Protein AF-S9UVV1-F1 (afdb_monomer)

Nearest PDB structures (foldseek):
  5nl6-assembly1_B  TM=3.737E-01  e=8.673E-01  Entamoeba histolytica HM-1:IMSS

Solvent-accessible surface area (backbone atoms only — not comparable to full-atom values): 20884 Å² total; per-residue (Å²): 132,60,74,67,61,57,52,55,49,55,52,49,40,71,77,48,84,43,78,64,44,55,51,52,53,51,49,54,50,50,50,50,53,49,52,51,50,52,51,51,50,51,53,51,50,50,52,51,50,52,52,51,50,50,53,48,52,51,52,50,49,51,50,53,34,60,77,65,60,46,41,83,76,51,77,65,58,52,50,51,50,52,46,53,54,50,52,52,49,51,50,41,51,53,50,36,51,54,39,52,56,57,66,65,52,50,82,67,51,61,70,74,49,74,56,65,73,57,39,54,62,65,71,47,37,68,60,52,49,56,51,52,53,51,54,50,49,52,52,46,51,52,61,71,37,34,49,87,84,58,93,68,83,68,60,63,64,54,50,58,45,46,54,51,36,53,54,43,46,56,54,43,50,52,55,53,46,51,50,52,45,51,61,60,70,56,35,72,67,49,51,49,56,48,50,52,56,48,49,52,53,40,53,49,37,49,52,53,42,56,54,57,68,74,55,76,53,55,71,56,44,49,53,47,49,59,52,48,62,70,44,46,65,58,48,53,53,52,50,51,53,49,52,65,66,37,63,87,45,57,90,39,67,68,53,50,52,49,54,52,50,40,52,51,43,48,54,51,39,57,50,50,55,52,50,53,47,52,50,37,49,51,52,51,52,72,72,39,60,56,69,60,49,50,52,51,50,49,50,55,51,50,54,49,52,51,52,52,42,52,51,52,44,52,59,71,66,38,96,83,62,74,91,43,74,69,52,54,52,52,45,54,50,40,53,51,51,61,73,44,46,75,67,66,68,55,79,81,66,78,65,72,90,71,68,48,70,79,58,62,71,72,74,61,93,80,80,87,81,131

Foldseek 3Di:
DPPVVLVVLVVVCVVDVDPVSVVVSVVVVVVVVVVVVVVVVVVVVVVVVVVVVVVVVVVVVVVVCVVQQADADDPVVLVVLVVLVVVLLVVLVVLLVLLVVLVPDDLVRLLVDPCPVVCVCLVCVVVVVVVSVVSLVVSVVVVSNHDPPPPHDDSVVSVVSVVSSVVSSVVSCVSSVVSVCVLVVCPPVLVVVLLVLLVVLLVVLVVLLVVLVPDDALVVLVVSVVVVVVCVVVVVVSLVVSCVSCVSVVVPVVSVVSNVSSVVSVVVSVVSSVVSNVVNVVVCVVPDCVVVVLLVVLVVVLVVVLVVLVVLLVVLPDPPPDPDPVSVVSNVVSVVCNVCSVVVSPPPDDDCVPPPVVVVVVPDPDPPPD

pLDDT: mean 80.24, std 14.28, range [33.28, 96.81]

Secondary structure (DSSP, 8-state):
--HHHHHHHHHHHHH---HHHHHHHHHHHHHHHHHHHHHHHHHHHHHHHHHHHHHHHHHHHHHHHHHTTPBPPPHHHHHHHHHHHHHHHHHHHHHHHHHHHHHTS-TTHHHHS-HHHHHHHHHSHHHHHHHHHHHHHHHHHHHHHB-TTS-PPPHHHHHHHHHHHHHHHHHHHHHHHHHHHHHHHTSHHHHHHHHHHHHHHHHHHHHHHHHHHH--SHHHHHHHHHHHHHHHHHHHHHHHHHHHHHGGGTT-HHHHHHHHHHHHHHHHHHHHHHHHHHHHHHHHHHH-THHHHHHHHHHHHHHHHHHHHHHHHHHHTSTTS---HHHHHHHHHHHHHHHTHHHHGGGG---GGG--HHHHTTS--SSS--

Organism: NCBI:txid28005

Mean predicted aligned error: 19.36 Å

Radius of gyration: 58.43 Å; Cα contacts (8 Å, |Δi|>4): 150; chains: 1; bounding box: 109×63×172 Å

Sequence (370 aa):
MSLEKAQELEAQGKSNPTLVGYRALLGEEMDYLSAQRDLLLRAQQQKQQAAAERQRLQRELEQLQEERGLRTLTPAEARDYCRKWCELLKEYVRRKEVLTFLLSYSTADYRTADLATVAHWLDTWAAFLSESEADLRELKHIERSVAKDARLLSTQILCDALDTVCRLQLQARSLVGRERYRRAALGDEAVEDFMDSQSQLIAWCRKQRETLEDLTAMGDLIAFSDSFQKNVPVMDSNFLVIVDQSEPLMDNPKVQDALQAVNREWVRLCLMNYEKLQDGLREAHVSSNLESLCSTWMKAAEDRARQILLAAQGFLMSPGTDTDATVEGLRSTCEELLKHHEAFGVIAYPPVGLLDPRRVCAATPELAEA

Structure (mmCIF, N/CA/C/O backbone):
data_AF-S9UVV1-F1
#
_entry.id   AF-S9UVV1-F1
#
loop_
_atom_site.group_PDB
_atom_site.id
_atom_site.type_symbol
_atom_site.label_atom_id
_atom_site.label_alt_id
_atom_site.label_comp_id
_atom_site.label_asym_id
_atom_site.label_entity_id
_atom_site.label_seq_id
_atom_site.pdbx_PDB_ins_code
_atom_site.Cartn_x
_atom_site.Cartn_y
_atom_site.Cartn_z
_atom_site.occupancy
_atom_site.B_iso_or_equiv
_atom_site.auth_seq_id
_atom_site.auth_comp_id
_atom_site.auth_asym_id
_atom_site.auth_atom_id
_atom_site.pdbx_PDB_model_num
ATOM 1 N N . MET A 1 1 ? 20.687 -25.588 -89.443 1.00 53.88 1 MET A N 1
ATOM 2 C CA . MET A 1 1 ? 20.328 -26.764 -90.259 1.00 53.88 1 MET A CA 1
ATOM 3 C C . MET A 1 1 ? 20.034 -27.910 -89.295 1.00 53.88 1 MET A C 1
ATOM 5 O O . MET A 1 1 ? 20.835 -28.084 -88.383 1.00 53.88 1 MET A O 1
ATOM 9 N N . SER A 1 2 ? 18.889 -28.596 -89.389 1.00 58.84 2 SER A N 1
ATO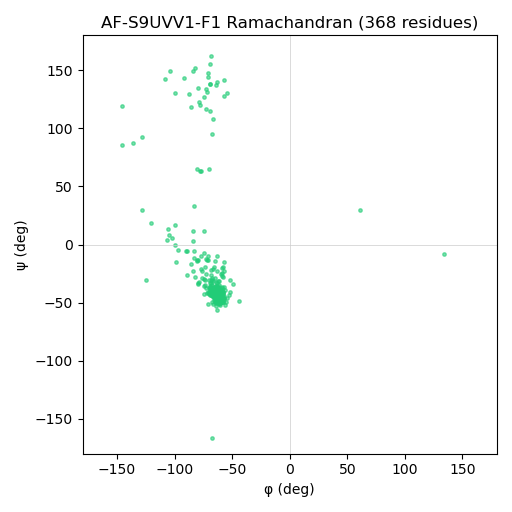M 10 C CA . SER A 1 2 ? 18.682 -29.839 -88.625 1.00 58.84 2 SER A CA 1
ATOM 11 C C . SER A 1 2 ? 19.559 -30.933 -89.236 1.00 58.84 2 SER A C 1
ATOM 13 O O . SER A 1 2 ? 19.807 -30.915 -90.441 1.00 58.84 2 SER A O 1
ATOM 15 N N . LEU A 1 3 ? 20.046 -31.866 -88.414 1.00 63.69 3 LEU A N 1
ATOM 16 C CA . LEU A 1 3 ? 20.894 -32.986 -88.849 1.00 63.69 3 LEU A CA 1
ATOM 17 C C . LEU A 1 3 ? 20.263 -33.770 -90.022 1.00 63.69 3 LEU A C 1
ATOM 19 O O . LEU A 1 3 ? 20.962 -34.269 -90.897 1.00 63.69 3 LEU A O 1
ATOM 23 N N . GLU A 1 4 ? 18.931 -33.795 -90.058 1.00 64.50 4 GLU A N 1
ATOM 24 C CA . GLU A 1 4 ? 18.097 -34.444 -91.072 1.00 64.50 4 GLU A CA 1
ATOM 25 C C . GLU A 1 4 ? 18.295 -33.852 -92.476 1.00 64.50 4 GLU A C 1
ATOM 27 O O . GLU A 1 4 ? 18.416 -34.594 -93.446 1.00 64.50 4 GLU A O 1
ATOM 32 N N . LYS A 1 5 ? 18.424 -32.524 -92.597 1.00 64.88 5 LYS A N 1
ATOM 33 C CA . LYS A 1 5 ? 18.564 -31.855 -93.900 1.00 64.88 5 LYS A CA 1
ATOM 34 C C . LYS A 1 5 ? 19.962 -32.042 -94.509 1.00 64.88 5 LYS A C 1
ATOM 36 O O . LYS A 1 5 ? 20.098 -32.133 -95.725 1.00 64.88 5 LYS A O 1
ATOM 41 N N . ALA A 1 6 ? 20.989 -32.180 -93.666 1.00 60.72 6 ALA A N 1
ATOM 42 C CA . ALA A 1 6 ? 22.346 -32.517 -94.103 1.00 60.72 6 ALA A CA 1
ATOM 43 C C . ALA A 1 6 ? 22.415 -33.953 -94.648 1.00 60.72 6 ALA A C 1
ATOM 45 O O . ALA A 1 6 ? 23.046 -34.203 -95.672 1.00 60.72 6 ALA A O 1
ATOM 46 N N . GLN A 1 7 ? 21.715 -34.885 -93.992 1.00 67.31 7 GLN A N 1
ATOM 47 C CA . GLN A 1 7 ? 21.646 -36.289 -94.402 1.00 67.31 7 GLN A CA 1
ATOM 48 C C . GLN A 1 7 ? 20.856 -36.482 -95.707 1.00 67.31 7 GLN A C 1
ATOM 50 O O . GLN A 1 7 ? 21.266 -37.278 -96.552 1.00 67.31 7 GLN A O 1
ATOM 55 N N . GLU A 1 8 ? 19.773 -35.724 -95.921 1.00 66.94 8 GLU A N 1
ATOM 56 C CA . GLU A 1 8 ? 19.023 -35.727 -97.190 1.00 66.94 8 GLU A CA 1
ATOM 57 C C . GLU A 1 8 ? 19.871 -35.246 -98.379 1.00 66.94 8 GLU A C 1
ATOM 59 O O . GLU A 1 8 ? 19.826 -35.836 -99.462 1.00 66.94 8 GLU A O 1
ATOM 64 N N . LEU A 1 9 ? 20.689 -34.211 -98.182 1.00 61.81 9 LEU A N 1
ATOM 65 C CA . LEU A 1 9 ? 21.552 -33.659 -99.229 1.00 61.81 9 LEU A CA 1
ATOM 66 C C . LEU A 1 9 ? 22.765 -34.554 -99.519 1.00 61.81 9 LEU A C 1
ATOM 68 O O . LEU A 1 9 ? 23.140 -34.726 -100.682 1.00 61.81 9 LEU A O 1
ATOM 72 N N . GLU A 1 10 ? 23.335 -35.203 -98.499 1.00 64.75 10 GLU A N 1
ATOM 73 C CA . GLU A 1 10 ? 24.399 -36.200 -98.677 1.00 64.75 10 GLU A CA 1
ATOM 74 C C . GLU A 1 10 ? 23.897 -37.434 -99.455 1.00 64.75 10 GLU A C 1
ATOM 76 O O . GLU A 1 10 ? 24.614 -37.988 -100.297 1.00 64.75 10 GLU A O 1
ATOM 81 N N . ALA A 1 11 ? 22.639 -37.837 -99.237 1.00 65.75 11 ALA A N 1
ATOM 82 C CA . ALA A 1 11 ? 21.980 -38.890 -100.009 1.00 65.75 11 ALA A CA 1
ATOM 83 C C . ALA A 1 11 ? 21.723 -38.472 -101.471 1.00 65.75 11 ALA A C 1
ATOM 85 O O . ALA A 1 11 ? 21.953 -39.266 -102.390 1.00 65.75 11 ALA A O 1
ATOM 86 N N . GLN A 1 12 ? 21.323 -37.218 -101.717 1.00 63.41 12 GLN A N 1
ATOM 87 C CA . GLN A 1 12 ? 21.146 -36.685 -103.075 1.00 63.41 12 GLN A CA 1
ATOM 88 C C . GLN A 1 12 ? 22.469 -36.594 -103.850 1.00 63.41 12 GLN A C 1
ATOM 90 O O . GLN A 1 12 ? 22.512 -37.005 -105.013 1.00 63.41 12 GLN A O 1
ATOM 95 N N . GLY A 1 13 ? 23.560 -36.159 -103.207 1.00 60.19 13 GLY A N 1
ATOM 96 C CA . GLY A 1 13 ? 24.900 -36.107 -103.806 1.00 60.19 13 GLY A CA 1
ATOM 97 C C . GLY A 1 13 ? 25.474 -37.482 -104.176 1.00 60.19 13 GLY A C 1
ATOM 98 O O . GLY A 1 13 ? 26.170 -37.604 -105.184 1.00 60.19 13 GLY A O 1
ATOM 99 N N . LYS A 1 14 ? 25.132 -38.537 -103.418 1.00 64.06 14 LYS A N 1
ATOM 100 C CA . LYS A 1 14 ? 25.517 -39.930 -103.720 1.00 64.06 14 LYS A CA 1
ATOM 101 C C . LYS A 1 14 ? 24.699 -40.556 -104.859 1.00 64.06 14 LYS A C 1
ATOM 103 O O . LYS A 1 14 ? 25.226 -41.416 -105.559 1.00 64.06 14 LYS A O 1
ATOM 108 N N . SER A 1 15 ? 23.444 -40.139 -105.068 1.00 57.59 15 SER A N 1
ATOM 109 C CA . SER A 1 15 ? 22.580 -40.704 -106.124 1.00 57.59 15 SER A CA 1
ATOM 110 C C . SER A 1 15 ? 22.788 -40.082 -107.514 1.00 57.59 15 SER A C 1
ATOM 112 O O . SER A 1 15 ? 22.478 -40.722 -108.516 1.00 57.59 15 SER A O 1
ATOM 114 N N . ASN A 1 16 ? 23.326 -38.857 -107.596 1.00 55.56 16 ASN A N 1
ATOM 115 C CA . ASN A 1 16 ? 23.550 -38.152 -108.861 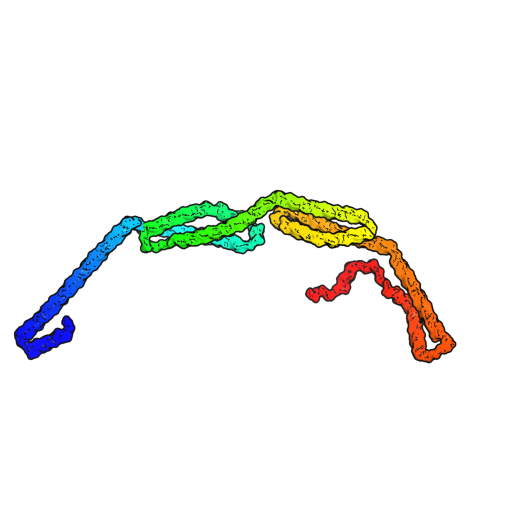1.00 55.56 16 ASN A CA 1
ATOM 116 C C . ASN A 1 16 ? 24.831 -37.289 -108.782 1.00 55.56 16 ASN A C 1
ATOM 118 O O . ASN A 1 16 ? 24.752 -36.097 -108.464 1.00 55.56 16 ASN A O 1
ATOM 122 N N . PRO A 1 17 ? 26.025 -37.856 -109.062 1.00 58.78 17 PRO A N 1
ATOM 123 C CA . PRO A 1 17 ? 27.316 -37.189 -108.881 1.00 58.78 17 PRO A CA 1
ATOM 124 C C . PRO A 1 17 ? 27.588 -36.204 -110.025 1.00 58.78 17 PRO A C 1
ATOM 126 O O . PRO A 1 17 ? 28.507 -36.355 -110.827 1.00 58.78 17 PRO A O 1
ATOM 129 N N . THR A 1 18 ? 26.752 -35.178 -110.131 1.00 62.72 18 THR A N 1
ATOM 130 C CA . THR A 1 18 ? 26.986 -34.047 -111.023 1.00 62.72 18 THR A CA 1
ATOM 131 C C . THR A 1 18 ? 27.739 -32.963 -110.264 1.00 62.72 18 THR A C 1
ATOM 133 O O . THR A 1 18 ? 27.503 -32.706 -109.084 1.00 62.72 18 THR A O 1
ATOM 136 N N . LEU A 1 19 ? 28.650 -32.285 -110.960 1.00 60.97 19 LEU A N 1
ATOM 137 C CA . LEU A 1 19 ? 29.473 -31.199 -110.415 1.00 60.97 19 LEU A CA 1
ATOM 138 C C . LEU A 1 19 ? 28.618 -30.056 -109.819 1.00 60.97 19 LEU A C 1
ATOM 140 O O . LEU A 1 19 ? 29.066 -29.318 -108.946 1.00 60.97 19 LEU A O 1
ATOM 144 N N . VAL A 1 20 ? 27.363 -29.949 -110.265 1.00 67.12 20 VAL A N 1
ATOM 145 C CA . VAL A 1 20 ? 26.342 -29.027 -109.753 1.00 67.12 20 VAL A CA 1
ATOM 146 C C . VAL A 1 20 ? 25.859 -29.425 -108.350 1.00 67.12 20 VAL A C 1
ATOM 148 O O . VAL A 1 20 ? 25.769 -28.557 -107.487 1.00 67.12 20 VAL A O 1
ATOM 151 N N . GLY A 1 21 ? 25.626 -30.717 -108.086 1.00 65.62 21 GLY A N 1
ATOM 152 C CA . GLY A 1 21 ? 25.186 -31.213 -106.775 1.00 65.62 21 GLY A CA 1
ATOM 153 C C . GLY A 1 21 ? 26.242 -31.030 -105.681 1.00 65.62 21 GLY A C 1
ATOM 154 O O . GLY A 1 21 ? 25.930 -30.551 -104.594 1.00 65.62 21 GLY A O 1
ATOM 155 N N . TYR A 1 22 ? 27.515 -31.296 -105.993 1.00 67.94 22 TYR A N 1
ATOM 156 C CA . TYR A 1 22 ? 28.623 -31.039 -105.063 1.00 67.94 22 TYR A CA 1
ATOM 157 C C . TYR A 1 22 ? 28.809 -29.549 -104.752 1.00 67.94 22 TYR A C 1
ATOM 159 O O . TYR A 1 22 ? 29.104 -29.195 -103.614 1.00 67.94 22 TYR A O 1
ATOM 167 N N . ARG A 1 23 ? 28.615 -28.662 -105.739 1.00 74.44 23 ARG A N 1
ATOM 168 C CA . ARG A 1 23 ? 28.675 -27.208 -105.516 1.00 74.44 23 ARG A CA 1
ATOM 169 C C . ARG A 1 23 ? 27.535 -26.704 -104.636 1.00 74.44 23 ARG A C 1
ATOM 171 O O . ARG A 1 23 ? 27.776 -25.818 -103.826 1.00 74.44 23 ARG A O 1
ATOM 178 N N . ALA A 1 24 ? 26.332 -27.260 -104.780 1.00 73.56 24 ALA A N 1
ATOM 179 C CA . ALA A 1 24 ? 25.203 -26.917 -103.919 1.00 73.56 24 ALA A CA 1
ATOM 180 C C . ALA A 1 24 ? 25.456 -27.349 -102.464 1.00 73.56 24 ALA A C 1
ATOM 182 O O . ALA A 1 24 ? 25.271 -26.549 -101.554 1.00 73.56 24 ALA A O 1
ATOM 183 N N . LEU A 1 25 ? 25.971 -28.566 -102.255 1.00 75.00 25 LEU A N 1
ATOM 184 C CA . LEU A 1 25 ? 26.270 -29.094 -100.919 1.00 75.00 25 LEU A CA 1
ATOM 185 C C . LEU A 1 25 ? 27.410 -28.326 -100.230 1.00 75.00 25 LEU A C 1
ATOM 187 O O . LEU A 1 25 ? 27.276 -27.944 -99.073 1.00 75.00 25 LEU A O 1
ATOM 191 N N . LEU A 1 26 ? 28.483 -28.010 -100.966 1.00 79.19 26 LEU A N 1
ATOM 192 C CA . LEU A 1 26 ? 29.558 -27.135 -100.481 1.00 79.19 26 LEU A CA 1
ATOM 193 C C . LEU A 1 26 ? 29.063 -25.713 -100.187 1.00 79.19 26 LEU A C 1
ATOM 195 O O . LEU A 1 26 ? 29.523 -25.101 -99.229 1.00 79.19 26 LEU A O 1
ATOM 199 N N . GLY A 1 27 ? 28.142 -25.181 -100.996 1.00 81.31 27 GLY A N 1
ATOM 200 C CA . GLY A 1 27 ? 27.521 -23.878 -100.760 1.00 81.31 27 GLY A CA 1
ATOM 201 C C . GLY A 1 27 ? 26.739 -23.851 -99.448 1.00 81.31 27 GLY A C 1
ATOM 202 O O . GLY A 1 27 ? 26.976 -22.982 -98.615 1.00 81.31 27 GLY A O 1
ATOM 203 N N . GLU A 1 28 ? 25.883 -24.848 -99.217 1.00 79.00 28 GLU A N 1
ATOM 204 C CA . GLU A 1 28 ? 25.110 -24.943 -97.974 1.00 79.00 28 GLU A CA 1
ATOM 205 C C . GLU A 1 28 ? 25.980 -25.226 -96.739 1.00 79.00 28 GLU A C 1
ATOM 207 O O . GLU A 1 28 ? 25.705 -24.700 -95.658 1.00 79.00 28 GLU A O 1
ATOM 212 N N . GLU A 1 29 ? 27.048 -26.017 -96.875 1.00 82.00 29 GLU A N 1
ATOM 213 C CA . GLU A 1 29 ? 28.009 -26.254 -95.793 1.00 82.00 29 GLU A CA 1
ATOM 214 C C . GLU A 1 29 ? 28.787 -24.974 -95.447 1.00 82.00 29 GLU A C 1
ATOM 216 O O . GLU A 1 29 ? 28.932 -24.632 -94.271 1.00 82.00 29 GLU A O 1
ATOM 221 N N . MET A 1 30 ? 29.210 -24.211 -96.459 1.00 82.56 30 MET A N 1
ATOM 222 C CA . MET A 1 30 ? 29.838 -22.901 -96.275 1.00 82.56 30 MET A CA 1
ATOM 223 C C . MET A 1 30 ? 28.892 -21.895 -95.611 1.00 82.56 30 MET A C 1
ATOM 225 O O . MET A 1 30 ? 29.312 -21.179 -94.698 1.00 82.56 30 MET A O 1
ATOM 229 N N . ASP A 1 31 ? 27.617 -21.874 -96.001 1.00 83.75 31 ASP A N 1
ATOM 230 C CA . ASP A 1 31 ? 26.600 -21.015 -95.389 1.00 83.75 31 ASP A CA 1
ATOM 231 C C . ASP A 1 31 ? 26.321 -21.419 -93.933 1.00 83.75 31 ASP A C 1
ATOM 233 O O . ASP A 1 31 ? 26.208 -20.560 -93.052 1.00 83.75 31 ASP A O 1
ATOM 237 N N . TYR A 1 32 ? 26.275 -22.723 -93.638 1.00 83.31 32 TYR A N 1
ATOM 238 C CA . TYR A 1 32 ? 26.123 -23.235 -92.275 1.00 83.31 32 TYR A CA 1
ATOM 239 C C . TYR A 1 32 ? 27.315 -22.867 -91.385 1.00 83.31 32 TYR A C 1
ATOM 241 O O . TYR A 1 32 ? 27.121 -22.356 -90.278 1.00 83.31 32 TYR A O 1
ATOM 249 N N . LEU A 1 33 ? 28.544 -23.070 -91.870 1.00 83.00 33 LEU A N 1
ATOM 250 C CA . LEU A 1 33 ? 29.761 -22.706 -91.144 1.00 83.00 33 LEU A CA 1
ATOM 251 C C . LEU A 1 33 ? 29.861 -21.189 -90.943 1.00 83.00 33 LEU A C 1
ATOM 253 O O . LEU A 1 33 ? 30.253 -20.741 -89.862 1.00 83.00 33 LEU A O 1
ATOM 257 N N . SER A 1 34 ? 29.447 -20.390 -91.932 1.00 85.06 34 SER A N 1
ATOM 258 C CA . SER A 1 34 ? 29.360 -18.934 -91.793 1.00 85.06 34 SER A CA 1
ATOM 259 C C . SER A 1 34 ? 28.352 -18.539 -90.711 1.00 85.06 34 SER A C 1
ATOM 261 O O . SER A 1 34 ? 28.683 -17.758 -89.819 1.00 85.06 34 SER A O 1
ATOM 263 N N . ALA A 1 35 ? 27.155 -19.133 -90.715 1.00 85.12 35 ALA A N 1
ATOM 264 C CA . ALA A 1 35 ? 26.136 -18.876 -89.699 1.00 85.12 35 ALA A CA 1
ATOM 265 C C . ALA A 1 35 ? 26.590 -19.298 -88.288 1.00 85.12 35 ALA A C 1
ATOM 267 O O . ALA A 1 35 ? 26.334 -18.589 -87.312 1.00 85.12 35 ALA A O 1
ATOM 268 N N . GLN A 1 36 ? 27.298 -20.425 -88.162 1.00 86.75 36 GLN A N 1
ATOM 269 C CA . GLN A 1 36 ? 27.845 -20.896 -86.888 1.00 86.75 36 GLN A CA 1
ATOM 270 C C . GLN A 1 36 ? 28.961 -19.976 -86.374 1.00 86.75 36 GLN A C 1
ATOM 272 O O . GLN A 1 36 ? 29.000 -19.660 -85.181 1.00 86.75 36 GLN A O 1
ATOM 277 N N . ARG A 1 37 ? 29.834 -19.491 -87.266 1.00 86.75 37 ARG A N 1
ATOM 278 C CA . ARG A 1 37 ? 30.861 -18.496 -86.932 1.00 86.75 37 ARG A CA 1
ATOM 279 C C . ARG A 1 37 ? 30.231 -17.197 -86.438 1.00 86.75 37 ARG A C 1
ATOM 281 O O . ARG A 1 37 ? 30.660 -16.664 -85.416 1.00 86.75 37 ARG A O 1
ATOM 288 N N . ASP A 1 38 ? 29.196 -16.715 -87.117 1.00 89.31 38 ASP A N 1
ATOM 289 C CA . ASP A 1 38 ? 28.510 -15.478 -86.744 1.00 89.31 38 ASP A CA 1
ATOM 290 C C . ASP A 1 38 ? 27.791 -15.604 -85.392 1.00 89.31 38 ASP A C 1
ATOM 292 O O . ASP A 1 38 ? 27.816 -14.669 -84.587 1.00 89.31 38 ASP A O 1
ATOM 296 N N . LEU A 1 39 ? 27.210 -16.770 -85.086 1.00 89.88 39 LEU A N 1
ATOM 297 C CA . LEU A 1 39 ? 26.634 -17.058 -83.768 1.00 89.88 39 LEU A CA 1
ATOM 298 C C . LEU A 1 39 ? 27.690 -17.042 -82.655 1.00 89.88 39 LEU A C 1
ATOM 300 O O . LEU A 1 39 ? 27.464 -16.429 -81.610 1.00 89.88 39 LEU A O 1
ATOM 304 N N . LEU A 1 40 ? 28.850 -17.667 -82.877 1.00 90.00 40 LEU A N 1
ATOM 305 C CA . LEU A 1 40 ? 29.949 -17.664 -81.906 1.00 90.00 40 LEU A CA 1
ATOM 306 C C . LEU A 1 40 ? 30.498 -16.254 -81.671 1.00 90.00 40 LEU A C 1
ATOM 308 O O . LEU A 1 40 ? 30.728 -15.874 -80.523 1.00 90.00 40 LEU A O 1
ATOM 312 N N . LEU A 1 41 ? 30.642 -15.456 -82.731 1.00 90.75 41 LEU A N 1
ATOM 313 C CA . LEU A 1 41 ? 31.075 -14.064 -82.622 1.00 90.75 41 LEU A CA 1
ATOM 314 C C . LEU A 1 41 ? 30.082 -13.224 -81.809 1.00 90.75 41 LEU A C 1
ATOM 316 O O . LEU A 1 41 ? 30.504 -12.472 -80.931 1.00 90.75 41 LEU A O 1
ATOM 320 N N . ARG A 1 42 ? 28.770 -13.395 -82.023 1.00 90.12 42 ARG A N 1
ATOM 321 C CA . ARG A 1 42 ? 27.735 -12.717 -81.220 1.00 90.12 42 ARG A CA 1
ATOM 322 C C . ARG A 1 42 ? 27.775 -13.142 -79.754 1.00 90.12 42 ARG A C 1
ATOM 324 O O . ARG A 1 42 ? 27.721 -12.284 -78.877 1.00 90.12 42 ARG A O 1
ATOM 331 N N . ALA A 1 43 ? 27.924 -14.436 -79.472 1.00 88.81 43 ALA A N 1
ATOM 332 C CA . ALA A 1 43 ? 28.040 -14.938 -78.102 1.00 88.81 43 ALA A CA 1
ATOM 333 C C . ALA A 1 43 ? 29.306 -14.409 -77.401 1.00 88.81 43 ALA A C 1
ATOM 335 O O . ALA A 1 43 ? 29.271 -14.035 -76.227 1.00 88.81 43 ALA A O 1
ATOM 336 N N . GLN A 1 44 ? 30.425 -14.320 -78.125 1.00 91.81 44 GLN A N 1
ATOM 337 C CA . GLN A 1 44 ? 31.673 -13.767 -77.604 1.00 91.81 44 GLN A CA 1
ATOM 338 C C . GLN A 1 44 ? 31.559 -12.261 -77.335 1.00 91.81 44 GLN A C 1
ATOM 340 O O . GLN A 1 44 ? 32.009 -11.802 -76.285 1.00 91.81 44 GLN A O 1
ATOM 345 N N . GLN A 1 45 ? 30.906 -11.508 -78.225 1.00 91.44 45 GLN A N 1
ATOM 346 C CA . GLN A 1 45 ? 30.607 -10.090 -78.016 1.00 91.44 45 GLN A CA 1
ATOM 347 C C . GLN A 1 45 ? 29.696 -9.874 -76.803 1.00 91.44 45 GLN A C 1
ATOM 349 O O . GLN A 1 45 ? 30.009 -9.038 -75.960 1.00 91.44 45 GLN A O 1
ATOM 354 N N . GLN A 1 46 ? 28.632 -10.667 -76.648 1.00 90.25 46 GLN A N 1
ATOM 355 C CA . GLN A 1 46 ? 27.753 -10.601 -75.474 1.00 90.25 46 GLN A CA 1
ATOM 356 C C . GLN A 1 46 ? 28.507 -10.904 -74.176 1.00 90.25 46 GLN A C 1
ATOM 358 O O . GLN A 1 46 ? 28.343 -10.201 -73.182 1.00 90.25 46 GLN A O 1
ATOM 363 N N . LYS A 1 47 ? 29.392 -11.909 -74.181 1.00 91.69 47 LYS A N 1
ATOM 364 C CA . LYS A 1 47 ? 30.225 -12.233 -73.017 1.00 91.69 47 LYS A CA 1
ATOM 365 C C . LYS A 1 47 ? 31.176 -11.089 -72.657 1.00 91.69 47 LYS A C 1
ATOM 367 O O . LYS A 1 47 ? 31.353 -10.795 -71.477 1.00 91.69 47 LYS A O 1
ATOM 372 N N . GLN A 1 48 ? 31.785 -10.448 -73.654 1.00 92.00 48 GLN A N 1
ATOM 373 C CA . GLN A 1 48 ? 32.654 -9.288 -73.438 1.00 92.00 48 GLN A CA 1
ATOM 374 C C . GLN A 1 48 ? 31.869 -8.082 -72.911 1.00 92.00 48 GLN A C 1
ATOM 376 O O . GLN A 1 48 ? 32.325 -7.436 -71.971 1.00 92.00 48 GLN A O 1
ATOM 381 N N . GLN A 1 49 ? 30.675 -7.824 -73.451 1.00 91.25 49 GLN A N 1
ATOM 382 C CA . GLN A 1 49 ? 29.783 -6.764 -72.976 1.00 91.25 49 GLN A CA 1
ATOM 383 C C . GLN A 1 49 ? 29.355 -6.999 -71.522 1.00 91.25 49 GLN A C 1
ATOM 385 O O . GLN A 1 49 ? 29.526 -6.108 -70.698 1.00 91.25 49 GLN A O 1
ATOM 390 N N . ALA A 1 50 ? 28.921 -8.213 -71.171 1.00 88.62 50 ALA A N 1
ATOM 391 C CA . ALA A 1 50 ? 28.540 -8.558 -69.801 1.00 88.62 50 ALA A CA 1
ATOM 392 C C . ALA A 1 50 ? 29.721 -8.465 -68.815 1.00 88.62 50 ALA A C 1
ATOM 394 O O . ALA A 1 50 ? 29.556 -8.034 -67.674 1.00 88.62 50 ALA A O 1
ATOM 395 N N . ALA A 1 51 ? 30.933 -8.844 -69.237 1.00 91.12 51 ALA A N 1
ATOM 396 C CA . ALA A 1 51 ? 32.131 -8.700 -68.410 1.00 91.12 51 ALA A CA 1
ATOM 397 C C . ALA A 1 51 ? 32.499 -7.223 -68.178 1.00 91.12 51 ALA A C 1
ATOM 399 O O . ALA A 1 51 ? 32.845 -6.850 -67.055 1.00 91.12 51 ALA A O 1
ATOM 400 N N . ALA A 1 52 ? 32.391 -6.386 -69.214 1.00 91.31 52 ALA A N 1
ATOM 401 C CA . ALA A 1 52 ? 32.620 -4.948 -69.111 1.00 91.31 52 ALA A CA 1
ATOM 402 C C . ALA A 1 52 ? 31.563 -4.266 -68.227 1.00 91.31 52 ALA A C 1
ATOM 404 O O . ALA A 1 52 ? 31.908 -3.443 -67.383 1.00 91.31 52 ALA A O 1
ATOM 405 N N . GLU A 1 53 ? 30.293 -4.651 -68.364 1.00 91.00 53 GLU A N 1
ATOM 406 C CA . GLU A 1 53 ? 29.194 -4.154 -67.536 1.00 91.00 53 GLU A CA 1
ATOM 407 C C . GLU A 1 53 ? 29.369 -4.558 -66.069 1.00 91.00 53 GLU A C 1
ATOM 409 O O . GLU A 1 53 ? 29.254 -3.717 -65.182 1.00 91.00 53 GLU A O 1
ATOM 414 N N . ARG A 1 54 ? 29.775 -5.804 -65.797 1.00 89.50 54 ARG A N 1
ATOM 415 C CA . ARG A 1 54 ? 30.101 -6.252 -64.436 1.00 89.50 54 ARG A CA 1
ATOM 416 C C . ARG A 1 54 ? 31.248 -5.450 -63.822 1.00 89.50 54 ARG A C 1
ATOM 418 O O . ARG A 1 54 ? 31.148 -5.057 -62.666 1.00 89.50 54 ARG A O 1
ATOM 425 N N . GLN A 1 55 ? 32.323 -5.195 -64.572 1.00 90.81 55 GLN A N 1
ATOM 426 C CA . GLN A 1 55 ? 33.425 -4.358 -64.083 1.00 90.81 55 GLN A CA 1
ATOM 427 C C . GLN A 1 55 ? 32.986 -2.914 -63.837 1.00 90.81 55 GLN A C 1
ATOM 429 O O . GLN A 1 55 ? 33.409 -2.313 -62.853 1.00 90.81 55 GLN A O 1
ATOM 434 N N . ARG A 1 56 ? 32.137 -2.360 -64.709 1.00 93.00 56 ARG A N 1
ATOM 435 C CA . ARG A 1 56 ? 31.571 -1.022 -64.529 1.00 93.00 56 ARG A CA 1
ATOM 436 C C . ARG A 1 56 ? 30.732 -0.948 -63.254 1.00 93.00 56 ARG A C 1
ATOM 438 O O . ARG A 1 56 ? 30.995 -0.082 -62.431 1.00 93.00 56 ARG A O 1
ATOM 445 N N . LEU A 1 57 ? 29.800 -1.880 -63.062 1.00 88.31 57 LEU A N 1
ATOM 446 C CA . LEU A 1 57 ? 28.961 -1.951 -61.863 1.00 88.31 57 LEU A CA 1
ATOM 447 C C . LEU A 1 57 ? 29.790 -2.168 -60.593 1.00 88.31 57 LEU A C 1
ATOM 449 O O . LEU A 1 57 ? 29.460 -1.625 -59.547 1.00 88.31 57 LEU A O 1
ATOM 453 N N . GLN A 1 58 ? 30.881 -2.931 -60.673 1.00 86.38 58 GLN A N 1
ATOM 454 C CA . GLN A 1 58 ? 31.770 -3.145 -59.535 1.00 86.38 58 GLN A CA 1
ATOM 455 C C . GLN A 1 58 ? 32.522 -1.865 -59.142 1.00 86.38 58 GLN A C 1
ATOM 457 O O . GLN A 1 58 ? 32.574 -1.543 -57.961 1.00 86.38 58 GLN A O 1
ATOM 462 N N . ARG A 1 59 ? 33.004 -1.085 -60.118 1.00 85.25 59 ARG A N 1
ATOM 463 C CA . ARG A 1 59 ? 33.588 0.241 -59.855 1.00 85.25 59 ARG A CA 1
ATOM 464 C C . ARG A 1 59 ? 32.551 1.243 -59.356 1.00 85.25 59 ARG A C 1
ATOM 466 O O . ARG A 1 59 ? 32.863 2.023 -58.471 1.00 85.25 59 ARG A O 1
ATOM 473 N N . GLU A 1 60 ? 31.331 1.220 -59.892 1.00 84.62 60 GLU A N 1
ATOM 474 C CA . GLU A 1 60 ? 30.230 2.058 -59.396 1.00 84.62 60 GLU A CA 1
ATOM 475 C C . GLU A 1 60 ? 29.864 1.678 -57.950 1.00 84.62 60 GLU A C 1
ATOM 477 O O . GLU A 1 60 ? 29.608 2.559 -57.139 1.00 84.62 60 GLU A O 1
ATOM 482 N N . LEU A 1 61 ? 29.903 0.393 -57.579 1.00 79.31 61 LEU A N 1
ATOM 483 C CA . LEU A 1 61 ? 29.723 -0.042 -56.190 1.00 79.31 61 LEU A CA 1
ATOM 484 C C . LEU A 1 61 ? 30.860 0.423 -55.278 1.00 79.31 61 LEU A C 1
ATOM 486 O O . LEU A 1 61 ? 30.574 0.896 -54.183 1.00 79.31 61 LEU A O 1
ATOM 490 N N . GLU A 1 62 ? 32.115 0.309 -55.713 1.00 78.19 62 GLU A N 1
ATOM 491 C CA . GLU A 1 62 ? 33.283 0.801 -54.967 1.00 78.19 62 GLU A CA 1
ATOM 492 C C . GLU A 1 62 ? 33.208 2.326 -54.778 1.00 78.19 62 GLU A C 1
ATOM 494 O O . GLU A 1 62 ? 33.330 2.809 -53.655 1.00 78.19 62 GLU A O 1
ATOM 499 N N . GLN A 1 63 ? 32.870 3.078 -55.832 1.00 80.06 63 GLN A N 1
ATOM 500 C CA . GLN A 1 63 ? 32.644 4.527 -55.763 1.00 80.06 63 GLN A CA 1
ATOM 501 C C . GLN A 1 63 ? 31.480 4.883 -54.836 1.00 80.06 63 GLN A C 1
ATOM 503 O O . GLN A 1 63 ? 31.621 5.756 -53.991 1.00 80.06 63 GLN A O 1
ATOM 508 N N . LEU A 1 64 ? 30.348 4.180 -54.919 1.00 76.31 64 LEU A N 1
ATOM 509 C CA . LEU A 1 64 ? 29.210 4.411 -54.025 1.00 76.31 64 LEU A CA 1
ATOM 510 C C . LEU A 1 64 ? 29.515 4.026 -52.569 1.00 76.31 64 LEU A C 1
ATOM 512 O O . LEU A 1 64 ? 28.913 4.587 -51.654 1.00 76.31 64 LEU A O 1
ATOM 516 N N . GLN A 1 65 ? 30.406 3.062 -52.328 1.00 68.38 65 GLN A N 1
ATOM 517 C CA . GLN A 1 65 ? 30.879 2.710 -50.987 1.00 68.38 65 GLN A CA 1
ATOM 518 C C . GLN A 1 65 ? 31.808 3.791 -50.422 1.00 68.38 65 GLN A C 1
ATOM 520 O O . GLN A 1 65 ? 31.641 4.166 -49.259 1.00 68.38 65 GLN A O 1
ATOM 525 N N . GLU A 1 66 ? 32.712 4.333 -51.245 1.00 68.44 66 GLU A N 1
ATOM 526 C CA . GLU A 1 66 ? 33.578 5.467 -50.900 1.00 68.44 66 GLU A CA 1
ATOM 527 C C . GLU A 1 66 ? 32.770 6.756 -50.666 1.00 68.44 66 GLU A C 1
ATOM 529 O O . GLU A 1 66 ? 32.935 7.401 -49.632 1.00 68.44 66 GLU A O 1
ATOM 534 N N . GLU A 1 67 ? 31.823 7.089 -51.550 1.00 70.44 67 GLU A N 1
ATOM 535 C CA . GLU A 1 67 ? 30.926 8.250 -51.428 1.00 70.44 67 GLU A CA 1
ATOM 536 C C . GLU A 1 67 ? 30.023 8.171 -50.187 1.00 70.44 67 GLU A C 1
ATOM 538 O O . GLU A 1 67 ? 29.669 9.196 -49.601 1.00 70.44 67 GLU A O 1
ATOM 543 N N . ARG A 1 68 ? 29.651 6.957 -49.761 1.00 64.12 68 ARG A N 1
ATOM 544 C CA . ARG A 1 68 ? 28.853 6.725 -48.544 1.00 64.12 68 ARG A CA 1
ATOM 545 C C . ARG A 1 68 ? 29.694 6.559 -47.278 1.00 64.12 68 ARG A C 1
ATOM 547 O O . ARG A 1 68 ? 29.109 6.453 -46.201 1.00 64.12 68 ARG A O 1
ATOM 554 N N . GLY A 1 69 ? 31.024 6.523 -47.385 1.00 63.59 69 GLY A N 1
ATOM 555 C CA . GLY A 1 69 ? 31.932 6.354 -46.248 1.00 63.59 69 GLY A CA 1
ATOM 556 C C . GLY A 1 69 ? 31.745 5.037 -45.484 1.00 63.59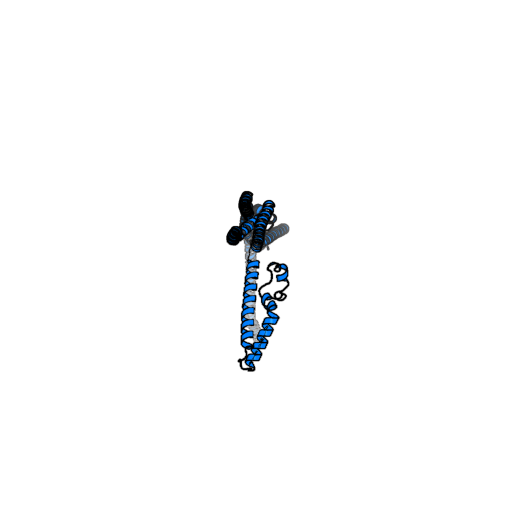 69 GLY A C 1
ATOM 557 O O . GLY A 1 69 ? 31.958 5.000 -44.271 1.00 63.59 69 GLY A O 1
ATOM 558 N N . LEU A 1 70 ? 31.303 3.967 -46.158 1.00 70.44 70 LEU A N 1
ATOM 559 C CA . LEU A 1 70 ? 31.066 2.668 -45.521 1.00 70.44 70 LEU A CA 1
ATOM 560 C C . LEU A 1 70 ? 32.392 1.928 -45.323 1.00 70.44 70 LEU A C 1
ATOM 562 O O . LEU A 1 70 ? 33.098 1.641 -46.286 1.00 70.44 70 LEU A O 1
ATOM 566 N N . ARG A 1 71 ? 32.714 1.572 -44.076 1.00 80.06 71 ARG A N 1
ATOM 567 C CA . ARG A 1 71 ? 33.936 0.831 -43.723 1.00 80.06 71 ARG A CA 1
ATOM 568 C C . ARG A 1 71 ? 33.653 -0.640 -43.430 1.00 80.06 71 ARG A C 1
ATOM 570 O O . ARG A 1 71 ? 32.603 -1.000 -42.901 1.00 80.06 71 ARG A O 1
ATOM 577 N N . THR A 1 72 ? 34.623 -1.503 -43.707 1.00 79.00 72 THR A N 1
ATOM 578 C CA . THR A 1 72 ? 34.638 -2.884 -43.204 1.00 79.00 72 THR A CA 1
ATOM 579 C C . THR A 1 72 ? 35.298 -2.927 -41.831 1.00 79.00 72 THR A C 1
ATOM 581 O O . THR A 1 72 ? 36.406 -2.419 -41.672 1.00 79.00 72 THR A O 1
ATOM 584 N N . LEU A 1 73 ? 34.642 -3.547 -40.848 1.00 82.19 73 LEU A N 1
ATOM 585 C CA . LEU A 1 73 ? 35.224 -3.735 -39.516 1.00 82.19 73 LEU A CA 1
ATOM 586 C C . LEU A 1 73 ? 36.346 -4.767 -39.539 1.00 82.19 73 LEU A C 1
ATOM 588 O O . LEU A 1 73 ? 36.251 -5.804 -40.199 1.00 82.19 73 LEU A O 1
ATOM 592 N N . THR A 1 74 ? 37.369 -4.525 -38.729 1.00 85.94 74 THR A N 1
ATOM 593 C CA . THR A 1 74 ? 38.358 -5.549 -38.406 1.00 85.94 74 THR A CA 1
ATOM 594 C C . THR A 1 74 ? 37.737 -6.643 -37.519 1.00 85.94 74 THR A C 1
ATOM 596 O O . THR A 1 74 ? 36.797 -6.388 -36.759 1.00 85.94 74 THR A O 1
ATOM 599 N N . PRO A 1 75 ? 38.278 -7.877 -37.526 1.00 84.69 75 PRO A N 1
ATOM 600 C CA . PRO A 1 75 ? 37.802 -8.947 -36.643 1.00 84.69 75 PRO A CA 1
ATOM 601 C C . PRO A 1 75 ? 37.911 -8.619 -35.144 1.00 84.69 75 PRO A C 1
ATOM 603 O O . PRO A 1 75 ? 37.191 -9.192 -34.327 1.00 84.69 75 PRO A O 1
ATOM 606 N N . ALA A 1 76 ? 38.832 -7.730 -34.756 1.00 86.69 76 ALA A N 1
ATOM 607 C CA . ALA A 1 76 ? 38.950 -7.251 -33.381 1.00 86.69 76 ALA A CA 1
ATOM 608 C C . ALA A 1 76 ? 37.778 -6.327 -33.018 1.00 86.69 76 ALA A C 1
ATOM 610 O O . ALA A 1 76 ? 37.069 -6.614 -32.056 1.00 86.69 76 ALA A O 1
ATOM 611 N N . GLU A 1 77 ? 37.502 -5.313 -33.844 1.00 87.88 77 GLU A N 1
ATOM 612 C CA . GLU A 1 77 ? 36.378 -4.388 -33.640 1.00 87.88 77 GLU A CA 1
ATOM 613 C C . GLU A 1 77 ? 35.025 -5.112 -33.654 1.00 87.88 77 GLU A C 1
ATOM 615 O O . GLU A 1 77 ? 34.161 -4.821 -32.833 1.00 87.88 77 GLU A O 1
ATOM 620 N N . ALA A 1 78 ? 34.841 -6.101 -34.537 1.00 87.62 78 ALA A N 1
ATOM 621 C CA . ALA A 1 78 ? 33.615 -6.900 -34.577 1.00 87.62 78 ALA A CA 1
ATOM 622 C C . ALA A 1 78 ? 33.400 -7.712 -33.283 1.00 87.62 78 ALA A C 1
ATOM 624 O O . ALA A 1 78 ? 32.269 -7.844 -32.810 1.00 87.62 78 ALA A O 1
ATOM 625 N N . ARG A 1 79 ? 34.477 -8.239 -32.682 1.00 89.25 79 ARG A N 1
ATOM 626 C CA . ARG A 1 79 ? 34.406 -8.945 -31.390 1.00 89.25 79 ARG A CA 1
ATOM 627 C C . ARG A 1 79 ? 34.114 -7.995 -30.238 1.00 89.25 79 ARG A C 1
ATOM 629 O O . ARG A 1 79 ? 33.301 -8.340 -29.385 1.00 89.25 79 ARG A O 1
ATOM 636 N N . ASP A 1 80 ? 34.740 -6.824 -30.220 1.00 92.12 80 ASP A N 1
ATOM 637 C CA . ASP A 1 80 ? 34.484 -5.814 -29.193 1.00 92.12 80 ASP A CA 1
ATOM 638 C C . ASP A 1 80 ? 33.052 -5.269 -29.289 1.00 92.12 80 ASP A C 1
ATOM 640 O O . ASP A 1 80 ? 32.381 -5.153 -28.265 1.00 92.12 80 ASP A O 1
ATOM 644 N N . TYR A 1 81 ? 32.533 -5.063 -30.506 1.00 93.06 81 TYR A N 1
ATOM 645 C CA . TYR A 1 81 ? 31.127 -4.735 -30.750 1.00 93.06 81 TYR A CA 1
ATOM 646 C C . TYR A 1 81 ? 30.191 -5.790 -30.152 1.00 93.06 81 TYR A C 1
ATOM 648 O O . TYR A 1 81 ? 29.301 -5.463 -29.371 1.00 93.06 81 TYR A O 1
ATOM 656 N N . CYS A 1 82 ? 30.412 -7.070 -30.474 1.00 92.50 82 CYS A N 1
ATOM 657 C CA . CYS A 1 82 ? 29.581 -8.159 -29.957 1.00 92.50 82 CYS A CA 1
ATOM 658 C C . CYS A 1 82 ? 29.680 -8.282 -28.433 1.00 92.50 82 CYS A C 1
ATOM 660 O O . CYS A 1 82 ? 28.677 -8.584 -27.788 1.00 92.50 82 CYS A O 1
ATOM 662 N N . ARG A 1 83 ? 30.861 -8.033 -27.849 1.00 94.88 83 ARG A N 1
ATOM 663 C CA . ARG A 1 83 ? 31.058 -8.041 -26.394 1.00 94.88 83 ARG A CA 1
ATOM 664 C C . ARG A 1 83 ? 30.229 -6.943 -25.733 1.00 94.88 83 ARG A C 1
ATOM 666 O O . ARG A 1 83 ? 29.379 -7.275 -24.913 1.00 94.88 83 ARG A O 1
ATOM 673 N N . LYS A 1 84 ? 30.409 -5.684 -26.154 1.00 94.75 84 LYS A N 1
ATOM 674 C CA . LYS A 1 84 ? 29.653 -4.531 -25.638 1.00 94.75 84 LYS A CA 1
ATOM 675 C C . LYS A 1 84 ? 28.144 -4.725 -25.806 1.00 94.75 84 LYS A C 1
ATOM 677 O O . LYS A 1 84 ? 27.381 -4.517 -24.870 1.00 94.75 84 LYS A O 1
ATOM 682 N N . TRP A 1 85 ? 27.710 -5.201 -26.975 1.00 96.56 85 TRP A N 1
ATOM 683 C CA . TRP A 1 85 ? 26.301 -5.500 -27.245 1.00 96.56 85 TRP A CA 1
ATOM 684 C C . TRP A 1 85 ? 25.742 -6.545 -26.265 1.00 96.56 85 TRP A C 1
ATOM 686 O O . TRP A 1 85 ? 24.672 -6.353 -25.688 1.00 96.56 85 TRP A O 1
ATOM 696 N N . CYS A 1 86 ? 26.478 -7.639 -26.029 1.00 96.31 86 CYS A N 1
ATOM 697 C CA . CYS A 1 86 ? 26.066 -8.681 -25.086 1.00 96.31 86 CYS A CA 1
ATOM 698 C C . CYS A 1 86 ? 26.057 -8.191 -23.634 1.00 96.31 86 CYS A C 1
ATOM 700 O O . CYS A 1 86 ? 25.194 -8.604 -22.863 1.00 96.31 86 CYS A O 1
ATOM 702 N N . GLU A 1 87 ? 27.024 -7.361 -23.246 1.00 96.31 87 GLU A N 1
ATOM 703 C CA . GLU A 1 87 ? 27.114 -6.787 -21.901 1.00 96.31 87 GLU A CA 1
ATOM 704 C C . GLU A 1 87 ? 25.919 -5.877 -21.607 1.00 96.31 87 GLU A C 1
ATOM 706 O O . GLU A 1 87 ? 25.250 -6.077 -20.592 1.00 96.31 87 GLU A O 1
ATOM 711 N N . LEU A 1 88 ? 25.567 -4.984 -22.539 1.00 96.00 88 LEU A N 1
ATOM 712 C CA . LEU A 1 88 ? 24.369 -4.149 -22.421 1.00 96.00 88 LEU A CA 1
ATOM 713 C C . LEU A 1 88 ? 23.097 -4.990 -22.313 1.00 96.00 88 LEU A C 1
ATOM 715 O O . LEU A 1 88 ? 22.284 -4.762 -21.420 1.00 96.00 88 LEU A O 1
ATOM 719 N N . LEU A 1 89 ? 22.932 -6.002 -23.173 1.00 96.81 89 LEU A N 1
ATOM 720 C CA . LEU A 1 89 ? 21.743 -6.852 -23.120 1.00 96.81 89 LEU A CA 1
ATOM 721 C C . LEU A 1 89 ? 21.622 -7.579 -21.774 1.00 96.81 89 LEU A C 1
ATOM 723 O O . LEU A 1 89 ? 20.529 -7.640 -21.210 1.00 96.81 89 LEU A O 1
ATOM 727 N N . LYS A 1 90 ? 22.727 -8.122 -21.247 1.00 96.12 90 LYS A N 1
ATOM 728 C CA . LYS A 1 90 ? 22.742 -8.794 -19.939 1.00 96.12 90 LYS A CA 1
ATOM 729 C C . LYS A 1 90 ? 22.319 -7.849 -18.821 1.00 96.12 90 LYS A C 1
ATOM 731 O O . LYS A 1 90 ? 21.503 -8.235 -17.986 1.00 96.12 90 LYS A O 1
ATOM 736 N N . GLU A 1 91 ? 22.835 -6.624 -18.822 1.00 94.25 91 GLU A N 1
ATOM 737 C CA . GLU A 1 91 ? 22.475 -5.630 -17.813 1.00 94.25 91 GLU A CA 1
ATOM 738 C C . GLU A 1 91 ? 20.997 -5.225 -17.926 1.00 94.25 91 GLU A C 1
ATOM 740 O O . GLU A 1 91 ? 20.294 -5.147 -16.916 1.00 94.25 91 GLU A O 1
ATOM 745 N N . TYR A 1 92 ? 20.474 -5.056 -19.144 1.00 95.56 92 TYR A N 1
ATOM 746 C CA . TYR A 1 92 ? 19.059 -4.734 -19.360 1.00 95.56 92 TYR A CA 1
ATOM 747 C C . TYR A 1 92 ? 18.138 -5.860 -18.889 1.00 95.56 92 TYR A C 1
ATOM 749 O O . TYR A 1 92 ? 17.131 -5.595 -18.232 1.00 95.56 92 TYR A O 1
ATOM 757 N N . VAL A 1 93 ? 18.486 -7.116 -19.179 1.00 95.50 93 VAL A N 1
ATOM 758 C CA . VAL A 1 93 ? 17.729 -8.287 -18.713 1.00 95.50 93 VAL A CA 1
ATOM 759 C C . VAL A 1 93 ? 17.750 -8.370 -17.191 1.00 95.50 93 VAL A C 1
ATOM 761 O O . VAL A 1 93 ? 16.686 -8.469 -16.584 1.00 95.50 93 VAL A O 1
ATOM 764 N N . ARG A 1 94 ? 18.921 -8.224 -16.563 1.00 93.44 94 ARG A N 1
ATOM 765 C CA . ARG A 1 94 ? 19.049 -8.232 -15.101 1.00 93.44 94 ARG A CA 1
ATOM 766 C C . ARG A 1 94 ? 18.185 -7.149 -14.452 1.00 93.44 94 ARG A C 1
ATOM 768 O O . ARG A 1 94 ? 17.452 -7.422 -13.504 1.00 93.44 94 ARG A O 1
ATOM 775 N N . ARG A 1 95 ? 18.228 -5.918 -14.969 1.00 91.44 95 ARG A N 1
ATOM 776 C CA . ARG A 1 95 ? 17.401 -4.814 -14.453 1.00 91.44 95 ARG A CA 1
ATOM 777 C C . ARG A 1 95 ? 15.917 -5.057 -14.680 1.00 91.44 95 ARG A C 1
ATOM 779 O O . ARG A 1 95 ? 15.119 -4.781 -13.790 1.00 91.44 95 ARG A O 1
ATOM 786 N N . LYS A 1 96 ? 15.539 -5.604 -15.836 1.00 94.12 96 LYS A N 1
ATOM 787 C CA . LYS A 1 96 ? 14.157 -6.004 -16.115 1.00 94.12 96 LYS A CA 1
ATOM 788 C C . LYS A 1 96 ? 13.666 -7.038 -15.104 1.00 94.12 96 LYS A C 1
ATOM 790 O O . LYS A 1 96 ? 12.558 -6.882 -14.601 1.00 94.12 96 LYS A O 1
ATOM 795 N N . GLU A 1 97 ? 14.457 -8.065 -14.806 1.00 92.88 97 GLU A N 1
ATOM 796 C CA . GLU A 1 97 ? 14.114 -9.105 -13.829 1.00 92.88 97 GLU A CA 1
ATOM 797 C C . GLU A 1 97 ? 13.903 -8.508 -12.439 1.00 92.88 97 GLU A C 1
ATOM 799 O O . GLU A 1 97 ? 12.848 -8.717 -11.846 1.00 92.88 97 GLU A O 1
ATOM 804 N N . VAL A 1 98 ? 14.847 -7.687 -11.968 1.00 89.44 98 VAL A N 1
ATOM 805 C CA . VAL A 1 98 ? 14.735 -7.002 -10.672 1.00 89.44 98 VAL A CA 1
ATOM 806 C C . VAL A 1 98 ? 13.486 -6.120 -10.626 1.00 89.44 98 VAL A C 1
ATOM 808 O O . VAL A 1 98 ? 12.699 -6.221 -9.692 1.00 89.44 98 VAL A O 1
ATOM 811 N N . LEU A 1 99 ? 13.253 -5.283 -11.640 1.00 90.31 99 LEU A N 1
ATOM 812 C CA . LEU A 1 99 ? 12.090 -4.391 -11.673 1.00 90.31 99 LEU A CA 1
ATOM 813 C C . LEU A 1 99 ? 10.765 -5.156 -11.774 1.00 9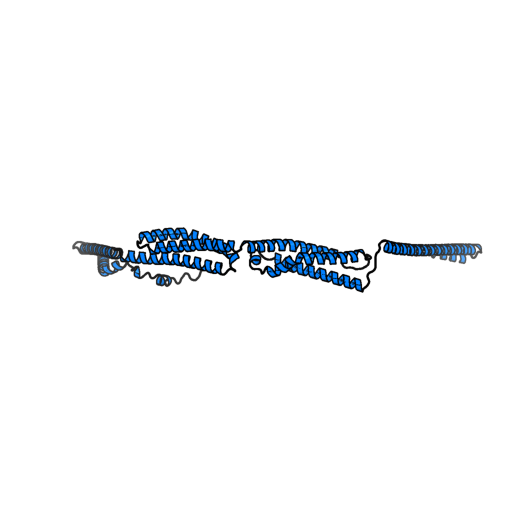0.31 99 LEU A C 1
ATOM 815 O O . LEU A 1 99 ? 9.795 -4.773 -11.130 1.00 90.31 99 LEU A O 1
ATOM 819 N N . THR A 1 100 ? 10.714 -6.242 -12.544 1.00 92.00 100 THR A N 1
ATOM 820 C CA . THR A 1 100 ? 9.510 -7.082 -12.658 1.00 92.00 100 THR A CA 1
ATOM 821 C C . THR A 1 100 ? 9.221 -7.795 -11.343 1.00 92.00 100 THR A C 1
ATOM 823 O O . THR A 1 100 ? 8.074 -7.826 -10.907 1.00 92.00 100 THR A O 1
ATOM 826 N N . PHE A 1 101 ? 10.262 -8.317 -10.688 1.00 87.88 101 PHE A N 1
ATOM 827 C CA . PHE A 1 101 ? 10.148 -8.912 -9.362 1.00 87.88 101 PHE A CA 1
ATOM 828 C C . PHE A 1 101 ? 9.600 -7.898 -8.360 1.00 87.88 101 PHE A C 1
ATOM 830 O O . PHE A 1 101 ? 8.647 -8.201 -7.654 1.00 87.88 101 PHE A O 1
ATOM 837 N N . LEU A 1 102 ? 10.105 -6.664 -8.367 1.00 85.56 102 LEU A N 1
ATOM 838 C CA . LEU A 1 102 ? 9.582 -5.604 -7.507 1.00 85.56 102 LEU A CA 1
ATOM 839 C C . LEU A 1 102 ? 8.113 -5.317 -7.776 1.00 85.56 102 LEU A C 1
ATOM 841 O O . LEU A 1 102 ? 7.318 -5.322 -6.849 1.00 85.56 102 LEU A O 1
ATOM 845 N N . LEU A 1 103 ? 7.739 -5.131 -9.038 1.00 87.12 103 LEU A N 1
ATOM 846 C CA . LEU A 1 103 ? 6.354 -4.855 -9.419 1.00 87.12 103 LEU A CA 1
ATOM 847 C C . LEU A 1 103 ? 5.390 -6.012 -9.121 1.00 87.12 103 LEU A C 1
ATOM 849 O O . LEU A 1 103 ? 4.181 -5.799 -9.151 1.00 87.12 103 LEU A O 1
ATOM 853 N N . SER A 1 104 ? 5.898 -7.216 -8.840 1.00 88.44 104 SER A N 1
ATOM 854 C CA . SER A 1 104 ? 5.076 -8.358 -8.434 1.00 88.44 104 SER A CA 1
ATOM 855 C C . SER A 1 104 ? 4.663 -8.332 -6.958 1.00 88.44 104 SER A C 1
ATOM 857 O O . SER A 1 104 ? 3.770 -9.087 -6.579 1.00 88.44 104 SER A O 1
ATOM 859 N N . TYR A 1 105 ? 5.273 -7.470 -6.135 1.00 85.25 105 TYR A N 1
ATOM 860 C CA . TYR A 1 105 ? 4.919 -7.336 -4.722 1.00 85.25 105 TYR A CA 1
ATOM 861 C C . TYR A 1 105 ? 3.484 -6.834 -4.575 1.00 85.25 105 TYR A C 1
ATOM 863 O O . TYR A 1 105 ? 3.060 -5.889 -5.250 1.00 85.25 105 TYR A O 1
ATOM 871 N N . SER A 1 106 ? 2.745 -7.427 -3.635 1.00 79.88 106 SER A N 1
ATOM 872 C CA . SER A 1 106 ? 1.480 -6.845 -3.204 1.00 79.88 106 SER A CA 1
ATOM 873 C C . SER A 1 106 ? 1.728 -5.541 -2.439 1.00 79.88 106 SER A C 1
ATOM 875 O O . SER A 1 106 ? 2.825 -5.265 -1.944 1.00 79.88 106 SER A O 1
ATOM 877 N N . THR A 1 107 ? 0.689 -4.720 -2.296 1.00 71.38 107 THR A N 1
ATOM 878 C CA . THR A 1 107 ? 0.754 -3.508 -1.468 1.00 71.38 107 THR A CA 1
ATOM 879 C C . THR A 1 107 ? 1.118 -3.804 -0.013 1.00 71.38 107 THR A C 1
ATOM 881 O O . THR A 1 107 ? 1.716 -2.943 0.623 1.00 71.38 107 THR A O 1
ATOM 884 N N . ALA A 1 108 ? 0.793 -4.994 0.504 1.00 69.81 108 ALA A N 1
ATOM 885 C CA . ALA A 1 108 ? 1.186 -5.435 1.840 1.00 69.81 108 ALA A CA 1
ATOM 886 C C . ALA A 1 108 ? 2.676 -5.814 1.897 1.00 69.81 108 ALA A C 1
ATOM 888 O O . ALA A 1 108 ? 3.382 -5.384 2.804 1.00 69.81 108 ALA A O 1
ATOM 889 N N . ASP A 1 109 ? 3.186 -6.522 0.887 1.00 77.25 109 ASP A N 1
ATOM 890 C CA . ASP A 1 109 ? 4.595 -6.939 0.844 1.00 77.25 109 ASP A CA 1
ATOM 891 C C . ASP A 1 109 ? 5.544 -5.738 0.695 1.00 77.25 109 ASP A C 1
ATOM 893 O O . ASP A 1 109 ? 6.652 -5.729 1.229 1.00 77.25 109 ASP A O 1
ATOM 897 N N . TYR A 1 110 ? 5.108 -4.674 0.011 1.00 73.69 110 TYR A N 1
ATOM 898 C CA . TYR A 1 110 ? 5.861 -3.417 -0.059 1.00 73.69 110 TYR A CA 1
ATOM 899 C C . TYR A 1 110 ? 6.023 -2.727 1.306 1.00 73.69 110 TYR A C 1
ATOM 901 O O . TYR A 1 110 ? 6.959 -1.940 1.477 1.00 73.69 110 TYR A O 1
ATOM 909 N N . ARG A 1 111 ? 5.152 -3.008 2.285 1.00 66.88 111 ARG A N 1
ATOM 910 C CA . ARG A 1 111 ? 5.247 -2.437 3.640 1.00 66.88 111 ARG A CA 1
ATOM 911 C C . ARG A 1 111 ? 6.379 -3.069 4.443 1.00 66.88 111 ARG A C 1
ATOM 913 O O . ARG A 1 111 ? 7.040 -2.359 5.190 1.00 66.88 111 ARG A O 1
ATOM 920 N N . THR A 1 112 ? 6.638 -4.360 4.248 1.00 67.31 112 THR A N 1
ATOM 921 C CA . THR A 1 112 ? 7.648 -5.131 4.996 1.00 67.31 112 THR A CA 1
ATOM 922 C C . THR A 1 112 ? 8.969 -5.292 4.245 1.00 67.31 112 THR A C 1
ATOM 924 O O . THR A 1 112 ? 9.984 -5.638 4.846 1.00 67.31 112 THR A O 1
ATOM 927 N N . ALA A 1 113 ? 8.992 -5.019 2.938 1.00 71.00 113 ALA A N 1
ATOM 928 C CA . ALA A 1 113 ? 10.201 -5.111 2.132 1.00 71.00 113 ALA A CA 1
ATOM 929 C C . ALA A 1 113 ? 11.293 -4.120 2.581 1.00 71.00 113 ALA A C 1
ATOM 931 O O . ALA A 1 113 ? 11.022 -2.937 2.844 1.00 71.00 113 ALA A O 1
ATOM 932 N N . ASP A 1 114 ? 12.547 -4.594 2.572 1.00 71.50 114 ASP A N 1
ATOM 933 C CA . ASP A 1 114 ? 13.735 -3.744 2.656 1.00 71.50 114 ASP A CA 1
ATOM 934 C C . ASP A 1 114 ? 13.861 -2.907 1.376 1.00 71.50 114 ASP A C 1
ATOM 936 O O . ASP A 1 114 ? 14.397 -3.329 0.344 1.00 71.50 114 ASP A O 1
ATOM 940 N N . LEU A 1 115 ? 13.342 -1.683 1.446 1.00 71.50 115 LEU A N 1
ATOM 941 C CA . LEU A 1 115 ? 13.388 -0.749 0.334 1.00 71.50 115 LEU A CA 1
ATOM 942 C C . LEU A 1 115 ? 14.800 -0.213 0.070 1.00 71.50 115 LEU A C 1
ATOM 944 O O . LEU A 1 115 ? 14.968 0.416 -0.968 1.00 71.50 115 LEU A O 1
ATOM 948 N N . ALA A 1 116 ? 15.806 -0.437 0.929 1.00 70.38 116 ALA A N 1
ATOM 949 C CA . ALA A 1 116 ? 17.162 0.086 0.724 1.00 70.38 116 ALA A CA 1
ATOM 950 C C . ALA A 1 116 ? 17.877 -0.607 -0.447 1.00 70.38 116 ALA A C 1
ATOM 952 O O . ALA A 1 116 ? 18.485 0.046 -1.299 1.00 70.38 116 ALA A O 1
ATOM 953 N N . THR A 1 117 ? 17.731 -1.928 -0.558 1.00 67.00 117 THR A N 1
ATOM 954 C CA . THR A 1 117 ? 18.291 -2.697 -1.680 1.00 67.00 117 THR A CA 1
ATOM 955 C C . THR A 1 117 ? 17.649 -2.290 -3.011 1.00 67.00 117 THR A C 1
ATOM 957 O O . THR A 1 117 ? 18.321 -2.120 -4.027 1.00 67.00 117 THR A O 1
ATOM 960 N N . VAL A 1 118 ? 16.336 -2.057 -2.994 1.00 67.56 118 VAL A N 1
ATOM 961 C CA . VAL A 1 118 ? 15.546 -1.578 -4.140 1.00 67.56 118 VAL A CA 1
ATOM 962 C C . VAL A 1 118 ? 15.873 -0.130 -4.484 1.00 67.56 118 VAL A C 1
ATOM 964 O O . VAL A 1 118 ? 15.913 0.258 -5.654 1.00 67.56 118 VAL A O 1
ATOM 967 N N . ALA A 1 119 ? 16.125 0.670 -3.451 1.00 71.38 119 ALA A N 1
ATOM 968 C CA . ALA A 1 119 ? 16.454 2.070 -3.567 1.00 71.38 119 ALA A CA 1
ATOM 969 C C . ALA A 1 119 ? 17.709 2.283 -4.383 1.00 71.38 119 ALA A C 1
ATOM 971 O O . ALA A 1 119 ? 17.686 3.088 -5.306 1.00 71.38 119 ALA A O 1
ATOM 972 N N . HIS A 1 120 ? 18.742 1.487 -4.128 1.00 81.88 120 HIS A N 1
ATOM 973 C CA . HIS A 1 120 ? 19.997 1.576 -4.855 1.00 81.88 120 HIS A CA 1
ATOM 974 C C . HIS A 1 120 ? 19.814 1.515 -6.384 1.00 81.88 120 HIS A C 1
ATOM 976 O O . HIS A 1 120 ? 20.387 2.330 -7.109 1.00 81.88 120 HIS A O 1
ATOM 982 N N . TRP A 1 121 ? 18.964 0.614 -6.891 1.00 8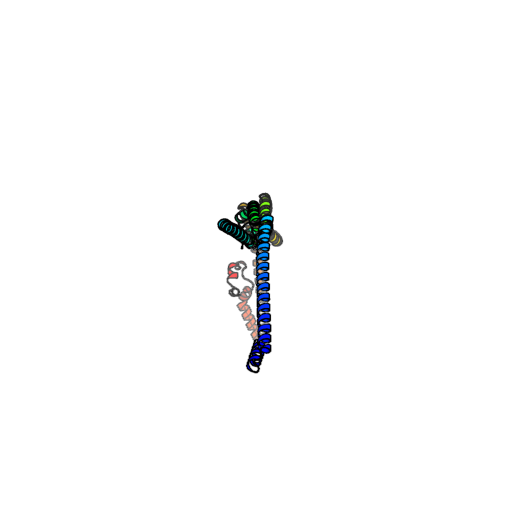0.38 121 TRP A N 1
ATOM 983 C CA . TRP A 1 121 ? 18.700 0.477 -8.333 1.00 80.38 121 TRP A CA 1
ATOM 984 C C . TRP A 1 121 ? 17.945 1.669 -8.931 1.00 80.38 121 TRP A C 1
ATOM 986 O O . TRP A 1 121 ? 18.181 2.045 -10.081 1.00 80.38 121 TRP A O 1
ATOM 996 N N . LEU A 1 122 ? 17.036 2.265 -8.159 1.00 82.75 122 LEU A N 1
ATOM 997 C CA . LEU A 1 122 ? 16.264 3.437 -8.576 1.00 82.75 122 LEU A CA 1
ATOM 998 C C . LEU A 1 122 ? 17.066 4.737 -8.450 1.00 82.75 122 LEU A C 1
ATOM 1000 O O . LEU A 1 122 ? 16.897 5.640 -9.270 1.00 82.75 122 LEU A O 1
ATOM 1004 N N . ASP A 1 123 ? 17.936 4.820 -7.449 1.00 83.44 123 ASP A N 1
ATOM 1005 C CA . ASP A 1 123 ? 18.731 6.000 -7.121 1.00 83.44 123 ASP A CA 1
ATOM 1006 C C . ASP A 1 123 ? 19.949 6.111 -8.063 1.00 83.44 123 ASP A C 1
ATOM 1008 O O . ASP A 1 123 ? 20.306 7.209 -8.485 1.00 83.44 123 ASP A O 1
ATOM 1012 N N . THR A 1 124 ? 20.519 4.982 -8.507 1.00 87.56 124 THR A N 1
ATOM 1013 C CA . THR A 1 124 ? 21.590 4.933 -9.531 1.00 87.56 124 THR A CA 1
ATOM 1014 C C . THR A 1 124 ? 21.076 4.971 -10.976 1.00 87.56 124 THR A C 1
ATOM 1016 O O . THR A 1 124 ? 21.861 4.904 -11.925 1.00 87.56 124 THR A O 1
ATOM 1019 N N . TRP A 1 125 ? 19.759 5.098 -11.180 1.00 88.06 125 TRP A N 1
ATOM 1020 C CA . TRP A 1 125 ? 19.133 5.030 -12.504 1.00 88.06 125 TRP A CA 1
ATOM 1021 C C . TRP A 1 125 ? 19.673 6.064 -13.498 1.00 88.06 125 TRP A C 1
ATOM 1023 O O . TRP A 1 125 ? 19.923 5.727 -14.651 1.00 88.06 125 TRP A O 1
ATOM 1033 N N . ALA A 1 126 ? 19.871 7.310 -13.059 1.00 85.38 126 ALA A N 1
ATOM 1034 C CA . ALA A 1 126 ? 20.321 8.389 -13.939 1.00 85.38 126 ALA A CA 1
ATOM 1035 C C . ALA A 1 126 ? 21.729 8.132 -14.506 1.00 85.38 126 ALA A C 1
ATOM 1037 O O . ALA A 1 126 ? 21.962 8.363 -15.691 1.00 85.38 126 ALA A O 1
ATOM 1038 N N . ALA A 1 127 ? 22.639 7.609 -13.675 1.00 90.62 127 ALA A N 1
ATOM 1039 C CA . ALA A 1 127 ? 23.986 7.235 -14.101 1.00 90.62 127 ALA A CA 1
ATOM 1040 C C . ALA A 1 127 ? 23.933 6.092 -15.125 1.00 90.62 127 ALA A C 1
ATOM 1042 O O . ALA A 1 127 ? 24.454 6.227 -16.229 1.00 90.62 127 ALA A O 1
ATOM 1043 N N . PHE A 1 128 ? 23.190 5.029 -14.805 1.00 92.75 128 PHE A N 1
ATOM 1044 C CA . PHE A 1 128 ? 22.999 3.892 -15.705 1.00 92.75 128 PHE A CA 1
ATOM 1045 C C . PHE A 1 128 ? 22.404 4.287 -17.062 1.00 92.75 128 PHE A C 1
ATOM 1047 O O . PHE A 1 128 ? 22.874 3.813 -18.096 1.00 92.75 128 PHE A O 1
ATOM 1054 N N . LEU A 1 129 ? 21.360 5.124 -17.072 1.00 91.56 129 LEU A N 1
ATOM 1055 C CA . LEU A 1 129 ? 20.702 5.535 -18.310 1.00 91.56 129 LEU A CA 1
ATOM 1056 C C . LEU A 1 129 ? 21.668 6.338 -19.189 1.00 91.56 129 LEU A C 1
ATOM 1058 O O . LEU A 1 129 ? 21.778 6.062 -20.379 1.00 91.56 129 LEU A O 1
ATOM 1062 N N . SER A 1 130 ? 22.417 7.269 -18.592 1.00 90.69 130 SER A N 1
ATOM 1063 C CA . SER A 1 130 ? 23.421 8.063 -19.305 1.00 90.69 130 SER A CA 1
ATOM 1064 C C . SER A 1 130 ? 24.529 7.195 -19.915 1.00 90.69 130 SER A C 1
ATOM 1066 O O . SER A 1 130 ? 24.895 7.400 -21.074 1.00 90.69 130 SER A O 1
ATOM 1068 N N . GLU A 1 131 ? 25.058 6.229 -19.158 1.00 94.38 131 GLU A N 1
ATOM 1069 C CA . GLU A 1 131 ? 26.080 5.282 -19.633 1.00 94.38 131 GLU A CA 1
ATOM 1070 C C . GLU A 1 131 ? 25.533 4.400 -20.765 1.00 94.38 131 GLU A C 1
ATOM 1072 O O . GLU A 1 131 ? 26.105 4.344 -21.853 1.00 94.38 131 GLU A O 1
ATOM 1077 N N . SER A 1 132 ? 24.351 3.818 -20.561 1.00 93.38 132 SER A N 1
ATOM 1078 C CA . SER A 1 132 ? 23.665 2.980 -21.549 1.00 93.38 132 SER A CA 1
ATOM 1079 C C . SER A 1 132 ? 23.390 3.717 -22.857 1.00 93.38 132 SER A C 1
ATOM 1081 O O . SER A 1 132 ? 23.587 3.165 -23.937 1.00 93.38 132 SER A O 1
ATOM 1083 N N . GLU A 1 133 ? 22.945 4.972 -22.792 1.00 92.50 133 GLU A N 1
ATOM 1084 C CA . GLU A 1 133 ? 22.712 5.795 -23.977 1.00 92.50 133 GLU A CA 1
ATOM 1085 C C . GLU A 1 133 ? 24.008 6.166 -24.699 1.00 92.50 133 GLU A C 1
ATOM 1087 O O . GLU A 1 133 ? 23.992 6.330 -25.923 1.00 92.50 133 GLU A O 1
ATOM 1092 N N . ALA A 1 134 ? 25.115 6.347 -23.973 1.00 94.00 134 ALA A N 1
ATOM 1093 C CA . ALA A 1 134 ? 26.422 6.613 -24.566 1.00 94.00 134 ALA A CA 1
ATOM 1094 C C . ALA A 1 134 ? 26.934 5.385 -25.331 1.00 94.00 134 ALA A C 1
ATOM 1096 O O . ALA A 1 134 ? 27.247 5.499 -26.520 1.00 94.00 134 ALA A O 1
ATOM 1097 N N . ASP A 1 135 ? 26.902 4.210 -24.701 1.00 93.94 135 ASP A N 1
ATOM 1098 C CA . ASP A 1 135 ? 27.327 2.954 -25.322 1.00 93.94 135 ASP A CA 1
ATOM 1099 C C . ASP A 1 135 ? 26.432 2.584 -26.514 1.00 93.94 135 ASP A C 1
ATOM 1101 O O . ASP A 1 135 ? 26.909 2.200 -27.584 1.00 93.94 135 ASP A O 1
ATOM 1105 N N . LEU A 1 136 ? 25.116 2.774 -26.391 1.00 94.06 136 LEU A N 1
ATOM 1106 C CA . LEU A 1 136 ? 24.172 2.536 -27.481 1.00 94.06 136 LEU A CA 1
ATOM 1107 C C . LEU A 1 136 ? 24.397 3.500 -28.658 1.00 94.06 136 LEU A C 1
ATOM 1109 O O . LEU A 1 136 ? 24.266 3.099 -29.817 1.00 94.06 136 LEU A O 1
ATOM 1113 N N . ARG A 1 137 ? 24.742 4.770 -28.395 1.00 93.38 137 ARG A N 1
ATOM 1114 C CA . ARG A 1 137 ? 25.112 5.738 -29.443 1.00 93.38 137 ARG A CA 1
ATOM 1115 C C . ARG A 1 137 ? 26.386 5.317 -30.166 1.00 93.38 137 ARG A C 1
ATOM 1117 O O . ARG A 1 137 ? 26.421 5.401 -31.394 1.00 93.38 137 ARG A O 1
ATOM 1124 N N . GLU A 1 138 ? 27.387 4.833 -29.435 1.00 93.75 138 GLU A N 1
ATOM 1125 C CA . GLU A 1 138 ? 28.619 4.288 -30.011 1.00 93.75 138 GLU A CA 1
ATOM 1126 C C . GLU A 1 138 ? 28.314 3.084 -30.917 1.00 93.75 138 GLU A C 1
ATOM 1128 O O . GLU A 1 138 ? 28.689 3.079 -32.092 1.00 93.75 138 GLU A O 1
ATOM 1133 N N . LEU A 1 139 ? 27.546 2.106 -30.426 1.00 93.50 139 LEU A N 1
ATOM 1134 C CA . LEU A 1 139 ? 27.163 0.923 -31.203 1.00 93.50 139 LEU A CA 1
ATOM 1135 C C . LEU A 1 139 ? 26.321 1.286 -32.436 1.00 93.50 139 LEU A C 1
ATOM 1137 O O . LEU A 1 139 ? 26.546 0.731 -33.510 1.00 93.50 139 LEU A O 1
ATOM 1141 N N . LYS A 1 140 ? 25.393 2.247 -32.324 1.00 92.81 140 LYS A N 1
ATOM 1142 C CA . LYS A 1 140 ? 24.605 2.755 -33.463 1.00 92.81 140 LYS A CA 1
ATOM 1143 C C . LYS A 1 140 ? 25.482 3.435 -34.503 1.00 92.81 140 LYS A C 1
ATOM 1145 O O . LYS A 1 140 ? 25.229 3.305 -35.700 1.00 92.81 140 LYS A O 1
ATOM 1150 N N . HIS A 1 141 ? 26.489 4.185 -34.063 1.00 90.44 141 HIS A N 1
ATOM 1151 C CA . HIS A 1 141 ? 27.438 4.817 -34.969 1.00 90.44 141 HIS A CA 1
ATOM 1152 C C . HIS A 1 141 ? 28.239 3.760 -35.737 1.00 90.44 141 HIS A C 1
ATOM 1154 O O . HIS A 1 141 ? 28.344 3.846 -36.960 1.00 90.44 141 HIS A O 1
ATOM 1160 N N . ILE A 1 142 ? 28.705 2.717 -35.042 1.00 89.38 142 ILE A N 1
ATOM 1161 C CA . ILE A 1 142 ? 29.385 1.579 -35.664 1.00 89.38 142 ILE A CA 1
ATOM 1162 C C . ILE A 1 142 ? 28.455 0.880 -36.666 1.00 89.38 142 ILE A C 1
ATOM 1164 O O . ILE A 1 142 ? 28.831 0.768 -37.828 1.00 89.38 142 ILE A O 1
ATOM 1168 N N . GLU A 1 143 ? 27.235 0.503 -36.274 1.00 89.44 143 GLU A N 1
ATOM 1169 C CA . GLU A 1 143 ? 26.254 -0.178 -37.141 1.00 89.44 143 GLU A CA 1
ATOM 1170 C C . GLU A 1 143 ? 25.941 0.625 -38.417 1.00 89.44 143 GLU A C 1
ATOM 1172 O O . GLU A 1 143 ? 25.861 0.052 -39.500 1.00 89.44 143 GLU A O 1
ATOM 1177 N N . ARG A 1 144 ? 25.829 1.959 -38.322 1.00 86.12 144 ARG A N 1
ATOM 1178 C CA . ARG A 1 144 ? 25.588 2.843 -39.480 1.00 86.12 144 ARG A CA 1
ATOM 1179 C C . ARG A 1 144 ? 26.808 3.026 -40.379 1.00 86.12 144 ARG A C 1
ATOM 1181 O O . ARG A 1 144 ? 26.641 3.263 -41.571 1.00 86.12 144 ARG A O 1
ATOM 1188 N N . SER A 1 145 ? 28.012 2.964 -39.810 1.00 84.19 145 SER A N 1
ATOM 1189 C CA . SER A 1 145 ? 29.271 3.153 -40.545 1.00 84.19 145 SER A CA 1
ATOM 1190 C C . SER A 1 145 ? 29.690 1.931 -41.365 1.00 84.19 145 SER A C 1
ATOM 1192 O O . SER A 1 145 ? 30.636 2.017 -42.144 1.00 84.19 145 SER A O 1
ATOM 1194 N N . VAL A 1 146 ? 29.024 0.787 -41.183 1.00 84.00 146 VA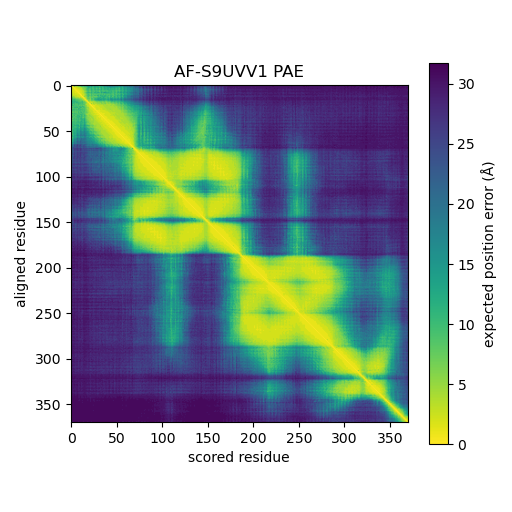L A N 1
ATOM 1195 C CA . VAL A 1 146 ? 29.454 -0.500 -41.736 1.00 84.00 146 VAL A CA 1
ATOM 1196 C C . VAL A 1 146 ? 28.545 -0.938 -42.878 1.00 84.00 146 VAL A C 1
ATOM 1198 O O . VAL A 1 146 ? 27.334 -0.722 -42.859 1.00 84.00 146 VAL A O 1
ATOM 1201 N N . ALA A 1 147 ? 29.136 -1.552 -43.905 1.00 72.44 147 ALA A N 1
ATOM 1202 C CA . ALA A 1 147 ? 28.389 -2.094 -45.036 1.00 72.44 147 ALA A CA 1
ATOM 1203 C C . ALA A 1 147 ? 27.338 -3.126 -44.576 1.00 72.44 147 ALA A C 1
ATOM 1205 O O . ALA A 1 147 ? 27.608 -3.950 -43.702 1.00 72.44 147 ALA A O 1
ATOM 1206 N N . LYS A 1 148 ? 26.154 -3.120 -45.210 1.00 67.19 148 LYS A N 1
ATOM 1207 C CA . LYS A 1 148 ? 24.996 -3.974 -44.855 1.00 67.19 148 LYS A CA 1
ATOM 1208 C C . LYS A 1 148 ? 25.274 -5.486 -44.876 1.00 67.19 148 LYS A C 1
ATOM 1210 O O . LYS A 1 148 ? 24.493 -6.245 -44.314 1.00 67.19 148 LYS A O 1
ATOM 1215 N N . ASP A 1 149 ? 26.374 -5.913 -45.492 1.00 60.34 149 ASP A N 1
ATOM 1216 C CA . ASP A 1 149 ? 26.781 -7.318 -45.581 1.00 60.34 149 ASP A CA 1
ATOM 1217 C C . ASP A 1 149 ? 27.541 -7.813 -44.335 1.00 60.34 149 ASP A C 1
ATOM 1219 O O . ASP A 1 149 ? 27.734 -9.020 -44.155 1.00 60.34 149 ASP A O 1
ATOM 1223 N N . ALA A 1 150 ? 27.953 -6.909 -43.438 1.00 65.38 150 ALA A N 1
ATOM 1224 C CA . ALA A 1 150 ? 28.487 -7.295 -42.141 1.00 65.38 150 ALA A CA 1
ATOM 1225 C C . ALA A 1 150 ? 27.340 -7.797 -41.255 1.00 65.38 150 ALA A C 1
ATOM 1227 O O . ALA A 1 150 ? 26.430 -7.047 -40.907 1.00 65.38 150 ALA A O 1
ATOM 1228 N N . ARG A 1 151 ? 27.384 -9.078 -40.874 1.00 75.88 151 ARG A N 1
ATOM 1229 C CA . ARG A 1 151 ? 26.409 -9.732 -39.982 1.00 75.88 151 ARG A CA 1
ATOM 1230 C C . ARG A 1 151 ? 26.533 -9.222 -38.538 1.00 75.88 151 ARG A C 1
ATOM 1232 O O . ARG A 1 151 ? 26.934 -9.969 -37.649 1.00 75.88 151 ARG A O 1
ATOM 1239 N N . LEU A 1 152 ? 26.249 -7.944 -38.312 1.00 84.62 152 LEU A N 1
ATOM 1240 C CA . LEU A 1 152 ? 26.222 -7.334 -36.986 1.00 84.62 152 LEU A CA 1
ATOM 1241 C C . LEU A 1 152 ? 24.868 -7.574 -36.310 1.00 84.62 152 LEU A C 1
ATOM 1243 O O . LEU A 1 152 ? 23.832 -7.677 -36.966 1.00 84.62 152 LEU A O 1
ATOM 1247 N N . LEU A 1 153 ? 24.890 -7.671 -34.981 1.00 88.50 153 LEU A N 1
ATOM 1248 C CA . LEU A 1 153 ? 23.680 -7.724 -34.164 1.00 88.50 153 LEU A CA 1
ATOM 1249 C C . LEU A 1 153 ? 23.031 -6.341 -34.154 1.00 88.50 153 LEU A C 1
ATOM 1251 O O . LEU A 1 153 ? 23.710 -5.356 -33.893 1.00 88.50 153 LEU A O 1
ATOM 1255 N N . SER A 1 154 ? 21.729 -6.256 -34.416 1.00 90.94 154 SER A N 1
ATOM 1256 C CA . SER A 1 154 ? 21.075 -4.950 -34.516 1.00 90.94 154 SER A CA 1
ATOM 1257 C C . SER A 1 154 ? 21.000 -4.238 -33.164 1.00 90.94 154 SER A C 1
ATOM 1259 O O . SER A 1 154 ? 20.641 -4.845 -32.148 1.00 90.94 154 SER A O 1
ATOM 1261 N N . THR A 1 155 ? 21.267 -2.928 -33.143 1.00 93.44 155 THR A N 1
ATOM 1262 C CA . THR A 1 155 ? 21.054 -2.103 -31.939 1.00 93.44 155 THR A CA 1
ATOM 1263 C C . THR A 1 155 ? 19.579 -1.852 -31.634 1.00 93.44 155 THR A C 1
ATOM 1265 O O . THR A 1 155 ? 19.264 -1.449 -30.514 1.00 93.44 155 THR A O 1
ATOM 1268 N N . GLN A 1 156 ? 18.661 -2.134 -32.568 1.00 93.31 156 GLN A N 1
ATOM 1269 C CA . GLN A 1 156 ? 17.223 -1.964 -32.334 1.00 93.31 156 GLN A CA 1
ATOM 1270 C C . GLN A 1 156 ? 16.727 -2.838 -31.174 1.00 93.31 156 GLN A C 1
ATOM 1272 O O . GLN A 1 156 ? 15.983 -2.363 -30.326 1.00 93.31 156 GLN A O 1
ATOM 1277 N N . ILE A 1 157 ? 17.225 -4.075 -31.069 1.00 94.25 157 ILE A N 1
ATOM 1278 C CA . ILE A 1 157 ? 16.879 -4.997 -29.974 1.00 94.25 157 ILE A CA 1
ATOM 1279 C C . ILE A 1 157 ? 17.273 -4.404 -28.613 1.00 94.25 157 ILE A C 1
ATOM 1281 O O . ILE A 1 157 ? 16.537 -4.535 -27.636 1.00 94.25 157 ILE A O 1
ATOM 1285 N N . LEU A 1 158 ? 18.423 -3.725 -28.547 1.00 95.06 158 LEU A N 1
ATOM 1286 C CA . LEU A 1 158 ? 18.878 -3.046 -27.334 1.00 95.06 158 LEU A CA 1
ATOM 1287 C C . LEU A 1 158 ? 18.010 -1.824 -27.007 1.00 95.06 158 LEU A C 1
ATOM 1289 O O . LEU A 1 158 ? 17.735 -1.592 -25.834 1.00 95.06 158 LEU A O 1
ATOM 1293 N N . CYS A 1 159 ? 17.545 -1.075 -28.015 1.00 93.12 159 CYS A N 1
ATOM 1294 C CA . CYS A 1 159 ? 16.587 0.020 -27.811 1.00 93.12 159 CYS A CA 1
ATOM 1295 C C . CYS A 1 159 ? 15.278 -0.493 -27.210 1.00 93.12 159 CYS A C 1
ATOM 1297 O O . CYS A 1 159 ? 14.849 0.007 -26.177 1.00 93.12 159 CYS A O 1
ATOM 1299 N N . ASP A 1 160 ? 14.696 -1.537 -27.802 1.00 94.56 160 ASP A N 1
ATOM 1300 C CA . ASP A 1 160 ? 13.420 -2.099 -27.348 1.00 94.56 160 ASP A CA 1
ATOM 1301 C C . ASP A 1 160 ? 13.528 -2.665 -25.917 1.00 94.56 160 ASP A C 1
ATOM 1303 O O . ASP A 1 160 ? 12.611 -2.541 -25.091 1.00 94.56 160 ASP A O 1
ATOM 1307 N N . ALA A 1 161 ? 14.674 -3.280 -25.600 1.00 94.12 161 ALA A N 1
ATOM 1308 C CA . ALA A 1 161 ? 14.983 -3.759 -24.259 1.00 94.12 161 ALA A CA 1
ATOM 1309 C C . ALA A 1 161 ? 15.118 -2.598 -23.261 1.00 94.12 161 ALA A C 1
ATOM 1311 O O . ALA A 1 161 ? 14.481 -2.641 -22.206 1.00 94.12 161 ALA A O 1
ATOM 1312 N N . LEU A 1 162 ? 15.876 -1.549 -23.600 1.00 94.44 162 LEU A N 1
ATOM 1313 C CA . LEU A 1 162 ? 16.043 -0.364 -22.757 1.00 94.44 162 LEU A CA 1
ATOM 1314 C C . LEU A 1 162 ? 14.704 0.344 -22.511 1.00 94.44 162 LEU A C 1
ATOM 1316 O O . LEU A 1 162 ? 14.375 0.622 -21.361 1.00 94.44 162 LEU A O 1
ATOM 1320 N N . ASP A 1 163 ? 13.878 0.534 -23.541 1.00 92.06 163 ASP A N 1
ATOM 1321 C CA . ASP A 1 163 ? 12.539 1.132 -23.423 1.00 92.06 163 ASP A CA 1
ATOM 1322 C C . ASP A 1 163 ? 11.633 0.336 -22.475 1.00 92.06 163 ASP A C 1
ATOM 1324 O O . ASP A 1 163 ? 10.833 0.889 -21.711 1.00 92.06 163 ASP A O 1
ATOM 1328 N N . THR A 1 164 ? 11.758 -0.990 -22.492 1.00 94.06 164 THR A N 1
ATOM 1329 C CA . THR A 1 164 ? 11.042 -1.861 -21.557 1.00 94.06 164 THR A CA 1
ATOM 1330 C C . THR A 1 164 ? 11.524 -1.649 -20.123 1.00 94.06 164 THR A C 1
ATOM 1332 O O . THR A 1 164 ? 10.693 -1.488 -19.229 1.00 94.06 164 THR A O 1
ATOM 1335 N N . VAL A 1 165 ? 12.839 -1.585 -19.897 1.00 93.94 165 VAL A N 1
ATOM 1336 C CA . VAL A 1 165 ? 13.411 -1.299 -18.572 1.00 93.94 165 VAL A CA 1
ATOM 1337 C C . VAL A 1 165 ? 12.986 0.093 -18.084 1.00 93.94 165 VAL A C 1
ATOM 1339 O O . VAL A 1 165 ? 12.552 0.216 -16.942 1.00 93.94 165 VAL A O 1
ATOM 1342 N N . CYS A 1 166 ? 13.012 1.119 -18.941 1.00 90.06 166 CYS A N 1
ATOM 1343 C CA . CYS A 1 166 ? 12.567 2.480 -18.619 1.00 90.06 166 CYS A CA 1
ATOM 1344 C C . CYS A 1 166 ? 11.105 2.518 -18.153 1.00 90.06 166 CYS A C 1
ATOM 1346 O O . CYS A 1 166 ? 10.790 3.140 -17.137 1.00 90.06 166 CYS A O 1
ATOM 1348 N N . ARG A 1 167 ? 10.200 1.822 -18.856 1.00 91.44 167 ARG A N 1
ATOM 1349 C CA . ARG A 1 167 ? 8.781 1.750 -18.465 1.00 91.44 167 ARG A CA 1
ATOM 1350 C C . ARG A 1 167 ? 8.589 1.084 -17.105 1.00 91.44 167 ARG A C 1
ATOM 1352 O O . ARG A 1 167 ? 7.866 1.620 -16.266 1.00 91.44 167 ARG A O 1
ATOM 1359 N N . LEU A 1 168 ? 9.256 -0.048 -16.875 1.00 90.62 168 LEU A N 1
ATOM 1360 C CA . LEU A 1 168 ? 9.197 -0.750 -15.590 1.00 90.62 168 LEU A CA 1
ATOM 1361 C C . LEU A 1 168 ? 9.791 0.102 -14.462 1.00 90.62 168 LEU A C 1
ATOM 1363 O O . LEU A 1 168 ? 9.245 0.140 -13.362 1.00 90.62 168 LEU A O 1
ATOM 1367 N N . GLN A 1 169 ? 10.870 0.837 -14.739 1.00 90.50 169 GLN A N 1
ATOM 1368 C CA . GLN A 1 169 ? 11.505 1.712 -13.761 1.00 90.50 169 GLN A CA 1
ATOM 1369 C C . GLN A 1 169 ? 10.583 2.852 -13.332 1.00 90.50 169 GLN A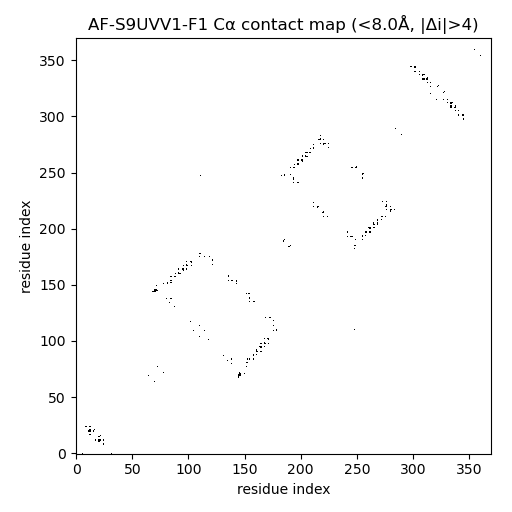 C 1
ATOM 1371 O O . GLN A 1 169 ? 10.485 3.122 -12.137 1.00 90.50 169 GLN A O 1
ATOM 1376 N N . LEU A 1 170 ? 9.870 3.485 -14.267 1.00 85.62 170 LEU A N 1
ATOM 1377 C CA . LEU A 1 170 ? 8.915 4.548 -13.943 1.00 85.62 170 LEU A CA 1
ATOM 1378 C C . LEU A 1 170 ? 7.786 4.040 -13.037 1.00 85.62 170 LEU A C 1
ATOM 1380 O O . LEU A 1 170 ? 7.431 4.699 -12.057 1.00 85.62 170 LEU A O 1
ATOM 1384 N N . GLN A 1 171 ? 7.257 2.850 -13.332 1.00 86.12 171 GLN A N 1
ATOM 1385 C CA . GLN A 1 171 ? 6.230 2.205 -12.510 1.00 86.12 171 GLN A CA 1
ATOM 1386 C C . GLN A 1 171 ? 6.761 1.882 -11.109 1.00 86.12 171 GLN A C 1
ATOM 1388 O O . GLN A 1 171 ? 6.156 2.279 -10.110 1.00 86.12 171 GLN A O 1
ATOM 1393 N N . ALA A 1 172 ? 7.931 1.242 -11.028 1.00 85.88 172 ALA A N 1
ATOM 1394 C CA . ALA A 1 172 ? 8.551 0.869 -9.761 1.00 85.88 172 ALA A CA 1
ATOM 1395 C C . ALA A 1 172 ? 8.903 2.104 -8.917 1.00 85.88 172 ALA A C 1
ATOM 1397 O O . ALA A 1 172 ? 8.637 2.131 -7.718 1.00 85.88 172 ALA A O 1
ATOM 1398 N N . ARG A 1 173 ? 9.428 3.167 -9.541 1.00 84.25 173 ARG A N 1
ATOM 1399 C CA . ARG A 1 173 ? 9.744 4.440 -8.878 1.00 84.25 173 ARG A CA 1
ATOM 1400 C C . ARG A 1 173 ? 8.504 5.097 -8.284 1.00 84.25 173 ARG A C 1
ATOM 1402 O O . ARG A 1 173 ? 8.595 5.657 -7.197 1.00 84.25 173 ARG A O 1
ATOM 1409 N N . SER A 1 174 ? 7.361 5.035 -8.965 1.00 79.81 174 SER A N 1
ATOM 1410 C CA . SER A 1 174 ? 6.110 5.581 -8.432 1.00 79.81 174 SER A CA 1
ATOM 1411 C C . SER A 1 174 ? 5.658 4.834 -7.174 1.00 79.81 174 SER A C 1
ATOM 1413 O O . SER A 1 174 ? 5.356 5.471 -6.167 1.00 79.81 174 SER A O 1
ATOM 1415 N N . LEU A 1 175 ? 5.669 3.498 -7.201 1.00 81.50 175 LEU A N 1
ATOM 1416 C CA . LEU A 1 175 ? 5.251 2.667 -6.067 1.00 81.50 175 LEU A CA 1
ATOM 1417 C C . LEU A 1 175 ? 6.201 2.802 -4.875 1.00 81.50 175 LEU A C 1
ATOM 1419 O O . LEU A 1 175 ? 5.768 3.134 -3.773 1.00 81.50 175 LEU A O 1
ATOM 1423 N N . VAL A 1 176 ? 7.505 2.643 -5.111 1.00 82.88 176 VAL A N 1
ATOM 1424 C CA . VAL A 1 176 ? 8.528 2.796 -4.067 1.00 82.88 176 VAL A CA 1
ATOM 1425 C C . VAL A 1 176 ? 8.559 4.232 -3.545 1.00 82.88 176 VAL A C 1
ATOM 1427 O O . VAL A 1 176 ? 8.715 4.441 -2.349 1.00 82.88 176 VAL A O 1
ATOM 1430 N N . GLY A 1 177 ? 8.372 5.232 -4.410 1.00 76.00 177 GLY A N 1
ATOM 1431 C CA . GLY A 1 177 ? 8.314 6.639 -4.019 1.00 76.00 177 GLY A CA 1
ATOM 1432 C C . GLY A 1 177 ? 7.122 6.958 -3.118 1.00 76.00 177 GLY A C 1
ATOM 1433 O O . GLY A 1 177 ? 7.297 7.639 -2.112 1.00 76.00 177 GLY A O 1
ATOM 1434 N N . ARG A 1 178 ? 5.931 6.426 -3.428 1.00 77.81 178 ARG A N 1
ATOM 1435 C CA . ARG A 1 178 ? 4.746 6.549 -2.560 1.00 77.81 178 ARG A CA 1
ATOM 1436 C C . ARG A 1 178 ? 4.980 5.912 -1.200 1.00 77.81 178 ARG A C 1
ATOM 1438 O O . ARG A 1 178 ? 4.638 6.516 -0.193 1.00 77.81 178 ARG A O 1
ATOM 1445 N N . GLU A 1 179 ? 5.590 4.733 -1.171 1.00 78.31 179 GLU A N 1
ATOM 1446 C CA . GLU A 1 179 ? 5.842 4.028 0.082 1.00 78.31 179 GLU A CA 1
ATOM 1447 C C . GLU A 1 179 ? 6.937 4.706 0.915 1.00 78.31 179 GLU A C 1
ATOM 1449 O O . GLU A 1 179 ? 6.764 4.895 2.114 1.00 78.31 179 GLU A O 1
ATOM 1454 N N . ARG A 1 180 ? 8.025 5.179 0.292 1.00 77.12 180 ARG A N 1
ATOM 1455 C CA . ARG A 1 180 ? 9.026 6.013 0.976 1.00 77.12 180 ARG A CA 1
ATOM 1456 C C . ARG A 1 180 ? 8.410 7.292 1.525 1.00 77.12 180 ARG A C 1
ATOM 1458 O O . ARG A 1 180 ? 8.715 7.660 2.650 1.00 77.12 180 ARG A O 1
ATOM 1465 N N . TYR A 1 181 ? 7.551 7.955 0.751 1.00 70.12 181 TYR A N 1
ATOM 1466 C CA . TYR A 1 181 ? 6.849 9.151 1.205 1.00 70.12 181 TYR A CA 1
ATOM 1467 C C . TYR A 1 181 ? 5.912 8.834 2.368 1.00 70.12 181 TYR A C 1
ATOM 1469 O O . TYR A 1 181 ? 5.935 9.551 3.352 1.00 70.12 181 TYR A O 1
ATOM 1477 N N . ARG A 1 182 ? 5.156 7.733 2.309 1.00 72.88 182 ARG A N 1
ATOM 1478 C CA . ARG A 1 182 ? 4.314 7.263 3.415 1.00 72.88 182 ARG A CA 1
ATOM 1479 C C . ARG A 1 182 ? 5.143 7.018 4.678 1.00 72.88 182 ARG A C 1
ATOM 1481 O O . ARG A 1 182 ? 4.803 7.549 5.723 1.00 72.88 182 ARG A O 1
ATOM 1488 N N . ARG A 1 183 ? 6.254 6.278 4.576 1.00 73.81 183 ARG A N 1
ATOM 1489 C CA . ARG A 1 183 ? 7.172 6.011 5.700 1.00 73.81 183 ARG A CA 1
ATOM 1490 C C . ARG A 1 183 ? 7.827 7.290 6.241 1.00 73.81 183 ARG A C 1
ATOM 1492 O O . ARG A 1 183 ? 8.006 7.406 7.442 1.00 73.81 183 ARG A O 1
ATOM 1499 N N . ALA A 1 184 ? 8.162 8.247 5.376 1.00 65.56 184 ALA A N 1
ATOM 1500 C CA . ALA A 1 184 ? 8.768 9.521 5.770 1.00 65.56 184 ALA A CA 1
ATOM 1501 C C . ALA A 1 184 ? 7.754 10.535 6.333 1.00 65.56 184 ALA A C 1
ATOM 1503 O O . ALA A 1 184 ? 8.106 11.331 7.194 1.00 65.56 184 ALA A O 1
ATOM 1504 N N . ALA A 1 185 ? 6.511 10.515 5.846 1.00 59.59 185 ALA A N 1
ATOM 1505 C CA . ALA A 1 185 ? 5.411 11.355 6.320 1.00 59.59 185 ALA A CA 1
ATOM 1506 C C . ALA A 1 185 ? 4.829 10.853 7.650 1.00 59.59 185 ALA A C 1
ATOM 1508 O O . ALA A 1 185 ? 4.239 11.631 8.385 1.00 59.59 185 ALA A O 1
ATOM 1509 N N . LEU A 1 186 ? 5.041 9.579 7.988 1.00 62.16 186 LEU A N 1
ATOM 1510 C CA . LEU A 1 186 ? 4.761 8.988 9.301 1.00 62.16 186 LEU A CA 1
ATOM 1511 C C . LEU A 1 186 ? 5.898 9.236 10.316 1.00 62.16 186 LEU A C 1
ATOM 1513 O O . LEU A 1 186 ? 6.195 8.374 11.139 1.00 62.16 186 LEU A O 1
ATOM 1517 N N . GLY A 1 187 ? 6.574 10.385 10.217 1.00 65.00 187 GLY A N 1
ATOM 1518 C CA . GLY A 1 187 ? 7.679 10.783 11.096 1.00 65.00 187 GLY A CA 1
ATOM 1519 C C . GLY A 1 187 ? 7.258 11.051 12.548 1.00 65.00 187 GLY A C 1
ATOM 1520 O O . GLY A 1 187 ? 6.148 10.714 12.953 1.00 65.00 187 GLY A O 1
ATOM 1521 N N . ASP A 1 188 ? 8.146 11.681 13.329 1.00 66.19 188 ASP A N 1
ATOM 1522 C CA . ASP A 1 188 ? 7.970 11.929 14.775 1.00 66.19 188 ASP A CA 1
ATOM 1523 C C . ASP A 1 188 ? 6.605 12.545 15.142 1.00 66.19 188 ASP A C 1
ATOM 1525 O O . ASP A 1 188 ? 6.040 12.172 16.161 1.00 66.19 188 ASP A O 1
ATOM 1529 N N . GLU A 1 189 ? 6.025 13.393 14.288 1.00 73.81 189 GLU A N 1
ATOM 1530 C CA . GLU A 1 189 ? 4.689 13.985 14.478 1.00 73.81 189 GLU A CA 1
ATOM 1531 C C . GLU A 1 189 ? 3.566 12.928 14.498 1.00 73.81 189 GLU A C 1
ATOM 1533 O O . GLU A 1 189 ? 2.698 12.962 15.361 1.00 73.81 189 GLU A O 1
ATOM 1538 N N . ALA A 1 190 ? 3.627 11.908 13.633 1.00 74.50 190 ALA A N 1
ATOM 1539 C CA . ALA A 1 190 ? 2.662 10.805 13.645 1.00 74.50 190 ALA A CA 1
ATOM 1540 C C . ALA A 1 190 ? 2.835 9.899 14.876 1.00 74.50 190 ALA A C 1
ATOM 1542 O O . ALA A 1 190 ? 1.868 9.311 15.363 1.00 74.50 190 ALA A O 1
ATOM 1543 N N . VAL A 1 191 ? 4.066 9.784 15.385 1.00 81.19 191 VAL A N 1
ATOM 1544 C CA . VAL A 1 191 ? 4.333 9.102 16.656 1.00 81.19 191 VAL A CA 1
ATOM 1545 C C . VAL A 1 191 ? 3.765 9.924 17.813 1.00 81.19 191 VAL A C 1
ATOM 1547 O O . VAL A 1 191 ? 3.128 9.346 18.684 1.00 81.19 191 VAL A O 1
ATOM 1550 N N . GLU A 1 192 ? 3.946 11.244 17.828 1.00 84.56 192 GLU A N 1
ATOM 1551 C CA . GLU A 1 192 ? 3.374 12.128 18.852 1.00 84.56 192 GLU A CA 1
ATOM 1552 C C . GLU A 1 192 ? 1.839 12.091 18.848 1.00 84.56 192 GLU A C 1
ATOM 1554 O O . GLU A 1 192 ? 1.248 11.806 19.890 1.00 84.56 192 GLU A O 1
ATOM 1559 N N . ASP A 1 193 ? 1.196 12.223 17.686 1.00 80.56 193 ASP A N 1
ATOM 1560 C CA . ASP A 1 193 ? -0.264 12.119 17.537 1.00 80.56 193 ASP A CA 1
ATOM 1561 C C . ASP A 1 193 ? -0.805 10.762 18.016 1.00 80.56 193 ASP A C 1
ATOM 1563 O O . ASP A 1 193 ? -1.849 10.670 18.681 1.00 80.56 193 ASP A O 1
ATOM 1567 N N . PHE A 1 194 ? -0.082 9.681 17.700 1.00 85.75 194 PHE A N 1
ATOM 1568 C CA . PHE A 1 194 ? -0.405 8.348 18.192 1.00 85.75 194 PHE A CA 1
ATOM 1569 C C . PHE A 1 194 ? -0.310 8.289 19.721 1.00 85.75 194 PHE A C 1
ATOM 1571 O O . PHE A 1 194 ? -1.233 7.800 20.378 1.00 85.75 194 PHE A O 1
ATOM 1578 N N . MET A 1 195 ? 0.779 8.804 20.298 1.00 89.31 195 MET A N 1
ATOM 1579 C CA . MET A 1 195 ? 1.006 8.809 21.745 1.00 89.31 195 MET A CA 1
ATOM 1580 C C . MET A 1 195 ? -0.039 9.648 22.489 1.00 89.31 195 MET A C 1
ATOM 1582 O O . MET A 1 195 ? -0.507 9.223 23.551 1.00 89.31 195 MET A O 1
ATOM 1586 N N . ASP A 1 196 ? -0.459 10.783 21.933 1.00 86.81 196 ASP A N 1
ATOM 1587 C CA . ASP A 1 196 ? -1.526 11.618 22.487 1.00 86.81 196 ASP A CA 1
ATOM 1588 C C . ASP A 1 196 ? -2.870 10.883 22.475 1.00 86.81 196 ASP A C 1
ATOM 1590 O O . ASP A 1 196 ? -3.562 10.823 23.498 1.00 86.81 196 ASP A O 1
ATOM 1594 N N . SER A 1 197 ? -3.203 10.233 21.356 1.00 82.75 197 SER A N 1
ATOM 1595 C CA . SER A 1 197 ? -4.422 9.428 21.217 1.00 82.75 197 SER A CA 1
ATOM 1596 C C . SER A 1 197 ? -4.452 8.253 22.207 1.00 82.75 197 SER A C 1
ATOM 1598 O O . SER A 1 197 ? -5.459 8.039 22.889 1.00 82.75 197 SER A O 1
ATOM 1600 N N . GLN A 1 198 ? -3.335 7.526 22.365 1.00 88.69 198 GLN A N 1
ATOM 1601 C CA . GLN A 1 198 ? -3.216 6.459 23.370 1.00 88.69 198 GLN A CA 1
ATOM 1602 C C . GLN A 1 198 ? -3.380 7.009 24.792 1.00 88.69 198 GLN A C 1
ATOM 1604 O O . GLN A 1 198 ? -4.104 6.438 25.610 1.00 88.69 198 GLN A O 1
ATOM 1609 N N . SER A 1 199 ? -2.722 8.129 25.095 1.00 89.19 199 SER A N 1
ATOM 1610 C CA . SER A 1 199 ? -2.722 8.729 26.433 1.00 89.19 199 SER A CA 1
ATOM 1611 C C . SER A 1 199 ? -4.123 9.146 26.874 1.00 89.19 199 SER A C 1
ATOM 1613 O O . SER A 1 199 ? -4.482 8.955 28.038 1.00 89.19 199 SER A O 1
ATOM 1615 N N . GLN A 1 200 ? -4.945 9.644 25.947 1.00 87.31 200 GLN A N 1
ATOM 1616 C CA . GLN A 1 200 ? -6.344 9.973 26.218 1.00 87.31 200 GLN A CA 1
ATOM 1617 C C . GLN A 1 200 ? -7.165 8.737 26.608 1.00 87.31 200 GLN A C 1
ATOM 1619 O O . GLN A 1 200 ? -7.926 8.794 27.577 1.00 87.31 200 GLN A O 1
ATOM 1624 N N . LEU A 1 201 ? -6.985 7.603 25.921 1.00 87.62 201 LEU A N 1
ATOM 1625 C CA . LEU A 1 201 ? -7.680 6.361 26.276 1.00 87.62 201 LEU A CA 1
ATOM 1626 C C . LEU A 1 201 ? -7.217 5.790 27.614 1.00 87.62 201 LEU A C 1
ATOM 1628 O O . LEU A 1 201 ? -8.054 5.349 28.404 1.00 87.62 201 LEU A O 1
ATOM 1632 N N . ILE A 1 202 ? -5.913 5.838 27.908 1.00 92.12 202 ILE A N 1
ATOM 1633 C CA . ILE A 1 202 ? -5.388 5.456 29.228 1.00 92.12 202 ILE A CA 1
ATOM 1634 C C . ILE A 1 202 ? -6.032 6.315 30.315 1.00 92.12 202 ILE A C 1
ATOM 1636 O O . ILE A 1 202 ? -6.520 5.785 31.314 1.00 92.12 202 ILE A O 1
ATOM 1640 N N . ALA A 1 203 ? -6.045 7.637 30.129 1.00 90.88 203 ALA A N 1
ATOM 1641 C CA . ALA A 1 203 ? -6.625 8.568 31.089 1.00 90.88 203 ALA A CA 1
ATOM 1642 C C . ALA A 1 203 ? -8.122 8.304 31.296 1.00 90.88 203 ALA A C 1
ATOM 1644 O O . ALA A 1 203 ? -8.596 8.297 32.433 1.00 90.88 203 ALA A O 1
ATOM 1645 N N . TRP A 1 204 ? -8.855 8.019 30.218 1.00 92.44 204 TRP A N 1
ATOM 1646 C CA . TRP A 1 204 ? -10.254 7.625 30.308 1.00 92.44 204 TRP A CA 1
ATOM 1647 C C . TRP A 1 204 ? -10.424 6.320 31.096 1.00 92.44 204 TRP A C 1
ATOM 1649 O O . TRP A 1 204 ? -11.212 6.297 32.041 1.00 92.44 204 TRP A O 1
ATOM 1659 N N . CYS A 1 205 ? -9.647 5.272 30.794 1.00 91.94 205 CYS A N 1
ATOM 1660 C CA . CYS A 1 205 ? -9.719 3.990 31.506 1.00 91.94 205 CYS A CA 1
ATOM 1661 C C . CYS A 1 205 ? -9.435 4.161 33.003 1.00 91.94 205 CYS A C 1
ATOM 1663 O O . CYS A 1 205 ? -10.160 3.621 33.838 1.00 91.94 205 CYS A O 1
ATOM 1665 N N . ARG A 1 206 ? -8.419 4.956 33.357 1.00 93.50 206 ARG A N 1
ATOM 1666 C CA . ARG A 1 206 ? -8.083 5.268 34.754 1.00 93.50 206 ARG A CA 1
ATOM 1667 C C . ARG A 1 206 ? -9.208 6.005 35.464 1.00 93.50 206 ARG A C 1
ATOM 1669 O O . ARG A 1 206 ? -9.594 5.589 36.546 1.00 93.50 206 ARG A O 1
ATOM 1676 N N . LYS A 1 207 ? -9.802 7.011 34.823 1.00 93.00 207 LYS A N 1
ATOM 1677 C CA . LYS A 1 207 ? -10.942 7.745 35.385 1.00 93.00 207 LYS A CA 1
ATOM 1678 C C . LYS A 1 207 ? -12.158 6.844 35.622 1.00 93.00 207 LYS A C 1
ATOM 1680 O O . LYS A 1 207 ? -12.835 6.979 36.639 1.00 93.00 207 LYS A O 1
ATOM 1685 N N . GLN A 1 208 ? -12.443 5.919 34.701 1.00 93.31 208 GLN A N 1
ATOM 1686 C CA . GLN A 1 208 ? -13.515 4.934 34.893 1.00 93.31 208 GLN A CA 1
ATOM 1687 C C . GLN A 1 208 ? -13.206 3.991 36.057 1.00 93.31 208 GLN A C 1
ATOM 1689 O O . GLN A 1 208 ? -14.100 3.671 36.835 1.00 93.31 208 GLN A O 1
ATOM 1694 N N . ARG A 1 209 ? -11.942 3.581 36.208 1.00 94.31 209 ARG A N 1
ATOM 1695 C CA . ARG A 1 209 ? -11.508 2.761 37.341 1.00 94.31 209 ARG A CA 1
ATOM 1696 C C . ARG A 1 209 ? -11.663 3.502 38.669 1.00 94.31 209 ARG A C 1
ATOM 1698 O O . ARG A 1 209 ? -12.300 2.969 39.563 1.00 94.31 209 ARG A O 1
ATOM 1705 N N . GLU A 1 210 ? -11.162 4.727 38.775 1.00 94.38 210 GLU A N 1
ATOM 1706 C CA . GLU A 1 210 ? -11.332 5.566 39.973 1.00 94.38 210 GLU A CA 1
ATOM 1707 C C . GLU A 1 210 ? -12.815 5.708 40.342 1.00 94.38 210 GLU A C 1
ATOM 1709 O O . GLU A 1 210 ? -13.204 5.465 41.479 1.00 94.38 210 GLU A O 1
ATOM 1714 N N . THR A 1 211 ? -13.667 5.979 39.347 1.00 92.69 211 THR A N 1
ATOM 1715 C CA . THR A 1 211 ? -15.120 6.056 39.555 1.00 92.69 211 THR A CA 1
ATOM 1716 C C . THR A 1 211 ? -15.671 4.745 40.118 1.00 92.69 211 THR A C 1
ATOM 1718 O O . THR A 1 211 ? -16.419 4.763 41.085 1.00 92.69 211 THR A O 1
ATOM 1721 N N . LEU A 1 212 ? -15.296 3.604 39.537 1.00 93.62 212 LEU A N 1
ATOM 1722 C CA . LEU A 1 212 ? -15.748 2.282 39.970 1.00 93.62 212 LEU A CA 1
ATOM 1723 C C . LEU A 1 212 ? -15.217 1.885 41.363 1.00 93.62 212 LEU A C 1
ATOM 1725 O O . LEU A 1 212 ? -15.889 1.153 42.093 1.00 93.62 212 LEU A O 1
ATOM 1729 N N . GLU A 1 213 ? -14.027 2.349 41.747 1.00 93.25 213 GLU A N 1
ATOM 1730 C CA . GLU A 1 213 ? -13.464 2.134 43.085 1.00 93.25 213 GLU A CA 1
ATOM 1731 C C . GLU A 1 213 ? -14.340 2.789 44.165 1.00 93.25 213 GLU A C 1
ATOM 1733 O O . GLU A 1 213 ? -14.626 2.131 45.174 1.00 93.25 213 GLU A O 1
ATOM 1738 N N . ASP A 1 214 ? -14.843 3.999 43.897 1.00 93.00 214 ASP A N 1
ATOM 1739 C CA . ASP A 1 214 ? -15.695 4.790 44.796 1.00 93.00 214 ASP A CA 1
ATOM 1740 C C . ASP A 1 214 ? -17.138 4.259 44.918 1.00 93.00 214 ASP A C 1
ATOM 1742 O O . ASP A 1 214 ? -17.847 4.570 45.882 1.00 93.00 214 ASP A O 1
ATOM 1746 N N . LEU A 1 215 ? -17.594 3.435 43.967 1.00 92.06 215 LEU A N 1
ATOM 1747 C CA . LEU A 1 215 ? -18.932 2.845 44.008 1.00 92.06 215 LEU A CA 1
ATOM 1748 C C . LEU A 1 215 ? -19.016 1.719 45.045 1.00 92.06 215 LEU A C 1
ATOM 1750 O O . LEU A 1 215 ? -18.244 0.751 45.033 1.00 92.06 215 LEU A O 1
ATOM 1754 N N . THR A 1 216 ? -20.009 1.843 45.927 1.00 87.75 216 THR A N 1
ATOM 1755 C CA . THR A 1 216 ? -20.292 0.894 47.018 1.00 87.75 216 THR A CA 1
ATOM 1756 C C . THR A 1 216 ? -21.726 0.370 46.993 1.00 87.75 216 THR A C 1
ATOM 1758 O O . THR A 1 216 ? -21.968 -0.770 47.378 1.00 87.75 216 THR A O 1
ATOM 1761 N N . ALA A 1 217 ? -22.693 1.159 46.518 1.00 89.50 217 ALA A N 1
ATOM 1762 C CA . ALA A 1 217 ? -24.079 0.721 46.429 1.00 89.50 217 ALA A CA 1
ATOM 1763 C C . ALA A 1 217 ? -24.312 -0.157 45.189 1.00 89.50 217 ALA A C 1
ATOM 1765 O O . ALA A 1 217 ? -23.933 0.201 44.073 1.00 89.50 217 ALA A O 1
ATOM 1766 N N . MET A 1 218 ? -25.018 -1.280 45.366 1.00 88.69 218 MET A N 1
ATOM 1767 C CA . MET A 1 218 ? -25.296 -2.228 44.277 1.00 88.69 218 MET A CA 1
ATOM 1768 C C . MET A 1 218 ? -26.063 -1.592 43.106 1.00 88.69 218 MET A C 1
ATOM 1770 O O . MET A 1 218 ? -25.787 -1.897 41.950 1.00 88.69 218 MET A O 1
ATOM 1774 N N . GLY A 1 219 ? -27.003 -0.682 43.387 1.00 88.31 219 GLY A N 1
ATOM 1775 C CA . GLY A 1 219 ? -27.738 0.037 42.340 1.00 88.31 219 GLY A CA 1
ATOM 1776 C C . GLY A 1 219 ? -26.821 0.873 41.443 1.00 88.31 219 GLY A C 1
ATOM 1777 O O . GLY A 1 219 ? -26.973 0.849 40.222 1.00 88.31 219 GLY A O 1
ATOM 1778 N N . ASP A 1 220 ? -25.829 1.538 42.036 1.00 91.31 220 ASP A N 1
ATOM 1779 C CA . ASP A 1 220 ? -24.867 2.360 41.300 1.00 91.31 220 ASP A CA 1
ATOM 1780 C C . ASP A 1 220 ? -23.875 1.491 40.515 1.00 91.31 220 ASP A C 1
ATOM 1782 O O . ASP A 1 220 ? -23.545 1.817 39.376 1.00 91.31 220 ASP A O 1
ATOM 1786 N N . LEU A 1 221 ? -23.455 0.347 41.074 1.00 93.25 221 LEU A N 1
ATOM 1787 C CA . LEU A 1 221 ? -22.620 -0.639 40.375 1.00 93.25 221 LEU A CA 1
ATOM 1788 C C . LEU A 1 221 ? -23.325 -1.219 39.141 1.00 93.25 221 LEU A C 1
ATOM 1790 O O . LEU A 1 221 ? -22.705 -1.344 38.084 1.00 93.25 221 LEU A O 1
ATOM 1794 N N . ILE A 1 222 ? -24.621 -1.535 39.243 1.00 91.69 222 ILE A N 1
ATOM 1795 C CA . ILE A 1 222 ? -25.426 -1.993 38.098 1.00 91.69 222 ILE A CA 1
ATOM 1796 C C . ILE A 1 222 ? -25.520 -0.884 37.047 1.00 91.69 222 ILE A C 1
ATOM 1798 O O . ILE A 1 222 ? -25.228 -1.129 35.879 1.00 91.69 222 ILE A O 1
ATOM 1802 N N . ALA A 1 223 ? -25.861 0.343 37.453 1.00 92.44 223 ALA A N 1
ATOM 1803 C CA . ALA A 1 223 ? -25.977 1.472 36.532 1.00 92.44 223 ALA A CA 1
ATOM 1804 C C . ALA A 1 223 ? -24.651 1.778 35.812 1.00 92.44 223 ALA A C 1
ATOM 1806 O O . ALA A 1 223 ? -24.640 2.058 34.608 1.00 92.44 223 ALA A O 1
ATOM 1807 N N . PHE A 1 224 ? -23.528 1.687 36.529 1.00 94.56 224 PHE A N 1
ATOM 1808 C CA . PHE A 1 224 ? -22.198 1.802 35.944 1.00 94.56 224 PHE A CA 1
ATOM 1809 C C . PHE A 1 224 ? -21.924 0.666 34.957 1.00 94.56 224 PHE A C 1
ATOM 1811 O O . PHE A 1 224 ? -21.520 0.944 33.831 1.00 94.56 224 PHE A O 1
ATOM 1818 N N . SER A 1 225 ? -22.183 -0.589 35.332 1.00 92.75 225 SER A N 1
ATOM 1819 C CA . SER A 1 225 ? -21.946 -1.753 34.469 1.00 92.75 225 SER A CA 1
ATOM 1820 C C . SER A 1 225 ? -22.785 -1.698 33.185 1.00 92.75 225 SER A C 1
ATOM 1822 O O . SER A 1 225 ? -22.259 -1.924 32.095 1.00 92.75 225 SER A O 1
ATOM 1824 N N . ASP A 1 226 ? -24.055 -1.296 33.276 1.00 92.69 226 ASP A N 1
ATOM 1825 C CA . ASP A 1 226 ? -24.937 -1.104 32.118 1.00 92.69 226 ASP A CA 1
ATOM 1826 C C . ASP A 1 226 ? -24.422 0.002 31.183 1.00 92.69 226 ASP A C 1
ATOM 1828 O O . ASP A 1 226 ? -24.495 -0.109 29.956 1.00 92.69 226 ASP A O 1
ATOM 1832 N N . SER A 1 227 ? -23.902 1.092 31.754 1.00 92.00 227 SER A N 1
ATOM 1833 C CA . SER A 1 227 ? -23.258 2.168 30.994 1.00 92.00 227 SER A CA 1
ATOM 1834 C C . SER A 1 227 ? -21.953 1.691 30.348 1.00 92.00 227 SER A C 1
ATOM 1836 O O . SER A 1 227 ? -21.699 1.952 29.172 1.00 92.00 227 SER A O 1
ATOM 1838 N N . PHE A 1 228 ? -21.146 0.930 31.087 1.00 92.56 228 PHE A N 1
ATOM 1839 C CA . PHE A 1 228 ? -19.884 0.372 30.622 1.00 92.56 228 PHE A CA 1
ATOM 1840 C C . PHE A 1 228 ? -20.091 -0.584 29.443 1.00 92.56 228 PHE A C 1
ATOM 1842 O O . PHE A 1 228 ? -19.432 -0.424 28.418 1.00 92.56 228 PHE A O 1
ATOM 1849 N N . GLN A 1 229 ? -21.062 -1.500 29.524 1.00 90.94 229 GLN A N 1
ATOM 1850 C CA . GLN A 1 229 ? -21.404 -2.419 28.432 1.00 90.94 229 GLN A CA 1
ATOM 1851 C C . GLN A 1 229 ? -21.782 -1.688 27.139 1.00 90.94 229 GLN A C 1
ATOM 1853 O O . GLN A 1 229 ? -21.406 -2.125 26.053 1.00 90.94 229 GLN A O 1
ATOM 1858 N N . LYS A 1 230 ? -22.465 -0.541 27.235 1.00 90.12 230 LYS A N 1
ATOM 1859 C CA . LYS A 1 230 ? -22.794 0.293 26.065 1.00 90.12 230 LYS A CA 1
ATOM 1860 C C . LYS A 1 230 ? -21.565 0.956 25.440 1.00 90.12 230 LYS A C 1
ATOM 1862 O O . LYS A 1 230 ? -21.585 1.243 24.247 1.00 90.12 230 LYS A O 1
ATOM 1867 N N . ASN A 1 231 ? -20.506 1.180 26.217 1.00 86.88 231 ASN A N 1
ATOM 1868 C CA . ASN A 1 231 ? -19.254 1.768 25.738 1.00 86.88 231 ASN A CA 1
ATOM 1869 C C . ASN A 1 231 ? -18.280 0.732 25.152 1.00 86.88 231 ASN A C 1
ATOM 1871 O O . ASN A 1 231 ? -17.376 1.125 24.418 1.00 86.88 231 ASN A O 1
ATOM 1875 N N . VAL A 1 232 ? -18.459 -0.570 25.418 1.00 88.06 232 VAL A N 1
ATOM 1876 C CA . VAL A 1 232 ? -17.574 -1.633 24.898 1.00 88.06 232 VAL A CA 1
ATOM 1877 C C . VAL A 1 232 ? -17.451 -1.606 23.365 1.00 88.06 232 VAL A C 1
ATOM 1879 O O . VAL A 1 232 ? -16.321 -1.534 22.892 1.00 88.06 232 VAL A O 1
ATOM 1882 N N . PRO A 1 233 ? -18.536 -1.536 22.563 1.00 85.31 233 PRO A N 1
ATOM 1883 C CA . PRO A 1 233 ? -18.404 -1.506 21.101 1.00 85.31 233 PRO A CA 1
ATOM 1884 C C . PRO A 1 233 ? -17.656 -0.273 20.575 1.00 85.31 233 PRO A C 1
ATOM 1886 O O . PRO A 1 233 ? -16.954 -0.341 19.567 1.00 85.31 233 PRO A O 1
ATOM 1889 N N . VAL A 1 234 ? -17.797 0.869 21.259 1.00 84.06 234 VAL A N 1
ATOM 1890 C CA . VAL A 1 234 ? -17.064 2.098 20.920 1.00 84.06 234 VAL A CA 1
ATOM 1891 C C . VAL A 1 234 ? -15.577 1.908 21.203 1.00 84.06 234 VAL A C 1
ATOM 1893 O O . VAL A 1 234 ? -14.739 2.292 20.391 1.00 84.06 234 VAL A O 1
ATOM 1896 N N . MET A 1 235 ? -15.246 1.272 22.326 1.00 84.69 235 MET A N 1
ATOM 1897 C CA . MET A 1 235 ? -13.868 0.944 22.668 1.00 84.69 235 MET A CA 1
ATOM 1898 C C . MET A 1 235 ? -13.253 -0.058 21.694 1.00 84.69 235 MET A C 1
ATOM 1900 O O . MET A 1 235 ? -12.133 0.178 21.252 1.00 84.69 235 MET A O 1
ATOM 1904 N N . ASP A 1 236 ? -13.979 -1.095 21.277 1.00 81.38 236 ASP A N 1
ATOM 1905 C CA . ASP A 1 236 ? -13.504 -2.044 20.261 1.00 81.38 236 ASP A CA 1
ATOM 1906 C C . ASP A 1 236 ? -13.186 -1.333 18.936 1.00 81.38 236 ASP A C 1
ATOM 1908 O O . ASP A 1 236 ? -12.130 -1.553 18.342 1.00 81.38 236 ASP A O 1
ATOM 1912 N N . SER A 1 237 ? -14.051 -0.406 18.506 1.00 77.44 237 SER A N 1
ATOM 1913 C CA . SER A 1 237 ? -13.789 0.427 17.327 1.00 77.44 237 SER A CA 1
ATOM 1914 C C . SER A 1 237 ? -12.553 1.313 17.507 1.00 77.44 237 SER A C 1
ATOM 1916 O O . SER A 1 237 ? -11.759 1.442 16.577 1.00 77.44 237 SER A O 1
ATOM 1918 N N . ASN A 1 238 ? -12.372 1.921 18.682 1.00 80.25 238 ASN A N 1
ATOM 1919 C CA . ASN A 1 238 ? -11.197 2.743 18.973 1.00 80.25 238 ASN A CA 1
ATOM 1920 C C . ASN A 1 238 ? -9.912 1.903 18.950 1.00 80.25 238 ASN A C 1
ATOM 1922 O O . ASN A 1 238 ? -8.910 2.337 18.389 1.00 80.25 238 ASN A O 1
ATOM 1926 N N . PHE A 1 239 ? -9.945 0.687 19.500 1.00 82.81 239 PHE A N 1
ATOM 1927 C CA . PHE A 1 239 ? -8.817 -0.242 19.466 1.00 82.81 239 PHE A CA 1
ATOM 1928 C C . PHE A 1 239 ? -8.449 -0.664 18.046 1.00 82.81 239 PHE A C 1
ATOM 1930 O O . PHE A 1 239 ? -7.265 -0.693 17.723 1.00 82.81 239 PHE A O 1
ATOM 1937 N N . LEU A 1 240 ? -9.433 -0.941 17.188 1.00 78.19 240 LEU A N 1
ATOM 1938 C CA . LEU A 1 240 ? -9.177 -1.254 15.780 1.00 78.19 240 LEU A CA 1
ATOM 1939 C C . LEU A 1 240 ? -8.475 -0.096 15.064 1.00 78.19 240 LEU A C 1
ATOM 1941 O O . LEU A 1 240 ? -7.446 -0.307 14.431 1.00 78.19 240 LEU A O 1
ATOM 1945 N N . VAL A 1 241 ? -8.972 1.133 15.239 1.00 76.12 241 VAL A N 1
ATOM 1946 C CA . VAL A 1 241 ? -8.343 2.333 14.662 1.00 76.12 241 VAL A CA 1
ATOM 1947 C C . VAL A 1 241 ? -6.903 2.488 15.149 1.00 76.12 241 VAL A C 1
ATOM 1949 O O . VAL A 1 241 ? -6.013 2.803 14.364 1.00 76.12 241 VAL A O 1
ATOM 1952 N N . ILE A 1 242 ? -6.655 2.233 16.430 1.00 80.62 242 ILE A N 1
ATOM 1953 C CA . ILE A 1 242 ? -5.323 2.314 17.032 1.00 80.62 242 ILE A CA 1
ATOM 1954 C C . ILE A 1 242 ? -4.374 1.266 16.464 1.00 80.62 242 ILE A C 1
ATOM 1956 O O . ILE A 1 242 ? -3.221 1.583 16.176 1.00 80.62 242 ILE A O 1
ATOM 1960 N N . VAL A 1 243 ? -4.845 0.033 16.291 1.00 81.56 243 VAL A N 1
ATOM 1961 C CA . VAL A 1 243 ? -4.051 -1.038 15.687 1.00 81.56 243 VAL A CA 1
ATOM 1962 C C . VAL A 1 243 ? -3.689 -0.666 14.250 1.00 81.56 243 VAL A C 1
ATOM 1964 O O . VAL A 1 243 ? -2.507 -0.703 13.906 1.00 81.56 243 VAL A O 1
ATOM 1967 N N . ASP A 1 244 ? -4.652 -0.194 13.459 1.00 77.06 244 ASP A N 1
ATOM 1968 C CA . ASP A 1 244 ? -4.423 0.248 12.078 1.00 77.06 244 ASP A CA 1
ATOM 1969 C C . ASP A 1 244 ? -3.437 1.430 11.997 1.00 77.06 244 ASP A C 1
ATOM 1971 O O . ASP A 1 244 ? -2.548 1.453 11.143 1.00 77.06 244 ASP A O 1
ATOM 1975 N N . GLN A 1 245 ? -3.547 2.405 12.906 1.00 79.38 245 GLN A N 1
ATOM 1976 C CA . GLN A 1 245 ? -2.622 3.542 13.001 1.00 79.38 245 GLN A CA 1
ATOM 1977 C C . GLN A 1 245 ? -1.220 3.132 13.460 1.00 79.38 245 GLN A C 1
ATOM 1979 O O . GLN A 1 245 ? -0.237 3.769 13.079 1.00 79.38 245 GLN A O 1
ATOM 1984 N N . SER A 1 246 ? -1.122 2.080 14.272 1.00 80.56 246 SER A N 1
ATOM 1985 C CA . SER A 1 246 ? 0.147 1.580 14.799 1.00 80.56 246 SER A CA 1
ATOM 1986 C C . SER A 1 246 ? 0.896 0.675 13.827 1.00 80.56 246 SER A C 1
ATOM 1988 O O . SER A 1 246 ? 2.123 0.669 13.868 1.00 80.56 246 SER A O 1
ATOM 1990 N N . GLU A 1 247 ? 0.195 -0.035 12.927 1.00 80.56 247 GLU A N 1
ATOM 1991 C CA . GLU A 1 247 ? 0.775 -0.960 11.939 1.00 80.56 247 GLU A CA 1
ATOM 1992 C C . GLU A 1 247 ? 2.019 -0.376 11.243 1.00 80.56 247 GLU A C 1
ATOM 1994 O O . GLU A 1 247 ? 3.059 -1.040 11.210 1.00 80.56 247 GLU A O 1
ATOM 1999 N N . PRO A 1 248 ? 2.000 0.871 10.735 1.00 71.94 248 PRO A N 1
ATOM 2000 C CA . PRO A 1 248 ? 3.162 1.414 10.055 1.00 71.94 248 PRO A CA 1
ATOM 2001 C C . PRO A 1 248 ? 4.229 2.020 10.977 1.00 71.94 248 PRO A C 1
ATOM 2003 O O . PRO A 1 248 ? 5.281 2.417 10.480 1.00 71.94 248 PRO A O 1
ATOM 2006 N N . LEU A 1 249 ? 3.962 2.108 12.281 1.00 78.25 249 LEU A N 1
ATOM 2007 C CA . LEU A 1 249 ? 4.862 2.622 13.315 1.00 78.25 249 LEU A CA 1
ATOM 2008 C C . LEU A 1 249 ? 5.436 1.496 14.198 1.00 78.25 249 LEU A C 1
ATOM 2010 O O . LEU A 1 249 ? 6.151 1.778 15.161 1.00 78.25 249 LEU A O 1
ATOM 2014 N N . MET A 1 250 ? 5.138 0.229 13.884 1.00 77.69 250 MET A N 1
ATOM 2015 C CA . MET A 1 250 ? 5.463 -0.930 14.723 1.00 77.69 250 MET A CA 1
ATOM 2016 C C . MET A 1 250 ? 6.955 -1.108 15.010 1.00 77.69 250 MET A C 1
ATOM 2018 O O . MET A 1 250 ? 7.291 -1.686 16.038 1.00 77.69 250 MET A O 1
ATOM 2022 N N . ASP A 1 251 ? 7.854 -0.598 14.166 1.00 76.75 251 ASP A N 1
ATOM 2023 C CA . ASP A 1 251 ? 9.303 -0.659 14.408 1.00 76.75 251 ASP A CA 1
ATOM 2024 C C . ASP A 1 251 ? 9.758 0.272 15.553 1.00 76.75 251 ASP A C 1
ATOM 2026 O O . ASP A 1 251 ? 10.883 0.158 16.046 1.00 76.75 251 ASP A O 1
ATOM 2030 N N . ASN A 1 252 ? 8.897 1.194 16.004 1.00 78.94 252 ASN A N 1
ATOM 2031 C CA . ASN A 1 252 ? 9.190 2.098 17.109 1.00 78.94 252 ASN A CA 1
ATOM 2032 C C . ASN A 1 252 ? 8.849 1.441 18.464 1.00 78.94 252 ASN A C 1
ATOM 2034 O O . ASN A 1 252 ? 7.674 1.177 18.742 1.00 78.94 252 ASN A O 1
ATOM 2038 N N . PRO A 1 253 ? 9.829 1.246 19.369 1.00 85.25 253 PRO A N 1
ATOM 2039 C CA . PRO A 1 253 ? 9.585 0.601 20.659 1.00 85.25 253 PRO A CA 1
ATOM 2040 C C . PRO A 1 253 ? 8.582 1.369 21.533 1.00 85.25 253 PRO A C 1
ATOM 2042 O O . PRO A 1 253 ? 7.804 0.751 22.254 1.00 85.25 253 PRO A O 1
ATOM 2045 N N . LYS A 1 254 ? 8.523 2.706 21.428 1.00 86.94 254 LYS A N 1
ATOM 2046 C CA . LYS A 1 254 ? 7.563 3.517 22.197 1.00 86.94 254 LYS A CA 1
ATOM 2047 C C . LYS A 1 254 ? 6.115 3.209 21.815 1.00 86.94 254 LYS A C 1
ATOM 2049 O O . LYS A 1 254 ? 5.250 3.183 22.684 1.00 86.94 254 LYS A O 1
ATOM 2054 N N . VAL A 1 255 ? 5.860 2.965 20.529 1.00 87.50 255 VAL A N 1
ATOM 2055 C CA . VAL A 1 255 ? 4.527 2.624 20.011 1.00 87.50 255 VAL A CA 1
ATOM 2056 C C . VAL A 1 255 ? 4.109 1.244 20.510 1.00 87.50 255 VAL A C 1
ATOM 2058 O O . VAL A 1 255 ? 2.991 1.084 20.998 1.00 87.50 255 VAL A O 1
ATOM 2061 N N . GLN A 1 256 ? 5.023 0.269 20.481 1.00 89.19 256 GLN A N 1
ATOM 2062 C CA . GLN A 1 256 ? 4.769 -1.066 21.031 1.00 89.19 256 GLN A CA 1
ATOM 2063 C C . GLN A 1 256 ? 4.438 -1.018 22.531 1.00 89.19 256 GLN A C 1
ATOM 2065 O O . GLN A 1 256 ? 3.461 -1.632 22.969 1.00 89.19 256 GLN A O 1
ATOM 2070 N N . ASP A 1 257 ? 5.214 -0.265 23.314 1.00 91.94 257 ASP A N 1
ATOM 2071 C CA . ASP A 1 257 ? 4.986 -0.101 24.753 1.00 91.94 257 ASP A CA 1
ATOM 2072 C C . ASP A 1 257 ? 3.643 0.586 25.042 1.00 91.94 257 ASP A C 1
ATOM 2074 O O . ASP A 1 257 ? 2.906 0.169 25.941 1.00 91.94 257 ASP A O 1
ATOM 2078 N N . ALA A 1 258 ? 3.286 1.606 24.258 1.00 90.94 258 ALA A N 1
ATOM 2079 C CA . ALA A 1 258 ? 2.024 2.322 24.403 1.00 90.94 258 ALA A CA 1
ATOM 2080 C C . ALA A 1 258 ? 0.807 1.433 24.099 1.00 90.94 258 ALA A C 1
ATOM 2082 O O . ALA A 1 258 ? -0.145 1.423 24.883 1.00 90.94 258 ALA A O 1
ATOM 2083 N N . LEU A 1 259 ? 0.857 0.617 23.038 1.00 91.31 259 LEU A N 1
ATOM 2084 C CA . LEU A 1 259 ? -0.188 -0.371 22.734 1.00 91.31 259 LEU A CA 1
ATOM 2085 C C . LEU A 1 259 ? -0.384 -1.362 23.884 1.00 91.31 259 LEU A C 1
ATOM 2087 O O . LEU A 1 259 ? -1.513 -1.644 24.298 1.00 91.31 259 LEU A O 1
ATOM 2091 N N . GLN A 1 260 ? 0.719 -1.879 24.435 1.00 92.56 260 GLN A N 1
ATOM 2092 C CA . GLN A 1 260 ? 0.652 -2.773 25.586 1.00 92.56 260 GLN A CA 1
ATOM 2093 C C . GLN A 1 260 ? 0.049 -2.075 26.807 1.00 92.56 260 GLN A C 1
ATOM 2095 O O . GLN A 1 260 ? -0.739 -2.690 27.526 1.00 92.56 260 GLN A O 1
ATOM 2100 N N . ALA A 1 261 ? 0.405 -0.814 27.057 1.00 93.50 261 ALA A N 1
ATOM 2101 C CA . ALA A 1 261 ? -0.118 -0.045 28.179 1.00 93.50 261 ALA A CA 1
ATOM 2102 C C . ALA A 1 261 ? -1.635 0.174 28.066 1.00 93.50 261 ALA A C 1
ATOM 2104 O O . ALA A 1 261 ? -2.355 -0.074 29.035 1.00 93.50 261 ALA A O 1
ATOM 2105 N N . VAL A 1 262 ? -2.129 0.559 26.886 1.00 92.81 262 VAL A N 1
ATOM 2106 C CA . VAL A 1 262 ? -3.566 0.756 26.641 1.00 92.81 262 VAL A CA 1
ATOM 2107 C C . VAL A 1 262 ? -4.337 -0.552 26.796 1.00 92.81 262 VAL A C 1
ATOM 2109 O O . VAL A 1 262 ? -5.336 -0.586 27.516 1.00 92.81 262 VAL A O 1
ATOM 2112 N N . ASN A 1 263 ? -3.843 -1.651 26.217 1.00 91.94 263 ASN A N 1
ATOM 2113 C CA . ASN A 1 263 ? -4.476 -2.961 26.373 1.00 91.94 263 ASN A CA 1
ATOM 2114 C C . ASN A 1 263 ? -4.530 -3.402 27.849 1.00 91.94 263 ASN A C 1
ATOM 2116 O O . ASN A 1 263 ? -5.561 -3.874 28.325 1.00 91.94 263 ASN A O 1
ATOM 2120 N N . ARG A 1 264 ? -3.443 -3.201 28.609 1.00 94.31 264 ARG A N 1
ATOM 2121 C CA . ARG A 1 264 ? -3.406 -3.523 30.047 1.00 94.31 264 ARG A CA 1
ATOM 2122 C C . ARG A 1 264 ? -4.439 -2.728 30.844 1.00 94.31 264 ARG A C 1
ATOM 2124 O O . ARG A 1 264 ? -5.103 -3.310 31.696 1.00 94.31 264 ARG A O 1
ATOM 2131 N N . GLU A 1 265 ? -4.568 -1.425 30.602 1.00 93.75 265 GLU A N 1
ATOM 2132 C CA . GLU A 1 265 ? -5.521 -0.579 31.337 1.00 93.75 265 GLU A CA 1
ATOM 2133 C C . GLU A 1 265 ? -6.974 -0.913 30.985 1.00 93.75 265 GLU A C 1
ATOM 2135 O O . GLU A 1 265 ? -7.818 -0.968 31.882 1.00 93.75 265 GLU A O 1
ATOM 2140 N N . TRP A 1 266 ? -7.256 -1.217 29.716 1.00 93.25 266 TRP A N 1
ATOM 2141 C CA . TRP A 1 266 ? -8.579 -1.661 29.282 1.00 93.25 266 TRP A CA 1
ATOM 2142 C C . TRP A 1 266 ? -8.980 -2.995 29.913 1.00 93.25 266 TRP A C 1
ATOM 2144 O O . TRP A 1 266 ? -10.010 -3.075 30.581 1.00 93.25 266 TRP A O 1
ATOM 2154 N N . VAL A 1 267 ? -8.131 -4.023 29.791 1.00 92.88 267 VAL A N 1
ATOM 2155 C CA . VAL A 1 267 ? -8.386 -5.340 30.397 1.00 92.88 267 VAL A CA 1
ATOM 2156 C C . VAL A 1 267 ? -8.566 -5.212 31.908 1.00 92.88 267 VAL A C 1
ATOM 2158 O O . VAL A 1 267 ? -9.470 -5.822 32.480 1.00 92.88 267 VAL A O 1
ATOM 2161 N N . ARG A 1 268 ? -7.751 -4.380 32.566 1.00 93.81 268 ARG A N 1
ATOM 2162 C CA . ARG A 1 268 ? -7.868 -4.134 34.005 1.00 93.81 268 ARG A CA 1
ATOM 2163 C C . ARG A 1 268 ? -9.200 -3.488 34.380 1.00 93.81 268 ARG A C 1
ATOM 2165 O O . ARG A 1 268 ? -9.780 -3.884 35.385 1.00 93.81 268 ARG A O 1
ATOM 2172 N N . LEU A 1 269 ? -9.691 -2.529 33.597 1.00 94.50 269 LEU A N 1
ATOM 2173 C CA . LEU A 1 269 ? -11.011 -1.932 33.810 1.00 94.50 269 LEU A CA 1
ATOM 2174 C C . LEU A 1 269 ? -12.133 -2.971 33.646 1.00 94.50 269 LEU A C 1
ATOM 2176 O O . LEU A 1 269 ? -13.007 -3.047 34.508 1.00 94.50 269 LEU A O 1
ATOM 2180 N N . CYS A 1 270 ? -12.087 -3.807 32.601 1.00 93.50 270 CYS A N 1
ATOM 2181 C CA . CYS A 1 270 ? -13.069 -4.876 32.389 1.00 93.50 270 CYS A CA 1
ATOM 2182 C C . CYS A 1 270 ? -13.116 -5.861 33.566 1.00 93.50 270 CYS A C 1
ATOM 2184 O O . CYS A 1 270 ? -14.198 -6.177 34.065 1.00 93.50 270 CYS A O 1
ATOM 2186 N N . LEU A 1 271 ? -11.946 -6.325 34.020 1.00 94.19 271 LEU A N 1
ATOM 2187 C CA . LEU A 1 271 ? -11.835 -7.243 35.155 1.00 94.19 271 LEU A CA 1
ATOM 2188 C C . LEU A 1 271 ? -12.362 -6.606 36.438 1.00 94.19 271 LEU A C 1
ATOM 2190 O O . LEU A 1 271 ? -13.167 -7.216 37.133 1.00 94.19 271 LEU A O 1
ATOM 2194 N N . MET A 1 272 ? -11.981 -5.358 36.709 1.00 95.00 272 MET A N 1
ATOM 2195 C CA . MET A 1 272 ? -12.412 -4.664 37.917 1.00 95.00 272 MET A CA 1
ATOM 2196 C C . MET A 1 272 ? -13.928 -4.449 37.951 1.00 95.00 272 MET A C 1
ATOM 2198 O O . MET A 1 272 ? -14.535 -4.609 39.006 1.00 95.00 272 MET A O 1
ATOM 2202 N N . ASN A 1 273 ? -14.555 -4.135 36.809 1.00 93.44 273 ASN A N 1
ATOM 2203 C CA . ASN A 1 273 ? -16.015 -4.023 36.712 1.00 93.44 273 ASN A CA 1
ATOM 2204 C C . ASN A 1 273 ? -16.704 -5.347 37.056 1.00 93.44 273 ASN A C 1
ATOM 2206 O O . ASN A 1 273 ? -17.674 -5.366 37.812 1.00 93.44 273 ASN A O 1
ATOM 2210 N N . TYR A 1 274 ? -16.177 -6.457 36.539 1.00 92.44 274 TYR A N 1
ATOM 2211 C CA . TYR A 1 274 ? -16.694 -7.785 36.846 1.00 92.44 274 TYR A CA 1
ATOM 2212 C C . TYR A 1 274 ? -16.528 -8.147 38.331 1.00 92.44 274 TYR A C 1
ATOM 2214 O O . TYR A 1 274 ? -17.492 -8.575 38.963 1.00 92.44 274 TYR A O 1
ATOM 2222 N N . GLU A 1 275 ? -15.335 -7.945 38.895 1.00 92.38 275 GLU A N 1
ATOM 2223 C CA . GLU A 1 275 ? -15.028 -8.252 40.299 1.00 92.38 275 GLU A CA 1
ATOM 2224 C C . GLU A 1 275 ? -15.903 -7.435 41.258 1.00 92.38 275 GLU A C 1
ATOM 2226 O O . GLU A 1 275 ? -16.578 -8.007 42.112 1.00 92.38 275 GLU A O 1
ATOM 2231 N N . LYS A 1 276 ? -15.991 -6.113 41.060 1.00 92.56 276 LYS A N 1
ATOM 2232 C CA . LYS A 1 276 ? -16.833 -5.229 41.882 1.00 92.56 276 LYS A CA 1
ATOM 2233 C C . LYS A 1 276 ? -18.312 -5.596 41.814 1.00 92.56 276 LYS A C 1
ATOM 2235 O O . LYS A 1 276 ? -18.980 -5.598 42.845 1.00 92.56 276 LYS A O 1
ATOM 2240 N N . LEU A 1 277 ? -18.832 -5.921 40.629 1.00 90.50 277 LEU A N 1
ATOM 2241 C CA . LEU A 1 277 ? -20.226 -6.339 40.485 1.00 90.50 277 LEU A CA 1
ATOM 2242 C C . LEU A 1 277 ? -20.480 -7.690 41.167 1.00 90.50 277 LEU A C 1
ATOM 2244 O O . LEU A 1 277 ? -21.519 -7.874 41.800 1.00 90.50 277 LEU A O 1
ATOM 2248 N N . GLN A 1 278 ? -19.535 -8.626 41.060 1.00 90.50 278 GLN A N 1
ATOM 2249 C CA . GLN A 1 278 ? -19.625 -9.925 41.720 1.00 90.50 278 GLN A CA 1
ATOM 2250 C C . GLN A 1 278 ? -19.627 -9.780 43.246 1.00 90.50 278 GLN A C 1
ATOM 2252 O O . GLN A 1 278 ? -20.451 -10.406 43.916 1.00 90.50 278 GLN A O 1
ATOM 2257 N N . ASP A 1 279 ? -18.733 -8.961 43.793 1.00 89.94 279 ASP A N 1
ATOM 2258 C CA . ASP A 1 279 ? -18.643 -8.736 45.233 1.00 89.94 279 ASP A CA 1
ATOM 2259 C C . ASP A 1 279 ? -19.863 -7.974 45.758 1.00 89.94 279 ASP A C 1
ATOM 2261 O O . ASP A 1 279 ? -20.485 -8.420 46.722 1.00 89.94 279 ASP A O 1
ATOM 2265 N N . GLY A 1 280 ? -20.311 -6.930 45.053 1.00 89.00 280 GLY A N 1
ATOM 2266 C CA . GLY A 1 280 ? -21.548 -6.218 45.383 1.00 89.00 280 GLY A CA 1
ATOM 2267 C C . GLY A 1 280 ? -22.783 -7.126 45.359 1.00 89.00 280 GLY A C 1
ATOM 2268 O O . GLY A 1 280 ? -23.631 -7.043 46.246 1.00 89.00 280 GLY A O 1
ATOM 2269 N N . LEU A 1 281 ? -22.873 -8.055 44.397 1.00 86.56 281 LEU A N 1
ATOM 2270 C CA . LEU A 1 281 ? -23.962 -9.034 44.339 1.00 86.56 281 LEU A CA 1
ATOM 2271 C C . LEU A 1 281 ? -23.915 -10.008 45.522 1.00 86.56 281 LEU A C 1
ATOM 2273 O O . LEU A 1 281 ? -24.958 -10.325 46.092 1.00 86.56 281 LEU A O 1
ATOM 2277 N N . ARG A 1 282 ? -22.722 -10.480 45.907 1.00 85.75 282 ARG A N 1
ATOM 2278 C CA . ARG A 1 282 ? -22.551 -11.349 47.082 1.00 85.75 282 ARG A CA 1
ATOM 2279 C C . ARG A 1 282 ? -22.963 -10.628 48.360 1.00 85.75 282 ARG A C 1
ATOM 2281 O O . ARG A 1 282 ? -23.705 -11.197 49.154 1.00 85.75 282 ARG A O 1
ATOM 2288 N N . GLU A 1 283 ? -22.531 -9.385 48.544 1.00 87.25 283 GLU A N 1
ATOM 2289 C CA . GLU A 1 283 ? -22.902 -8.568 49.702 1.00 87.25 283 GLU A CA 1
ATOM 2290 C C . GLU A 1 283 ? -24.409 -8.282 49.738 1.00 87.25 283 GLU A C 1
ATOM 2292 O O . GLU A 1 283 ? -25.048 -8.435 50.784 1.00 87.25 283 GLU A O 1
ATOM 2297 N N . ALA A 1 284 ? -25.011 -7.942 48.595 1.00 85.06 284 ALA A N 1
ATOM 2298 C CA . ALA A 1 284 ? -26.452 -7.742 48.467 1.00 85.06 284 ALA A CA 1
ATOM 2299 C C . ALA A 1 284 ? -27.238 -9.028 48.767 1.00 85.06 284 ALA A C 1
ATOM 2301 O O . ALA A 1 284 ? -28.261 -8.974 49.441 1.00 85.06 284 ALA A O 1
ATOM 2302 N N . HIS A 1 285 ? -26.754 -10.191 48.320 1.00 82.56 285 HIS A N 1
ATOM 2303 C CA . HIS A 1 285 ? -27.374 -11.486 48.615 1.00 82.56 285 HIS A CA 1
ATOM 2304 C C . HIS A 1 285 ? -27.309 -11.817 50.106 1.00 82.56 285 HIS A C 1
ATOM 2306 O O . HIS A 1 285 ? -28.338 -12.124 50.703 1.00 82.56 285 HIS A O 1
ATOM 2312 N N . VAL A 1 286 ? -26.127 -11.687 50.719 1.00 82.25 286 VAL A N 1
ATOM 2313 C CA . VAL A 1 286 ? -25.911 -11.947 52.155 1.00 82.25 286 VAL A CA 1
ATOM 2314 C C . VAL A 1 286 ? -26.737 -11.002 53.030 1.00 82.25 286 VAL A C 1
ATOM 2316 O O . VAL A 1 286 ? -27.258 -11.417 54.062 1.00 82.25 286 VAL A O 1
ATOM 2319 N N . SER A 1 287 ? -26.870 -9.738 52.628 1.00 82.31 287 SER A N 1
ATOM 2320 C CA . SER A 1 287 ? -27.709 -8.757 53.330 1.00 82.31 287 SER A CA 1
ATOM 2321 C C . SER A 1 287 ? -29.197 -8.878 52.997 1.00 82.31 287 SER A C 1
ATOM 2323 O O . SER A 1 287 ? -30.034 -8.314 53.707 1.00 82.31 287 SER A O 1
ATOM 2325 N N . SER A 1 288 ? -29.558 -9.623 51.950 1.00 79.00 288 SER A N 1
ATOM 2326 C CA . SER A 1 288 ? -30.953 -9.867 51.621 1.00 79.00 288 SER A CA 1
ATOM 2327 C C . SER A 1 288 ? -31.567 -10.833 52.630 1.00 79.00 288 SER A C 1
ATOM 2329 O O . SER A 1 288 ? -31.051 -11.911 52.914 1.00 79.00 288 SER A O 1
ATOM 2331 N N . ASN A 1 289 ? -32.763 -10.502 53.109 1.00 81.62 289 ASN A N 1
ATOM 2332 C CA . ASN A 1 289 ? -33.572 -11.453 53.868 1.00 81.62 289 ASN A CA 1
ATOM 2333 C C . ASN A 1 289 ? -34.201 -12.523 52.961 1.00 81.62 289 ASN A C 1
ATOM 2335 O O . ASN A 1 289 ? -35.099 -13.225 53.411 1.00 81.62 289 ASN A O 1
ATOM 2339 N N . LEU A 1 290 ? -33.794 -12.638 51.691 1.00 78.62 290 LEU A N 1
ATOM 2340 C CA . LEU A 1 290 ? -34.453 -13.496 50.712 1.00 78.62 290 LEU A CA 1
ATOM 2341 C C . LEU A 1 290 ? -34.396 -14.964 51.134 1.00 78.62 290 LEU A C 1
ATOM 2343 O O . LEU A 1 290 ? -35.431 -15.618 51.149 1.00 78.62 290 LEU A O 1
ATOM 2347 N N . GLU A 1 291 ? -33.230 -15.464 51.551 1.00 77.06 291 GLU A N 1
ATOM 2348 C CA . GLU A 1 291 ? -33.095 -16.857 52.003 1.00 77.06 291 GLU A CA 1
ATOM 2349 C C . GLU A 1 291 ? -33.977 -17.138 53.231 1.00 77.06 291 GLU A C 1
ATOM 2351 O O . GLU A 1 291 ? -34.677 -18.150 53.296 1.00 77.06 291 GLU A O 1
ATOM 2356 N N . SER A 1 292 ? -34.013 -16.195 54.177 1.00 79.81 292 SER A N 1
ATOM 2357 C CA . SER A 1 292 ? -34.846 -16.276 55.382 1.00 79.81 292 SER A CA 1
ATOM 2358 C C . SER A 1 292 ? -36.348 -16.207 55.066 1.00 79.81 292 SER A C 1
ATOM 2360 O O . SER A 1 292 ? -37.141 -16.991 55.594 1.00 79.81 292 SER A O 1
ATOM 2362 N N . LEU A 1 293 ? -36.754 -15.313 54.160 1.00 81.56 293 LEU A N 1
ATOM 2363 C CA . LEU A 1 293 ? -38.136 -15.160 53.702 1.00 81.56 293 LEU A CA 1
ATOM 2364 C C . LEU A 1 293 ? -38.599 -16.391 52.924 1.00 81.56 293 LEU A C 1
ATOM 2366 O O . LEU A 1 293 ? -39.685 -16.895 53.198 1.00 81.56 293 LEU A O 1
ATOM 2370 N N . CYS A 1 294 ? -37.770 -16.913 52.018 1.00 78.25 294 CYS A N 1
ATOM 2371 C CA . CYS A 1 294 ? -38.028 -18.163 51.309 1.00 78.25 294 CYS A CA 1
ATOM 2372 C C . CYS A 1 294 ? -38.171 -19.325 52.295 1.00 78.25 294 CYS A C 1
ATOM 2374 O O . CYS A 1 294 ? -39.144 -20.068 52.212 1.00 78.25 294 CYS A O 1
ATOM 2376 N N . SER A 1 295 ? -37.273 -19.443 53.280 1.00 80.19 295 SER A N 1
ATOM 2377 C CA . SER A 1 295 ? -37.374 -20.466 54.329 1.00 80.19 295 SER A CA 1
ATOM 2378 C C . SER A 1 295 ? -38.677 -20.344 55.130 1.00 80.19 295 SER A C 1
ATOM 2380 O O . SER A 1 295 ? -39.364 -21.338 55.365 1.00 80.19 295 SER A O 1
ATOM 2382 N N . THR A 1 296 ? -39.060 -19.123 55.510 1.00 84.38 296 THR A N 1
ATOM 2383 C CA . THR A 1 296 ? -40.289 -18.857 56.275 1.00 84.38 296 THR A CA 1
ATOM 2384 C C . THR A 1 296 ? -41.541 -19.170 55.459 1.00 84.38 296 THR A C 1
ATOM 2386 O O . THR A 1 296 ? -42.468 -19.806 55.960 1.00 84.38 296 THR A O 1
ATOM 2389 N N . TRP A 1 297 ? -41.567 -18.754 54.193 1.00 82.25 297 TRP A N 1
ATOM 2390 C CA . TRP A 1 297 ? -42.669 -19.027 53.278 1.00 82.25 297 TRP A CA 1
ATOM 2391 C C . TRP A 1 297 ? -42.819 -20.525 53.004 1.00 82.25 297 TRP A C 1
ATOM 2393 O O . TRP A 1 297 ? -43.932 -21.041 53.081 1.00 82.25 297 TRP A O 1
ATOM 2403 N N . MET A 1 298 ? -41.707 -21.231 52.769 1.00 81.25 298 MET A N 1
ATOM 2404 C CA . MET A 1 298 ? -41.698 -22.684 52.583 1.00 81.25 298 MET A CA 1
ATOM 2405 C C . MET A 1 298 ? -42.266 -23.407 53.804 1.00 81.25 298 MET A C 1
ATOM 2407 O O . MET A 1 298 ? -43.153 -24.239 53.642 1.00 81.25 298 MET A O 1
ATOM 2411 N N . LYS A 1 299 ? -41.848 -23.032 55.021 1.00 82.00 299 LYS A N 1
ATOM 2412 C CA . LYS A 1 299 ? -42.412 -23.594 56.261 1.00 82.00 299 LYS A CA 1
ATOM 2413 C C . LYS A 1 299 ? -43.917 -23.353 56.377 1.00 82.00 299 LYS A C 1
ATOM 2415 O O . LYS A 1 299 ? -44.667 -24.276 56.666 1.00 82.00 299 LYS A O 1
ATOM 2420 N N . ALA A 1 300 ? -44.381 -22.134 56.102 1.00 83.81 300 ALA A N 1
ATOM 2421 C CA . ALA A 1 300 ? -45.808 -21.819 56.156 1.00 83.81 300 ALA A CA 1
ATOM 2422 C C . ALA A 1 300 ? -46.628 -22.600 55.107 1.00 83.81 300 ALA A C 1
ATOM 2424 O O . ALA A 1 300 ? -47.759 -23.012 55.377 1.00 83.81 300 ALA A O 1
ATOM 2425 N N . ALA A 1 301 ? -46.073 -22.801 53.909 1.00 81.12 301 ALA A N 1
ATOM 2426 C CA . ALA A 1 301 ? -46.691 -23.604 52.859 1.00 81.12 301 ALA A CA 1
ATOM 2427 C C . ALA A 1 301 ? -46.742 -25.092 53.239 1.00 81.12 301 ALA A C 1
ATOM 2429 O O . ALA A 1 301 ? -47.784 -25.725 53.061 1.00 81.12 301 ALA A O 1
ATOM 2430 N N . GLU A 1 302 ? -45.658 -25.621 53.808 1.00 83.38 302 GLU A N 1
ATOM 2431 C CA . GLU A 1 302 ? -45.569 -26.988 54.326 1.00 83.38 302 GLU A CA 1
ATOM 2432 C C . GLU A 1 302 ? -46.598 -27.231 55.437 1.00 83.38 302 GLU A C 1
ATOM 2434 O O . GLU A 1 302 ? -47.392 -28.171 55.349 1.00 83.38 302 GLU A O 1
ATOM 2439 N N . ASP A 1 303 ? -46.678 -26.334 56.423 1.00 84.12 303 ASP A N 1
ATOM 2440 C CA . ASP A 1 303 ? -47.659 -26.408 57.509 1.00 84.12 303 ASP A CA 1
ATOM 2441 C C . ASP A 1 303 ? -49.096 -26.406 56.976 1.00 84.12 303 ASP A C 1
ATOM 2443 O O . ASP A 1 303 ? -49.944 -27.185 57.424 1.00 84.12 303 ASP A O 1
ATOM 2447 N N . ARG A 1 304 ? -49.389 -25.562 55.980 1.00 84.62 304 ARG A N 1
ATOM 2448 C CA . ARG A 1 304 ? -50.718 -25.492 55.363 1.00 84.62 304 ARG A CA 1
ATOM 2449 C C . ARG A 1 304 ? -51.051 -26.757 54.575 1.00 84.62 304 ARG A C 1
ATOM 2451 O O . ARG A 1 304 ? -52.170 -27.259 54.690 1.00 84.62 304 ARG A O 1
ATOM 2458 N N . ALA A 1 305 ? -50.109 -27.276 53.791 1.00 82.81 305 ALA A N 1
ATOM 2459 C CA . ALA A 1 305 ? -50.281 -28.531 53.065 1.00 82.81 305 ALA A CA 1
ATOM 2460 C C . ALA A 1 305 ? -50.542 -29.685 54.042 1.00 82.81 305 ALA A C 1
ATOM 2462 O O . ALA A 1 305 ? -51.494 -30.446 53.863 1.00 82.81 305 ALA A O 1
ATOM 2463 N N . ARG A 1 306 ? -49.778 -29.746 55.138 1.00 84.81 306 ARG A N 1
ATOM 2464 C CA . ARG A 1 306 ? -49.974 -30.717 56.215 1.00 84.81 306 ARG A CA 1
ATOM 2465 C C . ARG A 1 306 ? -51.355 -30.597 56.860 1.00 84.81 306 ARG A C 1
ATOM 2467 O O . ARG A 1 306 ? -52.012 -31.615 57.051 1.00 84.81 306 ARG A O 1
ATOM 2474 N N . GLN A 1 307 ? -51.827 -29.387 57.165 1.00 87.31 307 GLN A N 1
ATOM 2475 C CA . GLN A 1 307 ? -53.171 -29.174 57.722 1.00 87.31 307 GLN A CA 1
ATOM 2476 C C . GLN A 1 307 ? -54.279 -29.654 56.777 1.00 87.31 307 GLN A C 1
ATOM 2478 O O . GLN A 1 307 ? -55.228 -30.293 57.227 1.00 87.31 307 GLN A O 1
ATOM 2483 N N . ILE A 1 308 ? -54.154 -29.384 55.474 1.00 86.00 308 ILE A N 1
ATOM 2484 C CA . ILE A 1 308 ? -55.115 -29.848 54.462 1.00 86.00 308 ILE A CA 1
ATOM 2485 C C . ILE A 1 308 ? -55.112 -31.377 54.381 1.00 86.00 308 ILE A C 1
ATOM 2487 O O . ILE A 1 308 ? -56.182 -31.983 54.386 1.00 86.00 308 ILE A O 1
ATOM 2491 N N . LEU A 1 309 ? -53.932 -32.002 54.355 1.00 86.12 309 LEU A N 1
ATOM 2492 C CA . LEU A 1 309 ? -53.800 -33.460 54.329 1.00 86.12 309 LEU A CA 1
ATOM 2493 C C . LEU A 1 309 ? -54.381 -34.111 55.593 1.00 86.12 309 LEU A C 1
ATOM 2495 O O . LEU A 1 309 ? -55.093 -35.106 55.489 1.00 86.12 309 LEU A O 1
ATOM 2499 N N . LEU A 1 310 ? -54.156 -33.525 56.775 1.00 87.06 310 LEU A N 1
ATOM 2500 C CA . LEU A 1 310 ? -54.761 -33.985 58.030 1.00 87.06 310 LEU A CA 1
ATOM 2501 C C . LEU A 1 310 ? -56.288 -33.828 58.029 1.00 87.06 310 LEU A C 1
ATOM 2503 O O . LEU A 1 310 ? -56.992 -34.721 58.494 1.00 87.06 310 LEU A O 1
ATOM 2507 N N . ALA A 1 311 ? -56.817 -32.724 57.494 1.00 86.75 311 ALA A N 1
ATOM 2508 C CA . ALA A 1 311 ? -58.260 -32.515 57.374 1.00 86.75 311 ALA A CA 1
ATOM 2509 C C . ALA A 1 311 ? -58.901 -33.506 56.388 1.00 86.75 311 ALA A C 1
ATOM 2511 O O . ALA A 1 311 ? -59.950 -34.079 56.686 1.00 86.75 311 ALA A O 1
ATOM 2512 N N . ALA A 1 312 ? -58.250 -33.753 55.247 1.00 85.44 312 ALA A N 1
ATOM 2513 C CA . ALA A 1 312 ? -58.668 -34.759 54.276 1.00 85.44 312 ALA A CA 1
ATOM 2514 C C . ALA A 1 312 ? -58.648 -36.165 54.893 1.00 85.44 312 ALA A C 1
ATOM 2516 O O . ALA A 1 312 ? -59.628 -36.897 54.778 1.00 85.44 312 ALA A O 1
ATOM 2517 N N . GLN A 1 313 ? -57.588 -36.516 55.627 1.00 83.69 313 GLN A N 1
ATOM 2518 C CA . GLN A 1 313 ? -57.505 -37.783 56.352 1.00 83.69 313 GLN A CA 1
ATOM 2519 C C . GLN A 1 313 ? -58.613 -37.902 57.410 1.00 83.69 313 GLN A C 1
ATOM 2521 O O . GLN A 1 313 ? -59.282 -38.929 57.477 1.00 83.69 313 GLN A O 1
ATOM 2526 N N . GLY A 1 314 ? -58.859 -36.851 58.198 1.00 84.44 314 GLY A N 1
ATOM 2527 C CA . GLY A 1 314 ? -59.926 -36.826 59.200 1.00 84.44 314 GLY A CA 1
ATOM 2528 C C . GLY A 1 314 ? -61.317 -37.035 58.595 1.00 84.44 314 GLY A C 1
ATOM 2529 O O . GLY A 1 314 ? -62.114 -37.795 59.141 1.00 84.44 314 GLY A O 1
ATOM 2530 N N . PHE A 1 315 ? -61.588 -36.431 57.434 1.00 84.56 315 PHE A N 1
ATOM 2531 C CA . PHE A 1 315 ? -62.822 -36.658 56.679 1.00 84.56 315 PHE A CA 1
ATOM 2532 C C . PHE A 1 315 ? -62.933 -38.107 56.179 1.00 84.56 315 PHE A C 1
ATOM 2534 O O . PHE A 1 315 ? -63.961 -38.752 56.375 1.00 84.56 315 PHE A O 1
ATOM 2541 N N . LEU A 1 316 ? -61.857 -38.650 55.598 1.00 82.25 316 LEU A N 1
ATOM 2542 C CA . LEU A 1 316 ? -61.806 -40.026 55.085 1.00 82.25 316 LEU A CA 1
ATOM 2543 C C . LEU A 1 316 ? -61.913 -41.098 56.188 1.00 82.25 316 LEU A C 1
ATOM 2545 O O . LEU A 1 316 ? -62.233 -42.249 55.886 1.00 82.25 316 LEU A O 1
ATOM 2549 N N . MET A 1 317 ? -61.653 -40.739 57.449 1.00 78.50 317 MET A N 1
ATOM 2550 C CA . MET A 1 317 ? -61.730 -41.614 58.630 1.00 78.50 317 MET A CA 1
ATOM 2551 C C . MET A 1 317 ? -63.033 -41.452 59.439 1.00 78.50 317 MET A C 1
ATOM 2553 O O . MET A 1 317 ? -63.208 -42.127 60.454 1.00 78.50 317 MET A O 1
ATOM 2557 N N . SER A 1 318 ? -63.943 -40.560 59.028 1.00 78.56 318 SER A N 1
ATOM 2558 C CA . SER A 1 318 ? -65.192 -40.287 59.752 1.00 78.56 318 SER A CA 1
ATOM 2559 C C . SER A 1 318 ? -66.175 -41.471 59.678 1.00 78.56 318 SER A C 1
ATOM 2561 O O . SER A 1 318 ? -66.353 -42.055 58.611 1.00 78.56 318 SER A O 1
ATOM 2563 N N . PRO A 1 319 ? -66.868 -41.841 60.771 1.00 58.56 319 PRO A N 1
ATOM 2564 C CA . PRO A 1 319 ? -67.877 -42.897 60.730 1.00 58.56 319 PRO A CA 1
ATOM 2565 C C . PRO A 1 319 ? -69.074 -42.453 59.872 1.00 58.56 319 PRO A C 1
ATOM 2567 O O . PRO A 1 319 ? -69.841 -41.578 60.270 1.00 58.56 319 PRO A O 1
ATOM 2570 N N . GLY A 1 320 ? -69.214 -43.043 58.681 1.00 63.56 320 GLY A N 1
ATOM 2571 C CA . GLY A 1 320 ? -70.282 -42.738 57.717 1.00 63.56 320 GLY A CA 1
ATOM 2572 C C . GLY A 1 320 ? -69.816 -42.558 56.268 1.00 63.56 320 GLY A C 1
ATOM 2573 O O . GLY A 1 320 ? -70.659 -42.463 55.381 1.00 63.56 320 GLY A O 1
ATOM 2574 N N . THR A 1 321 ? -68.507 -42.523 56.005 1.00 62.81 321 THR A N 1
ATOM 2575 C CA . THR A 1 321 ? -67.956 -42.605 54.645 1.00 62.81 321 THR A CA 1
ATOM 2576 C C . THR A 1 321 ? -67.985 -44.057 54.168 1.00 62.81 321 THR A C 1
ATOM 2578 O O . THR A 1 321 ? -67.372 -44.922 54.795 1.00 62.81 321 THR A O 1
ATOM 2581 N N . ASP A 1 322 ? -68.698 -44.329 53.071 1.00 60.75 322 ASP A N 1
ATOM 2582 C CA . ASP A 1 322 ? -68.733 -45.656 52.448 1.00 60.75 322 ASP A CA 1
ATOM 2583 C C . ASP A 1 322 ? -67.309 -46.139 52.129 1.00 60.75 322 ASP A C 1
ATOM 2585 O O . ASP A 1 322 ? -66.505 -45.421 51.529 1.00 60.75 322 ASP A O 1
ATOM 2589 N N . THR A 1 323 ? -66.989 -47.368 52.537 1.00 64.81 323 THR A N 1
ATOM 2590 C CA . THR A 1 323 ? -65.702 -48.030 52.281 1.00 64.81 323 THR A CA 1
ATOM 2591 C C . THR A 1 323 ? -65.633 -48.539 50.842 1.00 64.81 323 THR A C 1
ATOM 2593 O O . THR A 1 323 ? -65.590 -49.745 50.599 1.00 64.81 323 THR A O 1
ATOM 2596 N N . ASP A 1 324 ? -65.679 -47.621 49.880 1.00 73.44 324 ASP A N 1
ATOM 2597 C CA . ASP A 1 324 ? -65.401 -47.924 48.479 1.00 73.44 324 ASP A CA 1
ATOM 2598 C C . ASP A 1 324 ? -63.881 -47.926 48.224 1.00 73.44 324 ASP A C 1
ATOM 2600 O O . ASP A 1 324 ? -63.112 -47.235 48.900 1.00 73.44 324 ASP A O 1
ATOM 2604 N N . ALA A 1 325 ? -63.421 -48.696 47.235 1.00 74.56 325 ALA A N 1
ATOM 2605 C CA . ALA A 1 325 ? -61.994 -48.877 46.935 1.00 74.56 325 ALA A CA 1
ATOM 2606 C C . ALA A 1 325 ? -61.276 -47.549 46.615 1.00 74.56 325 ALA A C 1
ATOM 2608 O O . ALA A 1 325 ? -60.079 -47.390 46.860 1.00 74.56 325 ALA A O 1
ATOM 2609 N N . THR A 1 326 ? -62.024 -46.573 46.100 1.00 75.56 326 THR A N 1
ATOM 2610 C CA . THR A 1 326 ? -61.568 -45.208 45.813 1.00 75.56 326 THR A CA 1
ATOM 2611 C C . THR A 1 326 ? -61.235 -44.415 47.084 1.00 75.56 326 THR A C 1
ATOM 2613 O O . THR A 1 326 ? -60.219 -43.718 47.128 1.00 75.56 326 THR A O 1
ATOM 2616 N N . VAL A 1 327 ? -62.043 -44.558 48.139 1.00 78.69 327 VAL A N 1
ATOM 2617 C CA . VAL A 1 327 ? -61.857 -43.903 49.445 1.00 78.69 327 VAL A CA 1
ATOM 2618 C C . VAL A 1 327 ? -60.635 -44.478 50.162 1.00 78.69 327 VAL A C 1
ATOM 2620 O O . VAL A 1 327 ? -59.841 -43.725 50.726 1.00 78.69 327 VAL A O 1
ATOM 2623 N N . GLU A 1 328 ? -60.429 -45.794 50.074 1.00 77.06 328 GLU A N 1
ATOM 2624 C CA . GLU A 1 328 ? -59.253 -46.461 50.645 1.00 77.06 328 GLU A CA 1
ATOM 2625 C C . GLU A 1 328 ? -57.953 -46.053 49.927 1.00 77.06 328 GLU A C 1
ATOM 2627 O O . GLU A 1 328 ? -56.944 -45.764 50.571 1.00 77.06 328 GLU A O 1
ATOM 2632 N N . GLY A 1 329 ? -57.984 -45.939 48.592 1.00 80.81 329 GLY A N 1
ATOM 2633 C CA . GLY A 1 329 ? -56.842 -45.462 47.804 1.00 80.81 329 GLY A CA 1
ATOM 2634 C C . GLY A 1 329 ? -56.444 -44.018 48.134 1.00 80.81 329 GLY A C 1
ATOM 2635 O O . GLY A 1 329 ? -55.260 -43.714 48.306 1.00 80.81 329 GLY A O 1
ATOM 2636 N N . LEU A 1 330 ? -57.429 -43.129 48.296 1.00 82.19 330 LEU A N 1
ATOM 2637 C CA . LEU A 1 330 ? -57.198 -41.746 48.728 1.00 82.19 330 LEU A CA 1
ATOM 2638 C C . LEU A 1 330 ? -56.656 -41.668 50.159 1.00 82.19 330 LEU A C 1
ATOM 2640 O O . LEU A 1 330 ? -55.774 -40.851 50.428 1.00 82.19 330 LEU A O 1
ATOM 2644 N N . ARG A 1 331 ? -57.131 -42.534 51.061 1.00 82.19 331 ARG A N 1
ATOM 2645 C CA . ARG A 1 331 ? -56.629 -42.626 52.438 1.00 82.19 331 ARG A CA 1
ATOM 2646 C C . ARG A 1 331 ? -55.157 -43.032 52.470 1.00 82.19 331 ARG A C 1
ATOM 2648 O O . ARG A 1 331 ? -54.358 -42.327 53.082 1.00 82.19 331 ARG A O 1
ATOM 2655 N N . SER A 1 332 ? -54.795 -44.100 51.757 1.00 83.75 332 SER A N 1
ATOM 2656 C CA . SER A 1 332 ? -53.405 -44.564 51.651 1.00 83.75 332 SER A CA 1
ATOM 2657 C C . SER A 1 332 ? -52.490 -43.478 51.081 1.00 83.75 332 SER A C 1
ATOM 2659 O O . SER A 1 332 ? -51.397 -43.254 51.592 1.00 83.75 332 SE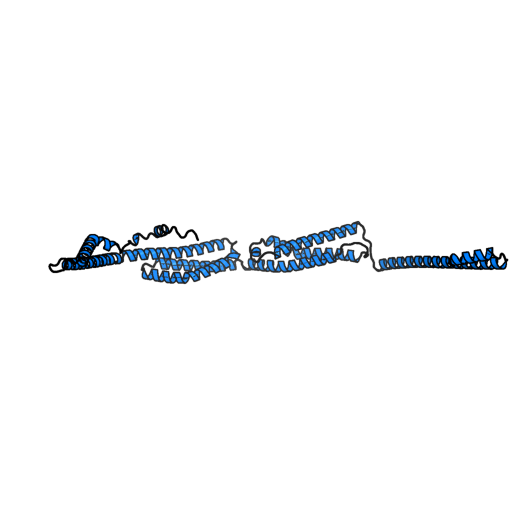R A O 1
ATOM 2661 N N . THR A 1 333 ? -52.960 -42.756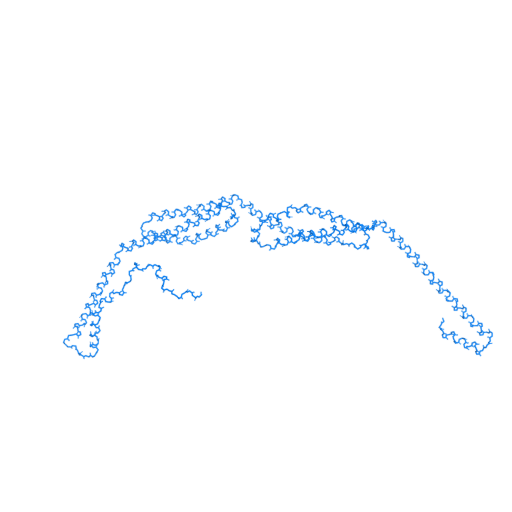 50.059 1.00 84.00 333 THR A N 1
ATOM 2662 C CA . THR A 1 333 ? -52.195 -41.667 49.435 1.00 84.00 333 THR A CA 1
ATOM 2663 C C . THR A 1 333 ? -52.000 -40.495 50.406 1.00 84.00 333 THR A C 1
ATOM 2665 O O . THR A 1 333 ? -50.898 -39.968 50.522 1.00 84.00 333 THR A O 1
ATOM 2668 N N . CYS A 1 334 ? -53.037 -40.096 51.154 1.00 84.06 334 CYS A N 1
ATOM 2669 C CA . CYS A 1 334 ? -52.913 -39.039 52.166 1.00 84.06 334 CYS A CA 1
ATOM 2670 C C . CYS A 1 334 ? -51.946 -39.432 53.294 1.00 84.06 334 CYS A C 1
ATOM 2672 O O . CYS A 1 334 ? -51.162 -38.598 53.745 1.00 84.06 334 CYS A O 1
ATOM 2674 N N . GLU A 1 335 ? -51.969 -40.692 53.735 1.00 84.31 335 GLU A N 1
ATOM 2675 C CA . GLU A 1 335 ? -51.034 -41.209 54.742 1.00 84.31 335 GLU A CA 1
ATOM 2676 C C . GLU A 1 335 ? -49.586 -41.213 54.257 1.00 84.31 335 GLU A C 1
ATOM 2678 O O . GLU A 1 335 ? -48.679 -40.856 55.012 1.00 84.31 335 GLU A O 1
ATOM 2683 N N . GLU A 1 336 ? -49.360 -41.598 53.005 1.00 84.06 336 GLU A N 1
ATOM 2684 C CA . GLU A 1 336 ? -48.035 -41.600 52.392 1.00 84.06 336 GLU A CA 1
ATOM 2685 C C . GLU A 1 336 ? -47.489 -40.173 52.234 1.00 84.06 336 GLU A C 1
ATOM 2687 O O . GLU A 1 336 ? -46.358 -39.893 52.637 1.00 84.06 336 GLU A O 1
ATOM 2692 N N . LEU A 1 337 ? -48.319 -39.233 51.769 1.00 82.38 337 LEU A N 1
ATOM 2693 C CA . LEU A 1 337 ? -47.957 -37.816 51.662 1.00 82.38 337 LEU A CA 1
ATOM 2694 C C . LEU A 1 337 ? -47.663 -37.178 53.031 1.00 82.38 337 LEU A C 1
ATOM 2696 O O . LEU A 1 337 ? -46.740 -36.375 53.148 1.00 82.38 337 LEU A O 1
ATOM 2700 N N . LEU A 1 338 ? -48.393 -37.552 54.088 1.00 83.00 338 LEU A N 1
ATOM 2701 C CA . LEU A 1 338 ? -48.107 -37.096 55.454 1.00 83.00 338 LEU A CA 1
ATOM 2702 C C . LEU A 1 338 ? -46.801 -37.688 56.005 1.00 83.00 338 LEU A C 1
ATOM 2704 O O . LEU A 1 338 ? -46.039 -36.979 56.664 1.00 83.00 338 LEU A O 1
ATOM 2708 N N . LYS A 1 339 ? -46.507 -38.965 55.726 1.00 83.44 339 LYS A N 1
ATOM 2709 C CA . LYS A 1 339 ? -45.243 -39.606 56.133 1.00 83.44 339 LYS A CA 1
ATOM 2710 C C . LYS A 1 339 ? -44.030 -38.963 55.467 1.00 83.44 339 LYS A C 1
ATOM 2712 O O . LYS A 1 339 ? -42.995 -38.830 56.111 1.00 83.44 339 LYS A O 1
ATOM 2717 N N . HIS A 1 340 ? -44.174 -38.526 54.219 1.00 78.00 340 HIS A N 1
ATOM 2718 C CA . HIS A 1 340 ? -43.097 -37.912 53.443 1.00 78.00 340 HIS A CA 1
ATOM 2719 C C . HIS A 1 340 ? -43.147 -36.378 53.400 1.00 78.00 340 HIS A C 1
ATOM 2721 O O . HIS A 1 340 ? -42.468 -35.785 52.567 1.00 78.00 340 HIS A O 1
ATOM 2727 N N . HIS A 1 341 ? -43.900 -35.724 54.295 1.00 70.44 341 HIS A N 1
ATOM 2728 C CA . HIS A 1 341 ? -44.101 -34.267 54.266 1.00 70.44 341 HIS A CA 1
ATOM 2729 C C . HIS A 1 341 ? -42.788 -33.451 54.202 1.00 70.44 341 HIS A C 1
ATOM 2731 O O . HIS A 1 341 ? -42.679 -32.543 53.381 1.00 70.44 341 HIS A O 1
ATOM 2737 N N . GLU A 1 342 ? -41.760 -33.860 54.955 1.00 64.81 342 GLU A N 1
ATOM 2738 C CA . GLU A 1 342 ? -40.436 -33.212 54.974 1.00 64.81 342 GLU A CA 1
ATOM 2739 C C . GLU A 1 342 ? -39.683 -33.319 53.631 1.00 64.81 342 GLU A C 1
ATOM 2741 O O . GLU A 1 342 ? -38.902 -32.437 53.273 1.00 64.81 342 GLU A O 1
ATOM 2746 N N . ALA A 1 343 ? -39.923 -34.376 52.843 1.00 62.31 343 ALA A N 1
ATOM 2747 C CA . ALA A 1 343 ? -39.260 -34.581 51.553 1.00 62.31 343 ALA A CA 1
ATOM 2748 C C . ALA A 1 343 ? -39.770 -33.613 50.469 1.00 62.31 343 ALA A C 1
ATOM 2750 O O . ALA A 1 343 ? -39.031 -33.282 49.541 1.00 62.31 343 ALA A O 1
ATOM 2751 N N . PHE A 1 344 ? -41.001 -33.105 50.597 1.00 56.25 344 PHE A N 1
ATOM 2752 C CA . PHE A 1 344 ? -41.546 -32.094 49.683 1.00 56.25 344 PHE A CA 1
ATOM 2753 C C . PHE A 1 344 ? -40.988 -30.690 49.956 1.00 56.25 344 PHE A C 1
ATOM 2755 O O . PHE A 1 344 ? -40.938 -29.869 49.040 1.00 56.25 344 PHE A O 1
ATOM 2762 N N . GLY A 1 345 ? -40.502 -30.422 51.175 1.00 54.94 345 GLY A N 1
ATOM 2763 C CA . GLY A 1 345 ? -39.824 -29.167 51.521 1.00 54.94 345 GLY A CA 1
ATOM 2764 C C . GLY A 1 345 ? -38.480 -28.972 50.801 1.00 54.94 345 GLY A C 1
ATOM 2765 O O . GLY A 1 345 ? -38.023 -27.843 50.632 1.00 54.94 345 GLY A O 1
ATOM 2766 N N . VAL A 1 346 ? -37.866 -30.058 50.317 1.00 51.78 346 VAL A N 1
ATOM 2767 C CA . VAL A 1 346 ? -36.528 -30.059 49.691 1.00 51.78 346 VAL A CA 1
ATOM 2768 C C . VAL A 1 346 ? -36.549 -29.602 48.223 1.00 51.78 346 VAL A C 1
ATOM 2770 O O . VAL A 1 346 ? -35.514 -29.237 47.672 1.00 51.78 346 VAL A O 1
ATOM 2773 N N . ILE A 1 347 ? -37.716 -29.540 47.572 1.00 50.38 347 ILE A N 1
ATOM 2774 C CA . ILE A 1 347 ? -37.806 -29.303 46.116 1.00 50.38 347 ILE A CA 1
ATOM 2775 C C . ILE A 1 347 ? -37.506 -27.834 45.720 1.00 50.38 347 ILE A C 1
ATOM 2777 O O . ILE A 1 347 ? -37.338 -27.534 44.541 1.00 50.38 347 ILE A O 1
ATOM 2781 N N . ALA A 1 348 ? -37.347 -26.909 46.675 1.00 44.56 348 ALA A N 1
ATOM 2782 C CA . ALA A 1 348 ? -37.188 -25.476 46.389 1.00 44.56 348 ALA A CA 1
ATOM 2783 C C . ALA A 1 348 ? -35.763 -24.898 46.547 1.00 44.56 348 ALA A C 1
ATOM 2785 O O . ALA A 1 348 ? -35.614 -23.678 46.479 1.00 44.56 348 ALA A O 1
ATOM 2786 N N . TYR A 1 349 ? -34.717 -25.707 46.772 1.00 41.25 349 TYR A N 1
ATOM 2787 C CA . TYR A 1 349 ? -33.384 -25.157 47.073 1.00 41.25 349 TYR A CA 1
ATOM 2788 C C . TYR A 1 349 ? -32.220 -25.987 46.510 1.00 41.25 349 TYR A C 1
ATOM 2790 O O . TYR A 1 349 ? -31.946 -27.087 46.987 1.00 41.25 349 TYR A O 1
ATOM 2798 N N . PRO A 1 350 ? -31.402 -25.404 45.625 1.00 46.53 350 PRO A N 1
ATOM 2799 C CA . PRO A 1 350 ? -29.964 -25.442 45.781 1.00 46.53 350 PRO A CA 1
ATOM 2800 C C . PRO A 1 350 ? -29.510 -24.099 46.375 1.00 46.53 350 PRO A C 1
ATOM 2802 O O . PRO A 1 350 ? -29.874 -23.045 45.847 1.00 46.53 350 PRO A O 1
ATOM 2805 N N . PRO A 1 351 ? -28.691 -24.094 47.442 1.00 49.44 351 PRO A N 1
ATOM 2806 C CA . PRO A 1 351 ? -28.028 -22.880 47.893 1.00 49.44 351 PRO A CA 1
ATOM 2807 C C . PRO A 1 351 ? -27.207 -22.308 46.739 1.00 49.44 351 PRO A C 1
ATOM 2809 O O . PRO A 1 351 ? -26.367 -23.007 46.171 1.00 49.44 351 PRO A O 1
ATOM 2812 N N . VAL A 1 352 ? -27.398 -21.030 46.418 1.00 49.34 352 VAL A N 1
ATOM 2813 C CA . VAL A 1 352 ? -26.613 -20.330 45.383 1.00 49.34 352 VAL A CA 1
ATOM 2814 C C . VAL A 1 352 ? -25.109 -20.350 45.717 1.00 49.34 352 VAL A C 1
ATOM 2816 O O . VAL A 1 352 ? -24.276 -20.300 44.820 1.00 49.34 352 VAL A O 1
ATOM 2819 N N . GLY A 1 353 ? -24.740 -20.574 46.985 1.00 44.50 353 GLY A N 1
ATOM 2820 C CA . GLY A 1 353 ? -23.359 -20.832 47.415 1.00 44.50 353 GLY A CA 1
ATOM 2821 C C . GLY A 1 353 ? -22.704 -22.114 46.864 1.00 44.50 353 GLY A C 1
ATOM 2822 O O . GLY A 1 353 ? -21.498 -22.276 47.018 1.00 44.50 353 GLY A O 1
ATOM 2823 N N . LEU A 1 354 ? -23.454 -23.016 46.215 1.00 42.28 354 LEU A N 1
ATOM 2824 C CA . LEU A 1 354 ? -22.926 -24.193 45.502 1.00 42.28 354 LEU A CA 1
ATOM 2825 C C . LEU A 1 354 ? -22.760 -23.974 43.989 1.00 42.28 354 LEU A C 1
ATOM 2827 O O . LEU A 1 354 ? -22.199 -24.840 43.313 1.00 42.28 354 LEU A O 1
ATOM 2831 N N . LEU A 1 355 ? -23.182 -22.822 43.458 1.00 44.28 355 LEU A N 1
ATOM 2832 C CA . LEU A 1 355 ? -22.892 -22.405 42.086 1.00 44.28 355 LEU A CA 1
ATOM 2833 C C . LEU A 1 355 ? -21.478 -21.813 42.022 1.00 44.28 355 LEU A C 1
ATOM 2835 O O . LEU A 1 355 ? -21.278 -20.633 41.749 1.00 44.28 355 LEU A O 1
ATOM 2839 N N . ASP A 1 356 ? -20.478 -22.655 42.284 1.00 43.00 356 ASP A N 1
ATOM 2840 C CA . ASP A 1 356 ? -19.133 -22.409 41.777 1.00 43.00 356 ASP A CA 1
ATOM 2841 C C . ASP A 1 356 ? -19.184 -22.616 40.251 1.00 43.00 356 ASP A C 1
ATOM 2843 O O . ASP A 1 356 ? -19.426 -23.746 39.803 1.00 43.00 356 ASP A O 1
ATOM 2847 N N . PRO A 1 357 ? -18.966 -21.578 39.423 1.00 45.69 357 PRO A N 1
ATOM 2848 C CA . PRO A 1 357 ? -18.961 -21.727 37.970 1.00 45.69 357 PRO A CA 1
ATOM 2849 C C . PRO A 1 357 ? -17.925 -22.756 37.482 1.00 45.69 357 PRO A C 1
ATOM 2851 O O . PRO A 1 357 ? -18.096 -23.324 36.405 1.00 45.69 357 PRO A O 1
ATOM 2854 N N . ARG A 1 358 ? -16.907 -23.102 38.288 1.00 46.22 358 ARG A N 1
ATOM 2855 C CA . ARG A 1 358 ? -15.956 -24.183 37.967 1.00 46.22 358 ARG A CA 1
ATOM 2856 C C . ARG A 1 358 ? -16.576 -25.582 37.997 1.00 46.22 358 ARG A C 1
ATOM 2858 O O . ARG A 1 358 ? -16.042 -26.482 37.357 1.00 46.22 358 ARG A O 1
ATOM 2865 N N . ARG A 1 359 ? -17.695 -25.788 38.702 1.00 39.00 359 ARG A N 1
ATOM 2866 C CA . ARG A 1 359 ? -18.418 -27.074 38.721 1.00 39.00 359 ARG A CA 1
ATOM 2867 C C . ARG A 1 359 ? -19.467 -27.193 37.619 1.00 39.00 359 ARG A C 1
ATOM 2869 O O . ARG A 1 359 ? -19.734 -28.304 37.176 1.00 39.00 359 ARG A O 1
ATOM 2876 N N . VAL A 1 360 ? -20.006 -26.077 37.127 1.00 39.88 360 VAL A N 1
ATOM 2877 C CA . VAL A 1 360 ? -20.979 -26.076 36.018 1.00 39.88 360 VAL A CA 1
ATOM 2878 C C . VAL A 1 360 ? -20.312 -26.482 34.695 1.00 39.88 360 VAL A C 1
ATOM 2880 O O . VAL A 1 360 ? -20.905 -27.223 33.914 1.00 39.88 360 VAL A O 1
ATOM 2883 N N . CYS A 1 361 ? -19.035 -26.138 34.491 1.00 35.47 361 CYS A N 1
ATOM 2884 C CA . CYS A 1 361 ? -18.261 -26.601 33.330 1.00 35.47 361 CYS A CA 1
ATOM 2885 C C . CYS A 1 361 ? -17.857 -28.088 33.378 1.00 35.47 361 CYS A C 1
ATOM 2887 O O . CYS A 1 361 ? -17.426 -28.627 32.366 1.00 35.47 361 CYS A O 1
ATOM 2889 N N . ALA A 1 362 ? -17.989 -28.772 34.520 1.00 37.59 362 ALA A N 1
ATOM 2890 C CA . ALA A 1 362 ? -17.665 -30.199 34.633 1.00 37.59 362 ALA A CA 1
ATOM 2891 C C . ALA A 1 362 ? -18.860 -31.123 34.321 1.00 37.59 362 ALA A C 1
ATOM 2893 O O . ALA A 1 362 ? -18.693 -32.339 34.278 1.00 37.59 362 ALA A O 1
ATOM 2894 N N . ALA A 1 363 ? -20.059 -30.566 34.109 1.00 34.84 363 ALA A N 1
ATOM 2895 C CA . ALA A 1 363 ? -21.296 -31.328 33.926 1.00 34.84 363 ALA A CA 1
ATOM 2896 C C . ALA A 1 363 ? -21.816 -31.367 32.474 1.00 34.84 363 ALA A C 1
ATOM 2898 O O . ALA A 1 363 ? -22.949 -31.781 32.249 1.00 34.84 363 ALA A O 1
ATOM 2899 N N . THR A 1 364 ? -21.012 -30.977 31.479 1.00 36.62 364 THR A N 1
ATOM 2900 C CA . THR A 1 364 ? -21.362 -31.134 30.053 1.00 36.62 364 THR A CA 1
ATOM 2901 C C . THR A 1 364 ? -20.239 -31.833 29.278 1.00 36.62 364 THR A C 1
ATOM 2903 O O . THR A 1 364 ? -19.341 -31.172 28.768 1.00 36.62 364 THR A O 1
ATOM 2906 N N . PRO A 1 365 ? -20.272 -33.174 29.144 1.00 38.72 365 PRO A N 1
ATOM 2907 C CA . PRO A 1 365 ? -19.345 -33.908 28.282 1.00 38.72 365 PRO A CA 1
ATOM 2908 C C . PRO A 1 365 ? -19.772 -33.981 26.802 1.00 38.72 365 PRO A C 1
ATOM 2910 O O . PRO A 1 365 ? -19.189 -34.768 26.070 1.00 38.72 365 PRO A O 1
ATOM 2913 N N . GLU A 1 366 ? -20.769 -33.219 26.334 1.00 40.56 366 GLU A N 1
ATOM 2914 C CA . GLU A 1 366 ? -21.387 -33.459 25.008 1.00 40.56 366 GLU A CA 1
ATOM 2915 C C . GLU A 1 366 ? -21.314 -32.303 23.992 1.00 40.56 366 GLU A C 1
ATOM 2917 O O . GLU A 1 366 ? -22.022 -32.321 22.994 1.00 40.56 366 GLU A O 1
ATOM 2922 N N . LEU A 1 367 ? -20.425 -31.320 24.161 1.00 37.69 367 LEU A N 1
ATOM 2923 C CA . LEU A 1 367 ? -20.211 -30.276 23.135 1.00 37.69 367 LEU A CA 1
ATOM 2924 C C . LEU A 1 367 ? -18.738 -30.087 22.737 1.00 37.69 367 LEU A C 1
ATOM 2926 O O . LEU A 1 367 ? -18.332 -29.002 22.334 1.00 37.69 367 LEU A O 1
ATOM 2930 N N . ALA A 1 368 ? -17.937 -31.153 22.827 1.00 33.28 368 ALA A N 1
ATOM 2931 C CA . ALA A 1 368 ? -16.551 -31.172 22.344 1.00 33.28 368 ALA A CA 1
ATOM 2932 C C . ALA A 1 368 ? -16.361 -31.888 20.988 1.00 33.28 368 ALA A C 1
ATOM 2934 O O . ALA A 1 368 ? -15.228 -32.015 20.535 1.00 33.28 368 ALA A O 1
ATOM 2935 N N . GLU A 1 369 ? -17.434 -32.312 20.314 1.00 37.66 369 GLU A N 1
ATOM 2936 C CA . GLU A 1 369 ? -17.373 -32.818 18.935 1.00 37.66 369 GLU A CA 1
ATOM 2937 C C . GLU A 1 369 ? -18.519 -32.233 18.094 1.00 37.66 369 GLU A C 1
ATOM 2939 O O . GLU A 1 369 ? -19.597 -32.818 17.990 1.00 37.66 369 GLU A O 1
ATOM 2944 N N . ALA A 1 370 ? -18.277 -31.055 17.512 1.00 35.47 370 ALA A N 1
ATOM 2945 C CA . ALA A 1 370 ? -18.942 -30.546 16.310 1.00 35.47 370 ALA A CA 1
ATOM 2946 C C . ALA A 1 370 ? -18.034 -29.530 15.606 1.00 35.47 370 ALA A C 1
ATOM 2948 O O . ALA A 1 370 ? -17.584 -28.581 16.291 1.00 35.47 370 ALA A O 1
#